Protein AF-A0A935FFS2-F1 (afdb_monomer_lite)

Foldseek 3Di:
DPDDDPPPDPDFDPPPPQADEADDVLRVQAPPDDGQKYWDGDPFWTFMWGWDPDEDPDQWDWDHHPPRIITTTDPPTATEGELVSVPDPALQCSQQVSQVVCQVRAQHEYEYPAEGAHDAAREHAANYEYADHAYAHDQKDKWWFAAKDDQQFFKTFTPFDPPPAAQFKKFWADDPFQEHTQAIARFDNDDDGGMGGHHPSDGRNGIDDTGTMIITWYANYFYADPVRDRDAHARYEYEHYEYHLVLVRVLSHQAQVTSENYEYEYEYEYEQYEYEDGSYENYEYFAYEYYQYEYEQHCAAPYEQAALDPPTHEYEAENYEYYHHNVNPCVRHVQRQANYTYDNQSEAYHAALYEHYDAAHAPYEDDDLSYAHYHHANYEHEQHQANYGDDDDCVRCVVGHDPPPHYHYYNHD

Structure (mmCIF, N/CA/C/O backbone):
data_AF-A0A935FFS2-F1
#
_entry.id   AF-A0A935FFS2-F1
#
loop_
_atom_site.group_PDB
_atom_site.id
_atom_site.type_symbol
_atom_site.label_atom_id
_atom_site.label_alt_id
_atom_site.label_comp_id
_atom_site.label_asym_id
_atom_site.label_entity_id
_atom_site.label_seq_id
_atom_site.pdbx_PDB_ins_code
_atom_site.Cartn_x
_atom_site.Cartn_y
_atom_site.Cartn_z
_atom_site.occupancy
_atom_site.B_iso_or_equiv
_atom_site.auth_seq_id
_atom_site.auth_comp_id
_atom_site.auth_asym_id
_atom_site.auth_atom_id
_atom_site.pdbx_PDB_model_num
ATOM 1 N N . MET A 1 1 ? 7.326 -28.156 -11.226 1.00 37.62 1 MET A N 1
ATOM 2 C CA . MET A 1 1 ? 6.135 -27.957 -12.076 1.00 37.62 1 MET A CA 1
ATOM 3 C C . MET A 1 1 ? 4.989 -28.736 -11.458 1.00 37.62 1 MET A C 1
ATOM 5 O O . MET A 1 1 ? 4.902 -29.937 -11.669 1.00 37.62 1 MET A O 1
ATOM 9 N N . GLN A 1 2 ? 4.192 -28.091 -10.606 1.00 25.59 2 GLN A N 1
ATOM 10 C CA . GLN A 1 2 ? 2.897 -28.649 -10.212 1.00 25.59 2 GLN A CA 1
ATOM 11 C C . GLN A 1 2 ? 1.894 -28.353 -11.334 1.00 25.59 2 GLN A C 1
ATOM 13 O O . GLN A 1 2 ? 1.988 -27.279 -11.936 1.00 25.59 2 GLN A O 1
ATOM 18 N N . PRO A 1 3 ? 0.983 -29.283 -11.657 1.00 29.22 3 PRO A N 1
ATOM 19 C CA . PRO A 1 3 ? -0.042 -29.037 -12.657 1.00 29.22 3 PRO A CA 1
ATOM 20 C C . PRO A 1 3 ? -0.947 -27.904 -12.165 1.00 29.22 3 PRO A C 1
ATOM 22 O O . PRO A 1 3 ? -1.409 -27.928 -11.024 1.00 29.22 3 PRO A O 1
ATOM 25 N N . GLN A 1 4 ? -1.158 -26.899 -13.020 1.00 28.27 4 GLN A N 1
ATOM 26 C CA . GLN A 1 4 ? -2.214 -25.909 -12.836 1.00 28.27 4 GLN A CA 1
ATOM 27 C C . GLN A 1 4 ? -3.528 -26.676 -12.678 1.00 28.27 4 GLN A C 1
ATOM 29 O O . GLN A 1 4 ? -3.973 -27.342 -13.609 1.00 28.27 4 GLN A O 1
ATOM 34 N N . THR A 1 5 ? -4.110 -26.646 -11.481 1.00 31.89 5 THR A N 1
ATOM 35 C CA . THR A 1 5 ? -5.483 -27.100 -11.283 1.00 31.89 5 THR A CA 1
ATOM 36 C C . THR A 1 5 ? -6.388 -26.176 -12.080 1.00 31.89 5 THR A C 1
ATOM 38 O O . THR A 1 5 ? -6.191 -24.959 -12.025 1.00 31.89 5 THR A O 1
ATOM 41 N N . ASP A 1 6 ? -7.330 -26.763 -12.823 1.00 35.34 6 ASP A N 1
ATOM 42 C CA . ASP A 1 6 ? -8.329 -26.064 -13.629 1.00 35.34 6 ASP A CA 1
ATOM 43 C C . ASP A 1 6 ? -8.797 -24.799 -12.911 1.00 35.34 6 ASP A C 1
ATOM 45 O O . ASP A 1 6 ? -9.377 -24.857 -11.821 1.00 35.34 6 ASP A O 1
ATOM 49 N N . ALA A 1 7 ? -8.482 -23.646 -13.505 1.00 39.06 7 ALA A N 1
ATOM 50 C CA . ALA A 1 7 ? -9.036 -22.378 -13.081 1.00 39.06 7 ALA A CA 1
ATOM 51 C C . ALA A 1 7 ? -10.554 -22.522 -13.200 1.00 39.06 7 ALA A C 1
ATOM 53 O O . ALA A 1 7 ? -11.088 -22.618 -14.305 1.00 39.06 7 ALA A O 1
ATOM 54 N N . GLY A 1 8 ? -11.221 -22.646 -12.049 1.00 36.06 8 GLY A N 1
ATOM 55 C CA . GLY A 1 8 ? -12.661 -22.821 -11.975 1.00 36.06 8 GLY A CA 1
ATOM 56 C C . GLY A 1 8 ? -13.341 -21.796 -12.869 1.00 36.06 8 GLY A C 1
ATOM 57 O O . GLY A 1 8 ? -13.022 -20.609 -12.803 1.00 36.06 8 GLY A O 1
ATOM 58 N N . VAL A 1 9 ? -14.240 -22.273 -13.731 1.00 38.69 9 VAL A N 1
ATOM 59 C CA . VAL A 1 9 ? -15.078 -21.424 -14.579 1.00 38.69 9 VAL A CA 1
ATOM 60 C C . VAL A 1 9 ? -15.681 -20.340 -13.680 1.00 38.69 9 VAL A C 1
ATOM 62 O O . VAL A 1 9 ? -16.403 -20.689 -12.739 1.00 38.69 9 VAL A O 1
ATOM 65 N N . PRO A 1 10 ? -15.362 -19.049 -13.888 1.00 39.91 10 PRO A N 1
ATOM 66 C CA . PRO A 1 10 ? -15.852 -18.017 -12.996 1.00 39.91 10 PRO A CA 1
ATOM 67 C C . PRO A 1 10 ? -17.376 -17.987 -13.072 1.00 39.91 10 PRO A C 1
ATOM 69 O O . PRO A 1 10 ? -17.953 -18.181 -14.145 1.00 39.91 10 PRO A O 1
ATOM 72 N N . ALA A 1 11 ? -18.031 -17.738 -11.936 1.00 42.41 11 ALA A N 1
ATOM 73 C CA . ALA A 1 11 ? -19.485 -17.641 -11.883 1.00 42.41 11 ALA A CA 1
ATOM 74 C C . ALA A 1 11 ? -19.990 -16.672 -12.973 1.00 42.41 11 ALA A C 1
ATOM 76 O O . ALA A 1 11 ? -19.348 -15.637 -13.189 1.00 42.41 11 ALA A O 1
ATOM 77 N N . PRO A 1 12 ? -21.108 -16.953 -13.664 1.00 51.50 12 PRO A N 1
ATOM 78 C CA . PRO A 1 12 ? -21.680 -16.010 -14.620 1.00 51.50 12 PRO A CA 1
ATOM 79 C C . PRO A 1 12 ? -21.943 -14.648 -13.954 1.00 51.50 12 PRO A C 1
ATOM 81 O O . PRO A 1 12 ? -21.931 -14.515 -12.722 1.00 51.50 12 PRO A O 1
ATOM 84 N N . CYS A 1 13 ? -22.155 -13.601 -14.761 1.00 55.78 13 CYS A N 1
ATOM 85 C CA . CYS A 1 13 ? -22.768 -12.375 -14.238 1.00 55.78 13 CYS A CA 1
ATOM 86 C C . CYS A 1 13 ? -23.987 -12.800 -13.402 1.00 55.78 13 CYS A C 1
ATOM 88 O O . CYS A 1 13 ? -24.672 -13.728 -13.848 1.00 55.78 13 CYS A O 1
ATOM 90 N N . PRO A 1 14 ? -24.248 -12.209 -12.216 1.00 56.84 14 PRO A N 1
ATOM 91 C CA . PRO A 1 14 ? -25.492 -12.508 -11.512 1.00 56.84 14 PRO A CA 1
ATOM 92 C C . PRO A 1 14 ? -26.622 -12.408 -12.537 1.00 56.84 14 PRO A C 1
ATOM 94 O O . PRO A 1 14 ? -26.609 -11.464 -13.329 1.00 56.84 14 PRO A O 1
ATOM 97 N N . GLU A 1 15 ? -27.482 -13.430 -12.614 1.00 56.16 15 GLU A N 1
ATOM 98 C CA . GLU A 1 15 ? -28.558 -13.493 -13.606 1.00 56.16 15 GLU A CA 1
ATOM 99 C C . GLU A 1 15 ? -29.464 -12.274 -13.414 1.00 56.16 15 GLU A C 1
ATOM 101 O O . GLU A 1 15 ? -30.408 -12.271 -12.625 1.00 56.16 15 GLU A O 1
ATOM 106 N N . GLU A 1 16 ? -29.128 -11.190 -14.103 1.00 57.88 16 GLU A N 1
ATOM 107 C CA . GLU A 1 16 ? -29.899 -9.966 -14.114 1.00 57.88 16 GLU A CA 1
ATOM 108 C C . GLU A 1 16 ? -31.128 -10.259 -14.975 1.00 57.88 16 GLU A C 1
ATOM 110 O O . GLU A 1 16 ? -31.116 -10.182 -16.203 1.00 57.88 16 GLU A O 1
ATOM 115 N N . THR A 1 17 ? -32.195 -10.709 -14.321 1.00 64.25 17 THR A N 1
ATOM 116 C CA . THR A 1 17 ? -33.469 -10.976 -14.984 1.00 64.25 17 THR A CA 1
ATOM 117 C C . THR A 1 17 ? -34.096 -9.660 -15.469 1.00 64.25 17 THR A C 1
ATOM 119 O O . THR A 1 17 ? -34.003 -8.606 -14.830 1.00 64.25 17 THR A O 1
ATOM 122 N N . GLY A 1 18 ? -34.732 -9.692 -16.645 1.00 75.19 18 GLY A N 1
ATOM 123 C CA . GLY A 1 18 ? -35.481 -8.545 -17.177 1.00 75.19 18 GLY A CA 1
ATOM 124 C C . GLY A 1 18 ? -34.667 -7.484 -17.933 1.00 75.19 18 GLY A C 1
ATOM 125 O O . GLY A 1 18 ? -35.104 -6.337 -17.998 1.00 75.19 18 GLY A O 1
ATOM 126 N N . CYS A 1 19 ? -33.520 -7.833 -18.518 1.00 82.50 19 CYS A N 1
ATOM 127 C CA . CYS A 1 19 ? -32.770 -6.974 -19.443 1.00 82.50 19 CYS A CA 1
ATOM 128 C C . CYS A 1 19 ? -32.366 -7.743 -20.713 1.00 82.50 19 CYS A C 1
ATOM 130 O O . CYS A 1 19 ? -32.212 -8.964 -20.693 1.00 82.50 19 CYS A O 1
ATOM 132 N N . VAL A 1 20 ? -32.170 -7.034 -21.829 1.00 87.12 20 VAL A N 1
ATOM 133 C CA . VAL A 1 20 ? -31.582 -7.631 -23.041 1.00 87.12 20 VAL A CA 1
ATOM 134 C C . VAL A 1 20 ? -30.062 -7.640 -22.908 1.00 87.12 20 VAL A C 1
ATOM 136 O O . VAL A 1 20 ? -29.450 -6.598 -22.671 1.00 87.12 20 VAL A O 1
ATOM 139 N N . VAL A 1 21 ? -29.444 -8.810 -23.067 1.00 85.75 21 VAL A N 1
ATOM 140 C CA . VAL A 1 21 ? -27.986 -8.948 -22.986 1.00 85.75 21 VAL A CA 1
ATOM 141 C C . VAL A 1 21 ? -27.341 -8.439 -24.271 1.00 85.75 21 VAL A C 1
ATOM 143 O O . VAL A 1 21 ? -27.679 -8.892 -25.364 1.00 85.75 21 VAL A O 1
ATOM 146 N N . VAL A 1 22 ? -26.394 -7.510 -24.145 1.00 82.81 22 VAL A N 1
ATOM 147 C CA . VAL A 1 22 ? -25.655 -6.939 -25.273 1.00 82.81 22 VAL A CA 1
ATOM 148 C C . VAL A 1 22 ? -24.153 -7.220 -25.190 1.00 82.81 22 VAL A C 1
ATOM 150 O O . VAL A 1 22 ? -23.569 -7.171 -24.105 1.00 82.81 22 VAL A O 1
ATOM 153 N N . PRO A 1 23 ? -23.519 -7.400 -26.370 1.00 74.31 23 PRO A N 1
ATOM 154 C CA . PRO A 1 23 ? -22.102 -7.469 -26.636 1.00 74.31 23 PRO A CA 1
ATOM 155 C C . PRO A 1 23 ? -21.135 -6.902 -25.643 1.00 74.31 23 PRO A C 1
ATOM 157 O O . PRO A 1 23 ? -20.177 -7.557 -25.298 1.00 74.31 23 PRO A O 1
ATOM 160 N N . SER A 1 24 ? -21.288 -5.600 -25.430 1.00 70.69 24 SER A N 1
ATOM 161 C CA . SER A 1 24 ? -20.247 -4.638 -25.082 1.00 70.69 24 SER A CA 1
ATOM 162 C C . SER A 1 24 ? -20.891 -3.257 -24.926 1.00 70.69 24 SER A C 1
ATOM 164 O O . SER A 1 24 ? -22.047 -3.056 -25.310 1.00 70.69 24 SER A O 1
ATOM 166 N N . TYR A 1 25 ? -20.126 -2.258 -24.482 1.00 72.44 25 TYR A N 1
ATOM 167 C CA . TYR A 1 25 ? -20.581 -0.865 -24.519 1.00 72.44 25 TYR A CA 1
ATOM 168 C C . TYR A 1 25 ? -20.823 -0.329 -25.926 1.00 72.44 25 TYR A C 1
ATOM 170 O O . TYR A 1 25 ? -21.717 0.487 -26.117 1.00 72.44 25 TYR A O 1
ATOM 178 N N . ALA A 1 26 ? -20.055 -0.780 -26.919 1.00 74.12 26 ALA A N 1
ATOM 179 C CA . ALA A 1 26 ? -20.299 -0.403 -28.306 1.00 74.12 26 ALA A CA 1
ATOM 180 C C . ALA A 1 26 ? -21.645 -0.962 -28.788 1.00 74.12 26 ALA A C 1
ATOM 182 O O . ALA A 1 26 ? -22.416 -0.233 -29.402 1.00 74.12 26 ALA A O 1
ATOM 183 N N . ALA A 1 27 ? -21.964 -2.212 -28.434 1.00 79.38 27 ALA A N 1
ATOM 184 C CA . ALA A 1 27 ? -23.261 -2.817 -28.730 1.00 79.38 27 ALA A CA 1
ATOM 185 C C . ALA 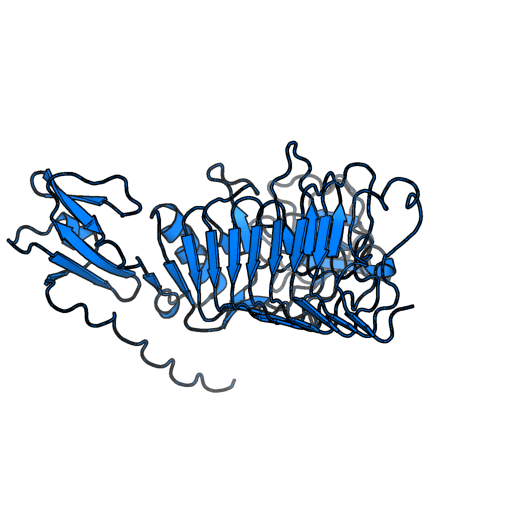A 1 27 ? -24.404 -2.130 -27.968 1.00 79.38 27 ALA A C 1
ATOM 187 O O . ALA A 1 27 ? -25.465 -1.919 -28.539 1.00 79.38 27 ALA A O 1
ATOM 188 N N . LEU A 1 28 ? -24.172 -1.718 -26.718 1.00 82.50 28 LEU A N 1
ATOM 189 C CA . LEU A 1 28 ? -25.115 -0.913 -25.942 1.00 82.50 28 LEU A CA 1
ATOM 190 C C . LEU A 1 28 ? -25.367 0.455 -26.594 1.00 82.50 28 LEU A C 1
ATOM 192 O O . LEU A 1 28 ? -26.514 0.849 -26.784 1.00 82.50 28 LEU A O 1
ATOM 196 N N . ARG A 1 29 ? -24.309 1.171 -26.999 1.00 79.50 29 ARG A N 1
ATOM 197 C CA . ARG A 1 29 ? -24.426 2.460 -27.701 1.00 79.50 29 ARG A CA 1
ATOM 198 C C . ARG A 1 29 ? -25.116 2.304 -29.055 1.00 79.50 29 ARG A C 1
ATOM 200 O O . ARG A 1 29 ? -25.905 3.164 -29.430 1.00 79.50 29 ARG A O 1
ATOM 207 N N . ALA A 1 30 ? -24.849 1.206 -29.758 1.00 85.38 30 ALA A N 1
ATOM 208 C CA . ALA A 1 30 ? -25.443 0.873 -31.049 1.00 85.38 30 ALA A CA 1
ATOM 209 C C . ALA A 1 30 ? -26.829 0.208 -30.946 1.00 85.38 30 ALA A C 1
ATOM 211 O O . ALA A 1 30 ? -27.425 -0.113 -31.975 1.00 85.38 30 ALA A O 1
ATOM 212 N N . TYR A 1 31 ? -27.355 -0.021 -29.739 1.00 88.25 31 TYR A N 1
ATOM 213 C CA . TYR A 1 31 ? -28.609 -0.742 -29.563 1.00 88.25 31 TYR A CA 1
ATOM 214 C C . TYR A 1 31 ? -29.803 0.085 -30.057 1.00 88.25 31 TYR A C 1
ATOM 216 O O . TYR A 1 31 ? -30.142 1.135 -29.502 1.00 88.25 31 TYR A O 1
ATOM 224 N N . SER A 1 32 ? -30.471 -0.414 -31.098 1.00 90.44 32 SER A N 1
ATOM 225 C CA . SER A 1 32 ? -31.617 0.236 -31.743 1.00 90.44 32 SER A CA 1
ATOM 226 C C . SER A 1 32 ? -32.978 -0.331 -31.326 1.00 90.44 32 SER A C 1
ATOM 228 O O . SER A 1 32 ? -33.995 0.298 -31.615 1.00 90.44 32 SER A O 1
ATOM 230 N N . GLY A 1 33 ? -33.013 -1.455 -30.601 1.00 89.06 33 GLY A N 1
ATOM 231 C CA . GLY A 1 33 ? -34.256 -2.087 -30.147 1.00 89.06 33 GLY A CA 1
ATOM 232 C C . GLY A 1 33 ? -35.019 -1.283 -29.085 1.00 89.06 33 GLY A C 1
ATOM 233 O O . GLY A 1 33 ? -34.563 -0.234 -28.624 1.00 89.06 33 GLY A O 1
ATOM 234 N N . ASP A 1 34 ? -36.172 -1.810 -28.668 1.00 90.50 34 ASP A N 1
ATOM 235 C CA . ASP A 1 34 ? -37.129 -1.094 -27.805 1.00 90.50 34 ASP A CA 1
ATOM 236 C C . ASP A 1 34 ? -36.949 -1.338 -26.303 1.00 90.50 34 ASP A C 1
ATOM 238 O O . ASP A 1 34 ? -37.643 -0.721 -25.492 1.00 90.50 34 ASP A O 1
ATOM 242 N N . ALA A 1 35 ? -36.006 -2.207 -25.926 1.00 89.19 35 ALA A N 1
ATOM 243 C CA . ALA A 1 35 ? -35.748 -2.554 -24.531 1.00 89.19 35 ALA A CA 1
ATOM 244 C C . ALA A 1 35 ? -35.506 -1.306 -23.667 1.00 89.19 35 ALA A C 1
ATOM 246 O O . ALA A 1 35 ? -34.815 -0.366 -24.066 1.00 89.19 35 ALA A O 1
ATOM 247 N N . THR A 1 36 ? -36.077 -1.316 -22.465 1.00 88.75 36 THR A N 1
ATOM 248 C CA . THR A 1 36 ? -35.891 -0.275 -21.446 1.00 88.75 36 THR A CA 1
ATOM 249 C C . THR A 1 36 ? -34.726 -0.581 -20.511 1.00 88.75 36 THR A C 1
ATOM 251 O O . THR A 1 36 ? -34.254 0.323 -19.832 1.00 88.75 36 THR A O 1
ATOM 254 N N . ALA A 1 37 ? -34.234 -1.823 -20.513 1.00 87.94 37 ALA A N 1
ATOM 255 C CA . ALA A 1 37 ? -33.055 -2.247 -19.775 1.00 87.94 37 ALA A CA 1
ATOM 256 C C . ALA A 1 37 ? -32.157 -3.150 -20.633 1.00 87.94 37 ALA A C 1
ATOM 258 O O . ALA A 1 37 ? -32.631 -4.076 -21.300 1.00 87.94 37 ALA A O 1
ATOM 259 N N . LEU A 1 38 ? -30.853 -2.891 -20.581 1.00 85.38 38 LEU A N 1
ATOM 260 C CA . LEU A 1 38 ? -29.802 -3.678 -21.213 1.00 85.38 38 LEU A CA 1
ATOM 261 C C . LEU A 1 38 ? -28.822 -4.173 -20.159 1.00 85.38 38 LEU A C 1
ATOM 263 O O . LEU A 1 38 ? -28.473 -3.436 -19.242 1.00 85.38 38 LEU A O 1
ATOM 267 N N . CYS A 1 39 ? -28.327 -5.389 -20.330 1.00 84.12 39 CYS A N 1
ATOM 268 C CA . CYS A 1 39 ? -27.215 -5.896 -19.545 1.00 84.12 39 CYS A CA 1
ATOM 269 C C . CYS A 1 39 ? -26.002 -6.065 -20.441 1.00 84.12 39 CYS A C 1
ATOM 271 O O . CYS A 1 39 ? -26.047 -6.775 -21.443 1.00 84.12 39 CYS A O 1
ATOM 273 N N . VAL A 1 40 ? -24.898 -5.423 -20.078 1.00 75.75 40 VAL A N 1
ATOM 274 C CA . VAL A 1 40 ? -23.604 -5.781 -20.648 1.00 75.75 40 VAL A CA 1
ATOM 275 C C . VAL A 1 40 ? -23.131 -6.989 -19.856 1.00 75.75 40 VAL A C 1
ATOM 277 O O . VAL A 1 40 ? -22.877 -6.867 -18.663 1.00 75.75 40 VAL A O 1
ATOM 280 N N . ALA A 1 41 ? -23.058 -8.150 -20.500 1.00 68.62 41 ALA A N 1
ATOM 281 C CA . ALA A 1 41 ? -22.497 -9.361 -19.914 1.00 68.62 41 ALA A CA 1
ATOM 282 C C . ALA A 1 41 ? -21.320 -9.799 -20.783 1.00 68.62 41 ALA A C 1
ATOM 284 O O . ALA A 1 41 ? -21.459 -10.607 -21.700 1.00 68.62 41 ALA A O 1
ATOM 285 N N . GLN A 1 42 ? -20.161 -9.193 -20.534 1.00 64.25 42 GLN A N 1
ATOM 286 C CA . GLN A 1 42 ? -18.899 -9.627 -21.115 1.00 64.25 42 GLN A CA 1
ATOM 287 C C . GLN A 1 42 ? -18.070 -10.365 -20.073 1.00 64.25 42 GLN A C 1
ATOM 289 O O . GLN A 1 42 ? -18.200 -10.071 -18.886 1.00 64.25 42 GLN A O 1
ATOM 294 N N . PRO A 1 43 ? -17.134 -11.228 -20.507 1.00 51.19 43 PRO A N 1
ATOM 295 C CA . PRO A 1 43 ? -16.176 -11.861 -19.607 1.00 51.19 43 PRO A CA 1
ATOM 296 C C . PRO A 1 43 ? -15.545 -10.848 -18.629 1.00 51.19 43 PRO A C 1
ATOM 298 O O . PRO A 1 43 ? -15.556 -11.049 -17.427 1.00 51.19 43 PRO A O 1
ATOM 301 N N . ARG A 1 44 ? -15.107 -9.675 -19.106 1.00 54.38 44 ARG A N 1
ATOM 302 C CA . ARG A 1 44 ? -14.371 -8.684 -18.290 1.00 54.38 44 ARG A CA 1
ATOM 303 C C . ARG A 1 44 ? -15.228 -7.667 -17.530 1.00 54.38 44 ARG A C 1
ATOM 305 O O . ARG A 1 44 ? -14.684 -6.962 -16.683 1.00 54.38 44 ARG A O 1
ATOM 312 N N . LEU A 1 45 ? -16.510 -7.539 -17.870 1.00 62.81 45 LEU A N 1
ATOM 313 C CA . LEU A 1 45 ? -17.352 -6.395 -17.508 1.00 62.81 45 LEU A CA 1
ATOM 314 C C . LEU A 1 45 ? -18.814 -6.821 -17.403 1.00 62.81 45 LEU A C 1
ATOM 316 O O . LEU A 1 45 ? -19.381 -7.316 -18.381 1.00 62.81 45 LEU A O 1
ATOM 320 N N . CYS A 1 46 ? -19.434 -6.548 -16.255 1.00 69.19 46 CYS A N 1
ATOM 321 C CA . CYS A 1 46 ? -20.871 -6.721 -16.078 1.00 69.19 46 CYS A CA 1
ATOM 322 C C . CYS A 1 46 ? -21.555 -5.463 -15.540 1.00 69.19 46 CYS A C 1
ATOM 324 O O . CYS A 1 46 ? -21.016 -4.789 -14.661 1.00 69.19 46 CYS A O 1
ATOM 326 N N . GLY A 1 47 ? -22.751 -5.166 -16.049 1.00 73.06 47 GLY A N 1
ATOM 327 C CA . GLY A 1 47 ? -23.611 -4.127 -15.485 1.00 73.06 47 GLY A CA 1
ATOM 328 C C . GLY A 1 47 ? -24.937 -3.969 -16.224 1.00 73.06 47 GLY A C 1
ATOM 329 O O . GLY A 1 47 ? -25.014 -4.194 -17.438 1.00 73.06 47 GLY A O 1
ATOM 330 N N . ARG A 1 48 ? -25.967 -3.546 -15.488 1.00 81.56 48 ARG A N 1
ATOM 331 C CA . ARG A 1 48 ? -27.290 -3.207 -16.021 1.00 81.56 48 ARG A CA 1
ATOM 332 C C . ARG A 1 48 ? -27.436 -1.716 -16.271 1.00 81.56 48 ARG A C 1
ATOM 334 O O . ARG A 1 48 ? -27.046 -0.879 -15.459 1.00 81.56 48 ARG A O 1
ATOM 341 N N . PHE A 1 49 ? -28.055 -1.402 -17.397 1.00 83.75 49 PHE A N 1
ATOM 342 C CA . PHE A 1 49 ? -28.295 -0.057 -17.883 1.00 83.75 49 PHE A CA 1
ATOM 343 C C . PHE A 1 49 ? -29.767 0.111 -18.203 1.00 83.75 49 PHE A C 1
ATOM 345 O O . PHE A 1 49 ? -30.343 -0.685 -18.937 1.00 83.75 49 PHE A O 1
ATOM 352 N N . GLU A 1 50 ? -30.357 1.169 -17.681 1.00 87.81 50 GLU A N 1
ATOM 353 C CA . GLU A 1 50 ? -31.730 1.560 -17.931 1.00 87.81 50 GLU A CA 1
ATOM 354 C C . GLU A 1 50 ? -31.753 2.733 -18.899 1.00 87.81 50 GLU A C 1
ATOM 356 O O . GLU A 1 50 ? -30.890 3.616 -18.886 1.00 87.81 50 GLU A O 1
ATOM 361 N N . ARG A 1 51 ? -32.736 2.720 -19.793 1.00 88.19 51 ARG A N 1
ATOM 362 C CA . ARG A 1 51 ? -32.961 3.831 -20.704 1.00 88.19 51 ARG A CA 1
ATOM 363 C C . ARG A 1 51 ? -33.528 4.997 -19.906 1.00 88.19 51 ARG A C 1
ATOM 365 O O . ARG A 1 51 ? -34.546 4.841 -19.238 1.00 88.19 51 ARG A O 1
ATOM 372 N N . VAL A 1 52 ? -32.899 6.158 -20.022 1.00 86.19 52 VAL A N 1
ATOM 373 C CA . VAL A 1 52 ? -33.330 7.387 -19.349 1.00 86.19 52 VAL A CA 1
ATOM 374 C C . VAL A 1 52 ? -33.477 8.524 -20.348 1.00 86.19 52 VAL A C 1
ATOM 376 O O . VAL A 1 52 ? -32.786 8.568 -21.367 1.00 86.19 52 VAL A O 1
ATOM 379 N N . ASP A 1 53 ? -34.359 9.471 -20.042 1.00 83.62 53 ASP A N 1
ATOM 380 C CA . ASP A 1 53 ? -34.552 10.670 -20.866 1.00 83.62 53 ASP A CA 1
ATOM 381 C C . ASP A 1 53 ? -33.431 11.696 -20.625 1.00 83.62 53 ASP A C 1
ATOM 383 O O . ASP A 1 53 ? -32.970 12.396 -21.533 1.00 83.62 53 ASP A O 1
ATOM 387 N N . ALA A 1 54 ? -32.912 11.739 -19.398 1.00 81.06 54 ALA A N 1
ATOM 388 C CA . ALA A 1 54 ? -31.769 12.546 -19.004 1.00 81.06 54 ALA A CA 1
ATOM 389 C C . ALA A 1 54 ? -30.870 11.749 -18.062 1.00 81.06 54 ALA A C 1
ATOM 391 O O . ALA A 1 54 ? -31.353 11.059 -17.170 1.00 81.06 54 ALA A O 1
ATOM 392 N N . CYS A 1 55 ? -29.557 11.861 -18.261 1.00 71.44 55 CYS A N 1
ATOM 393 C CA . CYS A 1 55 ? -28.595 11.328 -17.309 1.00 71.44 55 CYS A CA 1
ATOM 394 C C . CYS A 1 55 ? -28.742 12.092 -15.992 1.00 71.44 55 CYS A C 1
ATOM 396 O O . CYS A 1 55 ? -28.568 13.313 -15.975 1.00 71.44 55 CYS A O 1
ATOM 398 N N . VAL A 1 56 ? -29.021 11.393 -14.897 1.00 64.50 56 VAL A N 1
ATOM 399 C CA . VAL A 1 56 ? -28.918 11.992 -13.563 1.00 64.50 56 VAL A CA 1
ATOM 400 C C . VAL A 1 56 ? -27.463 11.883 -13.105 1.00 64.50 56 VAL A C 1
ATOM 402 O O . VAL A 1 56 ? -26.859 10.815 -13.210 1.00 64.50 56 VAL A O 1
ATOM 405 N N . VAL A 1 57 ? -26.887 12.980 -12.602 1.00 53.66 57 VAL A N 1
ATOM 406 C CA . VAL A 1 57 ? -25.514 13.033 -12.056 1.00 53.66 57 VAL A CA 1
ATOM 407 C C . VAL A 1 57 ? -25.496 12.426 -10.651 1.00 53.66 57 VAL A C 1
ATOM 409 O O . VAL A 1 57 ? -25.119 13.074 -9.683 1.00 53.66 57 VAL A O 1
ATOM 412 N N . ASP A 1 58 ? -25.976 11.194 -10.521 1.00 46.69 58 ASP A N 1
ATOM 413 C CA . ASP A 1 58 ? -26.023 10.493 -9.242 1.00 46.69 58 ASP A CA 1
ATOM 414 C C . ASP A 1 58 ? -25.296 9.154 -9.367 1.00 46.69 58 ASP A C 1
ATOM 416 O O . ASP A 1 58 ? -25.885 8.085 -9.522 1.00 46.69 58 ASP A O 1
ATOM 420 N N . ASN A 1 59 ? -23.961 9.248 -9.397 1.00 43.75 59 ASN A N 1
ATOM 421 C CA . ASN A 1 59 ? -23.016 8.131 -9.285 1.00 43.75 59 ASN A CA 1
ATOM 422 C C . ASN A 1 59 ? -23.074 7.043 -10.379 1.00 43.75 59 ASN A C 1
ATOM 424 O O . ASN A 1 59 ? -22.379 6.030 -10.268 1.00 43.75 59 ASN A O 1
ATOM 428 N N . GLY A 1 60 ? -23.867 7.225 -11.438 1.00 52.09 60 GLY A N 1
ATOM 429 C CA . GLY A 1 60 ? -24.031 6.271 -12.537 1.00 52.09 60 GLY A CA 1
ATOM 430 C C . GLY A 1 60 ? -23.221 6.619 -13.788 1.00 52.09 60 GLY A C 1
ATOM 431 O O . GLY A 1 60 ? -23.164 7.769 -14.214 1.00 52.09 60 GLY A O 1
ATOM 432 N N . VAL A 1 61 ? -22.646 5.599 -14.435 1.00 62.72 61 VAL A N 1
ATOM 433 C CA . VAL A 1 61 ? -22.121 5.715 -15.806 1.00 62.72 61 VAL A CA 1
ATOM 434 C C . VAL A 1 61 ? -23.303 5.974 -16.741 1.00 62.72 61 VAL A C 1
ATOM 436 O O . VAL A 1 61 ? -24.193 5.126 -16.847 1.00 62.72 61 VAL A O 1
ATOM 439 N N . CYS A 1 62 ? -23.315 7.130 -17.406 1.00 72.00 62 CYS A N 1
ATOM 440 C CA . CYS A 1 62 ? -24.285 7.433 -18.452 1.00 72.00 62 CYS A CA 1
ATOM 441 C C . CYS A 1 62 ? -23.637 7.354 -19.832 1.00 72.00 62 CYS A C 1
ATOM 443 O O . CYS A 1 62 ? -22.562 7.907 -20.069 1.00 72.00 62 CYS A O 1
ATOM 445 N N . LEU A 1 63 ? -24.295 6.660 -20.751 1.00 75.19 63 LEU A N 1
ATOM 446 C CA . LEU A 1 63 ? -23.810 6.425 -22.100 1.00 75.19 63 LEU A CA 1
ATOM 447 C C . LEU A 1 63 ? -24.827 6.964 -23.090 1.00 75.19 63 LEU A C 1
ATOM 449 O O . LEU A 1 63 ? -25.977 6.529 -23.121 1.00 75.19 63 LEU A O 1
ATOM 453 N N . GLU A 1 64 ? -24.385 7.885 -23.934 1.00 80.12 64 GLU A N 1
ATOM 454 C CA . GLU A 1 64 ? -25.156 8.294 -25.099 1.00 80.12 64 GLU A CA 1
ATOM 455 C C . GLU A 1 64 ? -25.049 7.213 -26.183 1.00 80.12 64 GLU A C 1
ATOM 457 O O . GLU A 1 64 ? -23.946 6.810 -26.584 1.00 80.12 64 GLU A O 1
ATOM 462 N N . GLY A 1 65 ? -26.206 6.701 -26.591 1.00 78.56 65 GLY A N 1
ATOM 463 C CA . GLY A 1 65 ? -26.392 5.750 -27.675 1.00 78.56 65 GLY A CA 1
ATOM 464 C C . GLY A 1 65 ? -26.982 6.404 -28.925 1.00 78.56 65 GLY A C 1
ATOM 465 O O . GLY A 1 65 ? -27.057 7.626 -29.049 1.00 78.56 65 GLY A O 1
ATOM 466 N N . LEU A 1 66 ? -27.401 5.576 -29.881 1.00 81.25 66 LEU A N 1
ATOM 467 C CA . LEU A 1 66 ? -27.974 6.039 -31.145 1.00 81.25 66 LEU A CA 1
ATOM 468 C C . LEU A 1 66 ? -29.213 6.923 -30.945 1.00 81.25 66 LEU A C 1
ATOM 470 O O . LEU A 1 66 ? -30.024 6.700 -30.044 1.00 81.25 66 LEU A O 1
ATOM 474 N N . ALA A 1 67 ? -29.376 7.893 -31.849 1.00 80.81 67 ALA A N 1
ATOM 475 C CA . ALA A 1 67 ? -30.527 8.797 -31.910 1.00 80.81 67 ALA A CA 1
ATOM 476 C C . ALA A 1 67 ? -30.789 9.583 -30.606 1.00 80.81 67 ALA A C 1
ATOM 478 O O . ALA A 1 67 ? -31.937 9.854 -30.265 1.00 80.81 67 ALA A O 1
ATOM 479 N N . GLY A 1 68 ? -29.729 9.924 -29.863 1.00 80.12 68 GLY A N 1
ATOM 480 C CA . GLY A 1 68 ? -29.826 10.698 -28.621 1.00 80.12 68 GLY A CA 1
ATOM 481 C C . GLY A 1 68 ? -30.383 9.912 -27.430 1.00 80.12 68 GLY A C 1
ATOM 482 O O . GLY A 1 68 ? -30.660 10.502 -26.386 1.00 80.12 68 GLY A O 1
ATOM 483 N N . ARG A 1 69 ? -30.548 8.587 -27.559 1.00 83.31 69 ARG A N 1
ATOM 484 C CA . ARG A 1 69 ? -30.929 7.720 -26.437 1.00 83.31 69 ARG A CA 1
ATOM 485 C C . ARG A 1 69 ? -29.828 7.736 -25.387 1.00 83.31 69 ARG A C 1
ATOM 487 O O . ARG A 1 69 ? -28.647 7.687 -25.722 1.00 83.31 69 ARG A O 1
ATOM 494 N N . ARG A 1 70 ? -30.210 7.740 -24.116 1.00 85.81 70 ARG A N 1
ATOM 495 C CA . ARG A 1 70 ? -29.267 7.683 -23.000 1.00 85.81 70 ARG A CA 1
ATOM 496 C C . ARG A 1 70 ? -29.511 6.423 -22.194 1.00 85.81 70 ARG A C 1
ATOM 498 O O . ARG A 1 70 ? -30.648 6.058 -21.906 1.00 85.81 70 ARG A O 1
ATOM 505 N N . TRP A 1 71 ? -28.418 5.766 -21.852 1.00 83.69 71 TRP A N 1
ATOM 506 C CA . TRP A 1 71 ? -28.388 4.582 -21.015 1.00 83.69 71 TRP A CA 1
ATOM 507 C C . TRP A 1 71 ? -27.693 4.954 -19.719 1.00 83.69 71 TRP A C 1
ATOM 509 O O . TRP A 1 71 ? -26.501 5.255 -19.727 1.00 83.69 71 TRP A O 1
ATOM 519 N N . GLN A 1 72 ? -28.422 4.951 -18.615 1.00 81.69 72 GLN A N 1
ATOM 520 C CA . GLN A 1 72 ? -27.869 5.187 -17.292 1.00 81.69 72 GLN A CA 1
ATOM 521 C C . GLN A 1 72 ? -27.737 3.855 -16.572 1.00 81.69 72 GLN A C 1
ATOM 523 O O . GLN A 1 72 ? -28.646 3.032 -16.601 1.00 81.69 72 GLN A O 1
ATOM 528 N N . ARG A 1 73 ? -26.596 3.621 -15.928 1.00 74.75 73 ARG A N 1
ATOM 529 C CA . ARG A 1 73 ? -26.428 2.447 -15.070 1.00 74.75 73 ARG A CA 1
ATOM 530 C C . ARG A 1 73 ? -27.536 2.418 -14.010 1.00 74.75 73 ARG A C 1
ATOM 532 O O . ARG A 1 73 ? -27.749 3.429 -13.341 1.00 74.75 73 ARG A O 1
ATOM 539 N N . ALA A 1 74 ? -28.205 1.277 -13.853 1.00 69.38 74 ALA A N 1
ATOM 540 C CA . ALA A 1 74 ? -29.202 1.104 -12.801 1.00 69.38 74 ALA A CA 1
ATOM 541 C C . ALA A 1 74 ? -28.552 1.355 -11.429 1.00 69.38 74 ALA A C 1
ATOM 543 O O . ALA A 1 74 ? -27.450 0.863 -11.152 1.00 69.38 74 ALA A O 1
ATOM 544 N N . LEU A 1 75 ? -29.219 2.136 -10.576 1.00 51.78 75 LEU A N 1
ATOM 545 C CA . LEU A 1 75 ? -28.769 2.386 -9.206 1.00 51.78 75 LEU A CA 1
ATOM 546 C C . LEU A 1 75 ? -28.634 1.041 -8.471 1.00 51.78 75 LEU A C 1
ATOM 548 O O . LEU A 1 75 ? -29.567 0.246 -8.443 1.00 51.78 75 LEU A O 1
ATOM 552 N N . GLY A 1 76 ? -27.451 0.770 -7.914 1.00 48.22 76 GLY A N 1
ATOM 553 C CA . GLY A 1 76 ? -27.160 -0.482 -7.205 1.00 48.22 76 GLY A CA 1
ATOM 554 C C . GLY A 1 76 ? -26.614 -1.640 -8.054 1.00 48.22 76 GLY A C 1
ATOM 555 O O . GLY A 1 76 ? -26.223 -2.643 -7.466 1.00 48.22 76 GLY A O 1
ATOM 556 N N . SER A 1 77 ? -26.502 -1.515 -9.386 1.00 43.84 77 SER A N 1
ATOM 557 C CA . SER A 1 77 ? -25.723 -2.465 -10.207 1.00 43.84 77 SER A CA 1
ATOM 558 C C . SER A 1 77 ? -24.263 -1.986 -10.242 1.00 43.84 77 SER A C 1
ATOM 560 O O . SER A 1 77 ? -23.976 -0.968 -10.888 1.00 43.84 77 SER A O 1
ATOM 562 N N . PRO A 1 78 ? -23.326 -2.611 -9.497 1.00 50.19 78 PRO A N 1
ATOM 563 C CA . PRO A 1 78 ? -21.924 -2.232 -9.575 1.00 50.19 78 PRO A CA 1
ATOM 564 C C . PRO A 1 78 ? -21.408 -2.518 -10.982 1.00 50.19 78 PRO A C 1
ATOM 566 O O . PRO A 1 78 ? -21.652 -3.592 -11.530 1.00 50.19 78 PRO A O 1
ATOM 569 N N . LEU A 1 79 ? -20.657 -1.579 -11.560 1.00 56.22 79 LEU A N 1
ATOM 570 C CA . LEU A 1 79 ? -19.855 -1.930 -12.720 1.00 56.22 79 LEU A CA 1
ATOM 571 C C . LEU A 1 79 ? -18.691 -2.784 -12.232 1.00 56.22 79 LEU A C 1
ATOM 573 O O . LEU A 1 79 ? -17.739 -2.237 -11.681 1.00 56.22 79 LEU A O 1
ATOM 577 N N . VAL A 1 80 ? -18.787 -4.100 -12.405 1.00 56.09 80 VAL A N 1
ATOM 578 C CA . VAL A 1 80 ? -17.759 -5.015 -11.908 1.00 56.09 80 VAL A CA 1
ATOM 579 C C . VAL A 1 80 ? -16.747 -5.300 -13.005 1.00 56.09 80 VAL A C 1
ATOM 581 O O . VAL A 1 80 ? -17.071 -5.890 -14.038 1.00 56.09 80 VAL A O 1
ATOM 584 N N . LEU A 1 81 ? -15.506 -4.902 -12.749 1.00 57.50 81 LEU A N 1
ATOM 585 C CA . LEU A 1 81 ? -14.331 -5.318 -13.500 1.00 57.50 81 LEU A CA 1
ATOM 586 C C . LEU A 1 81 ? -13.754 -6.554 -12.812 1.00 57.50 81 LEU A C 1
ATOM 588 O O . LEU A 1 81 ? -13.184 -6.451 -11.725 1.00 57.50 81 LEU A O 1
ATOM 592 N N . ARG A 1 82 ? -13.930 -7.727 -13.430 1.00 55.28 82 ARG A N 1
ATOM 593 C CA . ARG A 1 82 ? -13.437 -9.001 -12.889 1.00 55.28 82 ARG A CA 1
ATOM 594 C C . ARG A 1 82 ? -12.067 -9.334 -13.454 1.00 55.28 82 ARG A C 1
ATOM 596 O O . ARG A 1 82 ? -11.892 -9.418 -14.672 1.00 55.28 82 ARG A O 1
ATOM 603 N N . LEU A 1 83 ? -11.105 -9.556 -12.565 1.00 54.28 83 LEU A N 1
ATOM 604 C CA . LEU A 1 83 ? -9.710 -9.769 -12.944 1.00 54.28 83 LEU A CA 1
ATOM 605 C C . LEU A 1 83 ? -9.429 -11.113 -13.620 1.00 54.28 83 LEU A C 1
ATOM 607 O O . LEU A 1 83 ? -8.547 -11.152 -14.476 1.00 54.28 83 LEU A O 1
ATOM 611 N N . SER A 1 84 ? -10.220 -12.158 -13.344 1.00 47.38 84 SER A N 1
ATOM 612 C CA . SER A 1 84 ? -10.107 -13.498 -13.965 1.00 47.38 84 SER A CA 1
ATOM 613 C C . SER A 1 84 ? -9.981 -13.454 -15.482 1.00 47.38 84 SER A C 1
ATOM 615 O O . SER A 1 84 ? -9.391 -14.330 -16.098 1.00 47.38 84 SER A O 1
ATOM 617 N N . TYR A 1 85 ? -10.588 -12.439 -16.089 1.00 45.16 85 TYR A N 1
ATOM 618 C CA . TYR A 1 85 ? -10.800 -12.351 -17.522 1.00 45.16 85 TYR A CA 1
ATOM 619 C C . TYR A 1 85 ? -9.769 -11.481 -18.238 1.00 45.16 85 TYR A C 1
ATOM 621 O O . TYR A 1 85 ? -9.746 -11.417 -19.473 1.00 45.16 85 TYR A O 1
ATOM 629 N N . TRP A 1 86 ? -8.900 -10.815 -17.482 1.00 47.59 86 TRP A N 1
ATOM 630 C CA . TRP A 1 86 ? -7.685 -10.192 -17.986 1.00 47.59 86 TRP A CA 1
ATOM 631 C C . TRP A 1 86 ? -6.593 -11.261 -17.980 1.00 47.59 86 TRP A C 1
ATOM 633 O O . TRP A 1 86 ? -5.679 -11.224 -17.166 1.00 47.59 86 TRP A O 1
ATOM 643 N N . GLU A 1 87 ? -6.729 -12.254 -18.864 1.00 47.31 87 GLU A N 1
ATOM 644 C CA . GLU A 1 87 ? -5.719 -13.295 -19.072 1.00 47.31 87 GLU A CA 1
ATOM 645 C C . GLU A 1 87 ? -4.460 -12.684 -19.693 1.00 47.31 87 GLU A C 1
ATOM 647 O O . GLU A 1 87 ? -4.210 -12.735 -20.896 1.00 47.31 87 GLU A O 1
ATOM 652 N N . THR A 1 88 ? -3.667 -12.042 -18.853 1.00 55.06 88 THR A N 1
ATOM 653 C CA . THR A 1 88 ? -2.252 -11.823 -19.089 1.00 55.06 88 THR A CA 1
ATOM 654 C C . THR A 1 88 ? -1.506 -12.913 -18.329 1.00 55.06 88 THR A C 1
ATOM 656 O O . THR A 1 88 ? -1.915 -13.327 -17.245 1.00 55.06 88 THR A O 1
ATOM 659 N N . SER A 1 89 ? -0.358 -13.353 -18.847 1.00 59.97 89 SER A N 1
ATOM 660 C CA . SER A 1 89 ? 0.585 -14.168 -18.060 1.00 59.97 89 SER A CA 1
ATOM 661 C C . SER A 1 89 ? 1.089 -13.435 -16.807 1.00 59.97 89 SER A C 1
ATOM 663 O O . SER A 1 89 ? 1.775 -14.014 -15.973 1.00 59.97 89 SER A O 1
ATOM 665 N N . ASP A 1 90 ? 0.766 -12.148 -16.702 1.00 75.19 90 ASP A N 1
ATOM 666 C CA . ASP A 1 90 ? 1.229 -11.217 -15.699 1.00 75.19 90 ASP A CA 1
ATOM 667 C C . ASP A 1 90 ? 0.054 -10.638 -14.901 1.00 75.19 90 ASP A C 1
ATOM 669 O O . ASP A 1 90 ? -0.655 -9.740 -15.362 1.00 75.19 90 ASP A O 1
ATOM 673 N N . ALA A 1 91 ? -0.127 -11.146 -13.685 1.00 78.50 91 ALA A N 1
ATOM 674 C CA . ALA A 1 91 ? -1.131 -10.689 -12.730 1.00 78.50 91 ALA A CA 1
ATOM 675 C C . ALA A 1 91 ? -1.064 -9.175 -12.445 1.00 78.50 91 ALA A C 1
ATOM 677 O O . ALA A 1 91 ? -2.103 -8.533 -12.290 1.00 78.50 91 ALA A O 1
ATOM 678 N N . THR A 1 92 ? 0.132 -8.581 -12.426 1.00 84.12 92 THR A N 1
ATOM 679 C CA . THR A 1 92 ? 0.315 -7.149 -12.135 1.00 84.12 92 THR A CA 1
ATOM 680 C C . THR A 1 92 ? -0.302 -6.288 -13.231 1.00 84.12 92 THR A C 1
ATOM 682 O O . THR A 1 92 ? -0.968 -5.293 -12.939 1.00 84.12 92 THR A O 1
ATOM 685 N N . ILE A 1 93 ? -0.116 -6.673 -14.498 1.00 79.56 93 ILE A N 1
ATOM 686 C CA . ILE A 1 93 ? -0.683 -5.944 -15.640 1.00 79.56 93 ILE A CA 1
ATOM 687 C C . ILE A 1 93 ? -2.212 -5.991 -15.596 1.00 79.56 93 ILE A C 1
ATOM 689 O O . ILE A 1 93 ? -2.849 -4.951 -15.758 1.00 79.56 93 ILE A O 1
ATOM 693 N N . ALA A 1 94 ? -2.796 -7.161 -15.321 1.00 76.19 94 ALA A N 1
ATOM 694 C CA . ALA A 1 94 ? -4.243 -7.334 -15.199 1.00 76.19 94 ALA A CA 1
ATOM 695 C C . ALA A 1 94 ? -4.844 -6.435 -14.107 1.00 76.19 94 ALA A C 1
ATOM 697 O O . ALA A 1 94 ? -5.765 -5.660 -14.375 1.00 76.19 94 ALA A O 1
ATOM 698 N N . VAL A 1 95 ? -4.277 -6.489 -12.896 1.00 85.56 95 VAL A N 1
ATOM 699 C CA . VAL A 1 95 ? -4.716 -5.697 -11.736 1.00 85.56 95 VAL A CA 1
ATOM 700 C C . VAL A 1 95 ? -4.672 -4.199 -12.037 1.00 85.56 95 VAL A C 1
ATOM 702 O O . VAL A 1 95 ? -5.653 -3.480 -11.828 1.00 85.56 95 VAL A O 1
ATOM 705 N N . ARG A 1 96 ? -3.552 -3.720 -12.589 1.00 86.31 96 ARG A N 1
ATOM 706 C CA . ARG A 1 96 ? -3.389 -2.304 -12.935 1.00 86.31 96 ARG A CA 1
ATOM 707 C C . ARG A 1 96 ? -4.335 -1.872 -14.052 1.00 86.31 96 ARG A C 1
ATOM 709 O O . ARG A 1 96 ? -4.915 -0.796 -13.951 1.00 86.31 96 ARG A O 1
ATOM 716 N N . ALA A 1 97 ? -4.519 -2.694 -15.085 1.00 78.06 97 ALA A N 1
ATOM 717 C CA . ALA A 1 97 ? -5.414 -2.387 -16.196 1.00 78.06 97 ALA A CA 1
ATOM 718 C C . ALA A 1 97 ? -6.877 -2.281 -15.744 1.00 78.06 97 ALA A C 1
ATOM 720 O O . ALA A 1 97 ? -7.566 -1.345 -16.148 1.00 78.06 97 ALA A O 1
ATOM 721 N N . ALA A 1 98 ? -7.338 -3.181 -14.869 1.00 81.25 98 ALA A N 1
ATOM 722 C CA . ALA A 1 98 ? -8.683 -3.099 -14.308 1.00 81.25 98 ALA A CA 1
ATOM 723 C C . ALA A 1 98 ? -8.864 -1.837 -13.457 1.00 81.25 98 ALA A C 1
ATOM 725 O O . ALA A 1 98 ? -9.836 -1.113 -13.647 1.00 81.25 98 ALA A O 1
ATOM 726 N N . SER A 1 99 ? -7.909 -1.515 -12.581 1.00 86.12 99 SER A N 1
ATOM 727 C CA . SER A 1 99 ? -7.980 -0.275 -11.802 1.00 86.12 99 SER A CA 1
ATOM 728 C C . SER A 1 99 ? -8.007 0.974 -12.699 1.00 86.12 99 SER A C 1
ATOM 730 O O . SER A 1 99 ? -8.856 1.850 -12.538 1.00 86.12 99 SER A O 1
ATOM 732 N N . MET A 1 100 ? -7.145 1.032 -13.720 1.00 81.56 100 MET A N 1
ATOM 733 C CA . MET A 1 100 ? -7.137 2.136 -14.688 1.00 81.56 100 MET A CA 1
ATOM 734 C C . MET A 1 100 ? -8.445 2.243 -15.473 1.00 81.56 100 MET A C 1
ATOM 736 O O . MET A 1 100 ? -8.905 3.351 -15.725 1.00 81.56 100 MET A O 1
ATOM 740 N N . ALA A 1 101 ? -9.059 1.117 -15.842 1.00 74.62 101 ALA A N 1
ATOM 741 C CA . ALA A 1 101 ? -10.365 1.118 -16.491 1.00 74.62 101 ALA A CA 1
ATOM 742 C C . ALA A 1 101 ? -11.466 1.641 -15.551 1.00 74.62 101 ALA A C 1
ATOM 744 O O . ALA A 1 101 ? -12.364 2.346 -16.003 1.00 74.62 101 ALA A O 1
ATOM 745 N N . ALA A 1 102 ? -11.383 1.342 -14.251 1.00 80.75 102 ALA A N 1
ATOM 746 C CA . ALA A 1 102 ? -12.332 1.816 -13.245 1.00 80.75 102 ALA A CA 1
ATOM 747 C C . ALA A 1 102 ? -12.263 3.336 -13.023 1.00 80.75 102 ALA A C 1
ATOM 749 O O . ALA A 1 102 ? -13.283 3.947 -12.718 1.00 80.75 102 ALA A O 1
ATOM 750 N N . ARG A 1 103 ? -11.086 3.953 -13.212 1.00 79.88 103 ARG A N 1
ATOM 751 C CA . ARG A 1 103 ? -10.863 5.400 -13.030 1.00 79.88 103 ARG A CA 1
ATOM 752 C C . ARG A 1 103 ? -11.883 6.263 -13.770 1.00 79.88 103 ARG A C 1
ATOM 754 O O . ARG A 1 103 ? -12.368 7.248 -13.225 1.00 79.88 103 ARG A O 1
ATOM 761 N N . ASP A 1 104 ? -12.189 5.902 -15.012 1.00 69.06 104 ASP A N 1
ATOM 762 C CA . ASP A 1 104 ? -13.043 6.706 -15.893 1.00 69.06 104 ASP A CA 1
ATOM 763 C C . ASP A 1 104 ? -14.544 6.415 -15.665 1.00 69.06 104 ASP A C 1
ATOM 765 O O . ASP A 1 104 ? -15.407 6.899 -16.399 1.00 69.06 104 ASP A O 1
ATOM 769 N N . LEU A 1 105 ? -14.865 5.601 -14.650 1.00 66.44 105 LEU A N 1
ATOM 770 C CA . LEU A 1 105 ? -16.180 5.025 -14.397 1.00 66.44 105 LEU A CA 1
ATOM 771 C C . LEU A 1 105 ? -16.562 5.263 -12.929 1.00 66.44 105 LEU A C 1
ATOM 773 O O . LEU A 1 105 ? -16.338 4.421 -12.064 1.00 66.44 105 LEU A O 1
ATOM 777 N N . THR A 1 106 ? -17.164 6.417 -12.630 1.00 62.38 106 THR A N 1
ATOM 778 C CA . THR A 1 106 ? -17.601 6.751 -11.264 1.00 62.38 106 THR A CA 1
ATOM 779 C C . THR A 1 106 ? -18.478 5.640 -10.662 1.00 62.38 106 THR A C 1
ATOM 781 O O . THR A 1 106 ? -19.415 5.138 -11.299 1.00 62.38 106 THR A O 1
ATOM 784 N N . GLY A 1 107 ? -18.163 5.227 -9.430 1.00 66.12 107 GLY A N 1
ATOM 785 C CA . GLY A 1 107 ? -18.850 4.138 -8.732 1.00 66.12 107 GLY A CA 1
ATOM 786 C C . GLY A 1 107 ? -18.506 2.738 -9.255 1.00 66.12 107 GLY A C 1
ATOM 787 O O . GLY A 1 107 ? -19.291 1.809 -9.060 1.00 66.12 107 GLY A O 1
ATOM 788 N N . ALA A 1 108 ? -17.394 2.575 -9.978 1.00 75.12 108 ALA A N 1
ATOM 789 C CA . ALA A 1 108 ? -16.930 1.266 -10.423 1.00 75.12 108 ALA A CA 1
ATOM 790 C C . ALA A 1 108 ? -16.474 0.386 -9.253 1.00 75.12 108 ALA A C 1
ATOM 792 O O . ALA A 1 108 ? -16.011 0.868 -8.218 1.00 75.12 108 ALA A O 1
ATOM 793 N N . VAL A 1 109 ? -16.584 -0.925 -9.457 1.00 83.69 109 VAL A N 1
ATOM 794 C CA . VAL A 1 109 ? -16.097 -1.951 -8.541 1.00 83.69 109 VAL A CA 1
ATOM 795 C C . VAL A 1 109 ? -15.047 -2.796 -9.254 1.00 83.69 109 VAL A C 1
ATOM 797 O O . VAL A 1 109 ? -15.321 -3.403 -10.288 1.00 83.69 109 VAL A O 1
ATOM 800 N N . VAL A 1 110 ? -13.846 -2.872 -8.695 1.00 84.56 110 VAL A N 1
ATOM 801 C CA . VAL A 1 110 ? -12.819 -3.829 -9.113 1.00 84.56 110 VAL A CA 1
ATOM 802 C C . VAL A 1 110 ? -12.906 -5.033 -8.186 1.00 84.56 110 VAL A C 1
ATOM 804 O O . VAL A 1 110 ? -12.698 -4.911 -6.978 1.00 84.56 110 VAL A O 1
ATOM 807 N N . GLU A 1 111 ? -13.248 -6.193 -8.742 1.00 84.62 111 GLU A N 1
ATOM 808 C CA . GLU A 1 111 ? -13.446 -7.420 -7.973 1.00 84.62 111 GLU A CA 1
ATOM 809 C C . GLU A 1 111 ? -12.331 -8.428 -8.242 1.00 84.62 111 GLU A C 1
ATOM 811 O O . GLU A 1 111 ? -12.085 -8.851 -9.378 1.00 84.62 111 GLU A O 1
ATOM 816 N N . PHE A 1 112 ? -11.671 -8.812 -7.155 1.00 84.50 112 PHE A N 1
ATOM 817 C CA . PHE A 1 112 ? -10.626 -9.814 -7.110 1.00 84.50 112 PHE A CA 1
ATOM 818 C C . PHE A 1 112 ? -11.267 -11.153 -6.760 1.00 84.50 112 PHE A C 1
ATOM 820 O O . PHE A 1 112 ? -11.871 -11.325 -5.706 1.00 84.50 112 PHE A O 1
ATOM 827 N N . ASP A 1 113 ? -11.115 -12.121 -7.647 1.00 80.12 113 ASP A N 1
ATOM 828 C CA . ASP A 1 113 ? -11.603 -13.493 -7.489 1.00 80.12 113 ASP A CA 1
ATOM 829 C C . ASP A 1 113 ? -10.598 -14.412 -6.777 1.00 80.12 113 ASP A C 1
ATOM 831 O O . ASP A 1 113 ? -10.936 -15.516 -6.356 1.00 80.12 113 ASP A O 1
ATOM 835 N N . ARG A 1 114 ? -9.352 -13.960 -6.636 1.00 82.81 114 ARG A N 1
ATOM 836 C CA . ARG A 1 114 ? -8.259 -14.665 -5.963 1.00 82.81 114 ARG A CA 1
ATOM 837 C C . ARG A 1 114 ? -7.220 -13.677 -5.447 1.00 82.81 114 ARG A C 1
ATOM 839 O O . ARG A 1 114 ? -7.342 -12.469 -5.639 1.00 82.81 114 ARG A O 1
ATOM 846 N N . ILE A 1 115 ? -6.183 -14.204 -4.811 1.00 88.94 115 ILE A N 1
ATOM 847 C CA . ILE A 1 115 ? -5.000 -13.433 -4.433 1.00 88.94 115 ILE A CA 1
ATOM 848 C C . ILE A 1 115 ? -4.078 -13.340 -5.653 1.00 88.94 115 ILE A C 1
ATOM 850 O O . ILE A 1 115 ? -3.718 -14.362 -6.239 1.00 88.94 115 ILE A O 1
ATOM 854 N N . TYR A 1 116 ? -3.704 -12.122 -6.035 1.00 89.69 116 TYR A N 1
ATOM 855 C CA . TYR A 1 116 ? -2.811 -11.846 -7.158 1.00 89.69 116 TYR A CA 1
ATOM 856 C C . TYR A 1 116 ? -1.415 -11.514 -6.642 1.00 89.69 116 TYR A C 1
ATOM 858 O O . TYR A 1 116 ? -1.248 -10.585 -5.853 1.00 89.69 116 TYR A O 1
ATOM 866 N N . GLU A 1 117 ? -0.406 -12.257 -7.096 1.00 93.50 117 GLU A N 1
ATOM 867 C CA . GLU A 1 117 ? 0.984 -11.891 -6.841 1.00 93.50 117 GLU A CA 1
ATOM 868 C C . GLU A 1 117 ? 1.388 -10.726 -7.755 1.00 93.50 117 GLU A C 1
ATOM 870 O O . GLU A 1 117 ? 1.276 -10.825 -8.979 1.00 93.50 117 GLU A O 1
ATOM 875 N N . VAL A 1 118 ? 1.833 -9.618 -7.164 1.00 93.69 118 VAL A N 1
ATOM 876 C CA . VAL A 1 118 ? 2.167 -8.383 -7.878 1.00 93.69 118 VAL A CA 1
ATOM 877 C C . VAL A 1 118 ? 3.602 -7.946 -7.620 1.00 93.69 118 VAL A C 1
ATOM 879 O O . VAL A 1 118 ? 4.151 -8.174 -6.543 1.00 93.69 118 VAL A O 1
ATOM 882 N N . TYR A 1 119 ? 4.207 -7.293 -8.611 1.00 92.12 119 TYR A N 1
ATOM 883 C CA . TYR A 1 119 ? 5.563 -6.731 -8.530 1.00 92.12 119 TYR A CA 1
ATOM 884 C C . TYR A 1 119 ? 5.597 -5.203 -8.699 1.00 92.12 119 TYR A C 1
ATOM 886 O O . TYR A 1 119 ? 6.660 -4.604 -8.807 1.00 92.12 119 TYR A O 1
ATOM 894 N N . ARG A 1 120 ? 4.427 -4.559 -8.756 1.00 90.94 120 ARG A N 1
ATOM 895 C CA . ARG A 1 120 ? 4.265 -3.100 -8.691 1.00 90.94 120 ARG A CA 1
ATOM 896 C C . ARG A 1 120 ? 2.982 -2.759 -7.968 1.00 90.94 120 ARG A C 1
ATOM 898 O O . ARG A 1 120 ? 2.065 -3.577 -7.910 1.00 90.94 120 ARG A O 1
ATOM 905 N N . SER A 1 121 ? 2.893 -1.510 -7.531 1.00 91.75 121 SER A N 1
ATOM 906 C CA . SER A 1 121 ? 1.685 -0.962 -6.932 1.00 91.75 121 SER A CA 1
ATOM 907 C C . SER A 1 121 ? 0.476 -1.105 -7.843 1.00 91.75 121 SER A C 1
ATOM 909 O O . SER A 1 121 ? 0.561 -0.892 -9.057 1.00 91.75 121 SER A O 1
ATOM 911 N N . MET A 1 122 ? -0.674 -1.401 -7.255 1.00 92.00 122 MET A N 1
ATOM 912 C CA . MET A 1 122 ? -1.952 -1.136 -7.887 1.00 92.00 122 MET A CA 1
ATOM 913 C C . MET A 1 122 ? -2.307 0.340 -7.656 1.00 92.00 122 MET A C 1
ATOM 915 O O . MET A 1 122 ? -2.385 0.764 -6.501 1.00 92.00 122 MET A O 1
ATOM 919 N N . PRO A 1 123 ? -2.547 1.135 -8.714 1.00 90.69 123 PRO A N 1
ATOM 920 C CA . PRO A 1 123 ? -3.077 2.474 -8.525 1.00 90.69 123 PRO A CA 1
ATOM 921 C C . PRO A 1 123 ? -4.490 2.387 -7.943 1.00 90.69 123 PRO A C 1
ATOM 923 O O . PRO A 1 123 ? -5.262 1.506 -8.312 1.00 90.69 123 PRO A O 1
ATOM 926 N N . VAL A 1 124 ? -4.831 3.305 -7.055 1.00 91.44 124 VAL A N 1
ATOM 927 C CA . VAL A 1 124 ? -6.162 3.456 -6.472 1.00 91.44 124 VAL A CA 1
ATOM 928 C C . VAL A 1 124 ? -6.702 4.811 -6.913 1.00 91.44 124 VAL A C 1
ATOM 930 O O . VAL A 1 124 ? -5.995 5.816 -6.829 1.00 91.44 124 VAL A O 1
ATOM 933 N N . TYR A 1 125 ? -7.939 4.827 -7.404 1.00 88.69 125 TYR A N 1
ATOM 934 C CA . TYR A 1 125 ? -8.607 6.007 -7.961 1.00 88.69 125 TYR A CA 1
ATOM 935 C C . TYR A 1 125 ? -9.882 6.360 -7.195 1.00 88.69 125 TYR A C 1
ATOM 937 O O . TYR A 1 125 ? -10.594 5.467 -6.735 1.00 88.69 125 TYR A O 1
ATOM 945 N N . SER A 1 126 ? -10.180 7.659 -7.107 1.00 87.81 126 SER A N 1
ATOM 946 C CA . SER A 1 126 ? -11.373 8.203 -6.449 1.00 87.81 126 SER A CA 1
ATOM 947 C C . SER A 1 126 ? -12.680 7.613 -6.985 1.00 87.81 126 SER A C 1
ATOM 949 O O . SER A 1 126 ? -12.831 7.423 -8.191 1.00 87.81 126 SER A O 1
ATOM 951 N N . GLY A 1 127 ? -13.653 7.388 -6.101 1.00 86.12 127 GLY A N 1
ATOM 952 C CA . GLY A 1 127 ? -14.981 6.886 -6.464 1.00 86.12 127 GLY A CA 1
ATOM 953 C C . GLY A 1 127 ? -15.016 5.410 -6.873 1.00 86.12 127 GLY A C 1
ATOM 954 O O . GLY A 1 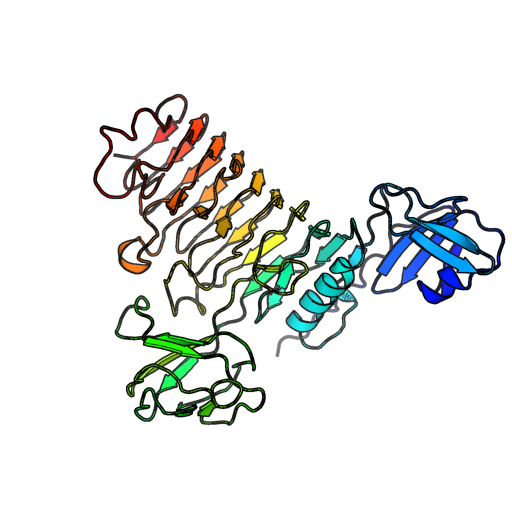127 ? -16.019 4.977 -7.442 1.00 86.12 127 GLY A O 1
ATOM 955 N N . VAL A 1 128 ? -13.938 4.654 -6.634 1.00 87.56 128 VAL A N 1
ATOM 956 C CA . VAL A 1 128 ? -13.833 3.228 -6.969 1.00 87.56 128 VAL A CA 1
ATOM 957 C C . VAL A 1 128 ? -13.857 2.382 -5.699 1.00 87.56 128 VAL A C 1
ATOM 959 O O . VAL A 1 128 ? -13.206 2.696 -4.701 1.00 87.56 128 VAL A O 1
ATOM 962 N N . THR A 1 129 ? -14.587 1.269 -5.755 1.00 91.31 129 THR A N 1
ATOM 963 C CA . THR A 1 129 ? -14.545 0.218 -4.735 1.00 91.31 129 THR A CA 1
ATOM 964 C C . THR A 1 129 ? -13.663 -0.941 -5.196 1.00 91.31 129 THR A C 1
ATOM 966 O O . THR A 1 129 ? -13.835 -1.445 -6.299 1.00 91.31 129 THR A O 1
ATOM 969 N N . TYR A 1 130 ? -12.765 -1.421 -4.346 1.00 93.00 130 TYR A N 1
ATOM 970 C CA . TYR A 1 130 ? -11.941 -2.609 -4.568 1.00 93.00 130 TYR A CA 1
ATOM 971 C C . TYR A 1 130 ? -12.380 -3.680 -3.575 1.00 93.00 130 TYR A C 1
ATOM 973 O O . TYR A 1 130 ? -12.513 -3.384 -2.385 1.00 93.00 130 TYR A O 1
ATOM 981 N N . ARG A 1 131 ? -12.663 -4.904 -4.037 1.00 92.44 131 ARG A N 1
ATOM 982 C CA . ARG A 1 131 ? -13.163 -5.955 -3.141 1.00 92.44 131 ARG A CA 1
ATOM 983 C C . ARG A 1 131 ? -12.782 -7.381 -3.510 1.00 92.44 131 ARG A C 1
ATOM 985 O O . ARG A 1 131 ? -12.532 -7.676 -4.677 1.00 92.44 131 ARG A O 1
ATOM 992 N N . GLY A 1 132 ? -12.876 -8.264 -2.516 1.00 86.31 132 GLY A N 1
ATOM 993 C CA . GLY A 1 132 ? -12.642 -9.702 -2.655 1.00 86.31 132 GLY A CA 1
ATOM 994 C C . GLY A 1 132 ? -11.159 -10.056 -2.759 1.00 86.31 132 GLY A C 1
ATOM 995 O O . GLY A 1 132 ? -10.302 -9.179 -2.687 1.00 86.31 132 GLY A O 1
ATOM 996 N N . GLY A 1 133 ? -10.861 -11.344 -2.953 1.00 91.12 133 GLY A N 1
ATOM 997 C CA . GLY A 1 133 ? -9.523 -11.846 -3.280 1.00 91.12 133 GLY A CA 1
ATOM 998 C C . GLY A 1 133 ? -8.391 -11.172 -2.498 1.00 91.12 133 GLY A C 1
ATOM 999 O O . GLY A 1 133 ? -8.435 -11.094 -1.270 1.00 91.12 133 GLY A O 1
ATOM 1000 N N . GLY A 1 134 ? -7.360 -10.696 -3.200 1.00 94.50 134 GLY A N 1
ATOM 1001 C CA . GLY A 1 134 ? -6.293 -9.935 -2.559 1.00 94.50 134 GLY A CA 1
ATOM 1002 C C . GLY A 1 134 ? -5.071 -9.650 -3.424 1.00 94.50 134 GLY A C 1
ATOM 1003 O O . GLY A 1 134 ? -5.014 -10.011 -4.600 1.00 94.50 134 GLY A O 1
ATOM 1004 N N . LEU A 1 135 ? -4.067 -9.042 -2.799 1.00 96.69 135 LEU A N 1
ATOM 1005 C CA . LEU A 1 135 ? -2.742 -8.792 -3.353 1.00 96.69 135 LEU A CA 1
ATOM 1006 C C . LEU A 1 135 ? -1.678 -9.453 -2.476 1.00 96.69 135 LEU A C 1
ATOM 1008 O O . LEU A 1 135 ? -1.698 -9.318 -1.254 1.00 96.69 135 LEU A O 1
ATOM 1012 N N . ARG A 1 136 ? -0.713 -10.117 -3.108 1.00 96.56 136 ARG A N 1
ATOM 1013 C CA . ARG A 1 136 ? 0.509 -10.606 -2.469 1.00 96.56 136 ARG A CA 1
ATOM 1014 C C . ARG A 1 136 ? 1.717 -9.965 -3.131 1.00 96.56 136 ARG A C 1
ATOM 1016 O O . ARG A 1 136 ? 1.812 -9.937 -4.354 1.00 96.56 136 ARG A O 1
ATOM 1023 N N . ARG A 1 137 ? 2.672 -9.489 -2.343 1.00 95.25 137 ARG A N 1
ATOM 1024 C CA . ARG A 1 137 ? 3.947 -8.990 -2.863 1.00 95.25 137 ARG A CA 1
ATOM 1025 C C . ARG A 1 137 ? 4.788 -10.152 -3.406 1.00 95.25 137 ARG A C 1
ATOM 1027 O O . ARG A 1 137 ? 5.112 -11.084 -2.665 1.00 95.25 137 ARG A O 1
ATOM 1034 N N . ARG A 1 138 ? 5.183 -10.094 -4.680 1.00 95.06 138 ARG A N 1
ATOM 1035 C CA . ARG A 1 138 ? 6.218 -10.981 -5.241 1.00 95.06 138 ARG A CA 1
ATOM 1036 C C . ARG A 1 138 ? 7.523 -10.785 -4.473 1.00 95.06 138 ARG A C 1
ATOM 1038 O O . ARG A 1 138 ? 7.792 -9.680 -4.025 1.00 95.06 138 ARG A O 1
ATOM 1045 N N . CYS A 1 139 ? 8.358 -11.814 -4.351 1.00 94.62 139 CYS A N 1
ATOM 1046 C CA . CYS A 1 139 ? 9.707 -11.618 -3.819 1.00 94.62 139 CYS A CA 1
ATOM 1047 C C . CYS A 1 139 ? 10.464 -10.536 -4.601 1.00 94.62 139 CYS A C 1
ATOM 1049 O O . CYS A 1 139 ? 10.542 -10.594 -5.834 1.00 94.62 139 CYS A O 1
ATOM 1051 N N . THR A 1 140 ? 10.995 -9.560 -3.867 1.00 93.12 140 THR A N 1
ATOM 1052 C CA . THR A 1 140 ? 11.771 -8.454 -4.418 1.00 93.12 140 THR A CA 1
ATOM 1053 C C . THR A 1 140 ? 13.042 -8.980 -5.100 1.00 93.12 140 THR A C 1
ATOM 1055 O O . THR A 1 140 ? 13.825 -9.692 -4.466 1.00 93.12 140 THR A O 1
ATOM 1058 N N . PRO A 1 141 ? 13.274 -8.629 -6.380 1.00 94.25 141 PRO A N 1
ATOM 1059 C CA . PRO A 1 141 ? 14.569 -8.795 -7.027 1.00 94.25 141 PRO A CA 1
ATOM 1060 C C . PRO A 1 141 ? 15.682 -8.113 -6.234 1.00 94.25 141 PRO A C 1
ATOM 1062 O O . PRO A 1 141 ? 15.512 -7.009 -5.712 1.00 94.25 141 PRO A O 1
ATOM 1065 N N . HIS A 1 142 ? 16.830 -8.777 -6.173 1.00 93.94 142 HIS A N 1
ATOM 1066 C CA . HIS A 1 142 ? 17.966 -8.365 -5.364 1.00 93.94 142 HIS A CA 1
ATOM 1067 C C . HIS A 1 142 ? 19.274 -8.588 -6.127 1.00 93.94 142 HIS A C 1
ATOM 1069 O O . HIS A 1 142 ? 19.463 -9.626 -6.765 1.00 93.94 142 HIS A O 1
ATOM 1075 N N . ALA A 1 143 ? 20.163 -7.601 -6.059 1.00 95.88 143 ALA A N 1
ATOM 1076 C CA . ALA A 1 143 ? 21.483 -7.642 -6.674 1.00 95.88 143 ALA A CA 1
ATOM 1077 C C . ALA A 1 143 ? 22.531 -6.957 -5.790 1.00 95.88 143 ALA A C 1
ATOM 1079 O O . ALA A 1 143 ? 22.201 -6.183 -4.886 1.00 95.88 143 ALA A O 1
ATOM 1080 N N . LYS A 1 144 ? 23.806 -7.219 -6.069 1.00 95.75 144 LYS A N 1
ATOM 1081 C CA . LYS A 1 144 ? 24.951 -6.572 -5.426 1.00 95.75 144 LYS A CA 1
ATOM 1082 C C . LYS A 1 144 ? 25.665 -5.649 -6.400 1.00 95.75 144 LYS A C 1
ATOM 1084 O O . LYS A 1 144 ? 25.924 -6.027 -7.537 1.00 95.75 144 LYS A O 1
ATOM 1089 N N . VAL A 1 145 ? 26.055 -4.465 -5.931 1.00 96.75 145 VAL A N 1
ATOM 1090 C CA . VAL A 1 145 ? 26.937 -3.558 -6.680 1.00 96.75 145 VAL A CA 1
ATOM 1091 C C . VAL A 1 145 ? 28.310 -4.214 -6.863 1.00 96.75 145 VAL A C 1
ATOM 1093 O O . VAL A 1 145 ? 28.952 -4.588 -5.879 1.00 96.75 145 VAL A O 1
ATOM 1096 N N . THR A 1 146 ? 28.779 -4.343 -8.106 1.00 97.81 146 THR A N 1
ATOM 1097 C CA . THR A 1 146 ? 30.032 -5.047 -8.457 1.00 97.81 146 THR A CA 1
ATOM 1098 C C . THR A 1 146 ? 31.198 -4.113 -8.768 1.00 97.81 146 THR A C 1
ATOM 1100 O O . THR A 1 146 ? 32.353 -4.524 -8.669 1.00 97.81 146 THR A O 1
ATOM 1103 N N . ALA A 1 147 ? 30.921 -2.845 -9.077 1.00 97.69 147 ALA A N 1
ATOM 1104 C CA . ALA A 1 147 ? 31.923 -1.798 -9.257 1.00 97.69 147 ALA A CA 1
ATOM 1105 C C . ALA A 1 147 ? 31.471 -0.505 -8.558 1.00 97.69 147 ALA A C 1
ATOM 1107 O O . ALA A 1 147 ? 30.269 -0.243 -8.499 1.00 97.69 147 ALA A O 1
ATOM 1108 N N . PRO A 1 148 ? 32.399 0.306 -8.015 1.00 97.31 148 PRO A N 1
ATOM 1109 C CA . PRO A 1 148 ? 32.032 1.593 -7.436 1.00 97.31 148 PRO A CA 1
ATOM 1110 C C . PRO A 1 148 ? 31.406 2.497 -8.506 1.00 97.31 148 PRO A C 1
ATOM 1112 O O . PRO A 1 148 ? 31.853 2.489 -9.652 1.00 97.31 148 PRO A O 1
ATOM 1115 N N . ALA A 1 149 ? 30.413 3.293 -8.112 1.00 97.25 149 ALA A N 1
ATOM 1116 C CA . ALA A 1 149 ? 29.785 4.293 -8.971 1.00 97.25 149 ALA A CA 1
ATOM 1117 C C . ALA A 1 149 ? 29.839 5.672 -8.305 1.00 97.25 149 ALA A C 1
ATOM 1119 O O . ALA A 1 149 ? 29.591 5.809 -7.102 1.00 97.25 149 ALA A O 1
ATOM 1120 N N . ALA A 1 150 ? 30.178 6.693 -9.081 1.00 97.62 150 ALA A N 1
ATOM 1121 C CA . ALA A 1 150 ? 30.171 8.086 -8.669 1.00 97.62 150 ALA A CA 1
ATOM 1122 C C . ALA A 1 150 ? 28.773 8.705 -8.817 1.00 97.62 150 ALA A C 1
ATOM 1124 O O . ALA A 1 150 ? 27.954 8.262 -9.616 1.00 97.62 150 ALA A O 1
ATOM 1125 N N . ALA A 1 151 ? 28.527 9.812 -8.110 1.00 97.00 151 ALA A N 1
ATOM 1126 C CA . ALA A 1 151 ? 27.260 10.545 -8.203 1.00 97.00 151 ALA A CA 1
ATOM 1127 C C . ALA A 1 151 ? 26.955 11.087 -9.612 1.00 97.00 151 ALA A C 1
ATOM 1129 O O . ALA A 1 151 ? 25.794 11.331 -9.931 1.00 97.00 151 ALA A O 1
ATOM 1130 N N . SER A 1 152 ? 27.984 11.288 -10.439 1.00 97.31 152 SER A N 1
ATOM 1131 C CA . SER A 1 152 ? 27.860 11.719 -11.835 1.00 97.31 152 SER A CA 1
ATOM 1132 C C . SER A 1 152 ? 27.602 10.579 -12.818 1.00 97.31 152 SER A C 1
ATOM 1134 O O . SER A 1 152 ? 27.265 10.857 -13.967 1.00 97.31 152 SER A O 1
ATOM 1136 N N . ASP A 1 153 ? 27.809 9.326 -12.406 1.00 97.25 153 ASP A N 1
ATOM 1137 C CA . ASP A 1 153 ? 27.527 8.178 -13.263 1.00 97.25 153 ASP A CA 1
ATOM 1138 C C . ASP A 1 153 ? 26.017 8.058 -13.474 1.00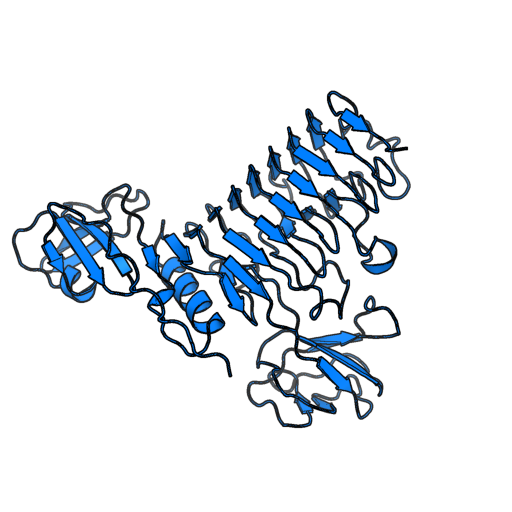 97.25 153 ASP A C 1
ATOM 1140 O O . ASP A 1 153 ? 25.226 8.646 -12.742 1.00 97.25 153 ASP A O 1
ATOM 1144 N N . THR A 1 154 ? 25.609 7.296 -14.483 1.00 96.69 154 THR A N 1
ATOM 1145 C CA . THR A 1 154 ? 24.192 7.100 -14.832 1.00 96.69 154 THR A CA 1
ATOM 1146 C C . THR A 1 154 ? 23.740 5.654 -14.653 1.00 96.69 154 THR A C 1
ATOM 1148 O O . THR A 1 154 ? 22.556 5.355 -14.785 1.00 96.69 154 THR A O 1
ATOM 1151 N N . CYS A 1 155 ? 24.668 4.740 -14.355 1.00 96.81 155 CYS A N 1
ATOM 1152 C CA . CYS A 1 155 ? 24.391 3.317 -14.206 1.00 96.81 155 CYS A CA 1
ATOM 1153 C C . CYS A 1 155 ? 25.156 2.715 -13.029 1.00 96.81 155 CYS A C 1
ATOM 1155 O O . CYS A 1 155 ? 26.305 3.067 -12.774 1.00 96.81 155 CYS A O 1
ATOM 1157 N N . LEU A 1 156 ? 24.536 1.731 -12.384 1.00 97.00 156 LEU A N 1
ATOM 1158 C CA . LEU A 1 156 ? 25.197 0.808 -11.470 1.00 97.00 156 LEU A CA 1
ATOM 1159 C C . LEU A 1 156 ? 25.605 -0.455 -12.216 1.00 97.00 156 LEU A C 1
ATOM 1161 O O . LEU A 1 156 ? 24.798 -1.016 -12.958 1.00 97.00 156 LEU A O 1
ATOM 1165 N N . GLN A 1 157 ? 26.823 -0.926 -11.961 1.00 98.00 157 GLN A N 1
ATOM 1166 C CA . GLN A 1 157 ? 27.237 -2.284 -12.306 1.00 98.00 157 GLN A CA 1
ATOM 1167 C C . GLN A 1 157 ? 26.787 -3.231 -11.197 1.00 98.00 157 GLN A C 1
ATOM 1169 O O . GLN A 1 157 ? 27.051 -2.971 -10.017 1.00 98.00 157 GLN A O 1
ATOM 1174 N N . VAL A 1 158 ? 26.102 -4.308 -11.572 1.00 97.81 158 VAL A N 1
ATOM 1175 C CA . VAL A 1 158 ? 25.525 -5.284 -10.645 1.00 97.81 158 VAL A CA 1
ATOM 1176 C C . VAL A 1 158 ? 25.806 -6.717 -11.088 1.00 97.81 158 VAL A C 1
ATOM 1178 O O . VAL A 1 158 ? 26.167 -6.971 -12.233 1.00 97.81 158 VAL A O 1
ATOM 1181 N N . ASP A 1 159 ? 25.680 -7.665 -10.166 1.00 97.50 159 ASP A N 1
ATOM 1182 C CA . ASP A 1 159 ? 25.921 -9.089 -10.426 1.00 97.50 159 ASP A CA 1
ATOM 1183 C C . ASP A 1 159 ? 24.797 -9.768 -11.226 1.00 97.50 159 ASP A C 1
ATOM 1185 O O . ASP A 1 159 ? 25.051 -10.739 -11.939 1.00 97.50 159 ASP A O 1
ATOM 1189 N N . GLN A 1 160 ? 23.570 -9.252 -11.142 1.00 96.25 160 GLN A N 1
ATOM 1190 C CA . GLN A 1 160 ? 22.434 -9.675 -11.955 1.00 96.25 160 GLN A CA 1
ATOM 1191 C C . GLN A 1 160 ? 21.366 -8.585 -12.062 1.00 96.25 160 GLN A C 1
ATOM 1193 O O . GLN A 1 160 ? 21.220 -7.736 -11.185 1.00 96.25 160 GLN A O 1
ATOM 1198 N N . THR A 1 161 ? 20.534 -8.675 -13.096 1.00 95.94 161 THR A N 1
ATOM 1199 C CA . THR A 1 161 ? 19.324 -7.849 -13.240 1.00 95.94 161 THR A CA 1
ATOM 1200 C C . THR A 1 161 ? 18.041 -8.665 -13.401 1.00 95.94 161 THR A C 1
ATOM 1202 O O . THR A 1 161 ? 16.977 -8.124 -13.704 1.00 95.94 161 THR A O 1
ATOM 1205 N N . SER A 1 162 ? 18.116 -9.977 -13.162 1.00 93.75 162 SER A N 1
ATOM 1206 C CA . SER A 1 162 ? 16.972 -10.881 -13.276 1.00 93.75 162 SER A CA 1
ATOM 1207 C C . SER A 1 162 ? 15.820 -10.444 -12.367 1.00 93.75 162 SER A C 1
ATOM 1209 O O . SER A 1 162 ? 15.994 -10.232 -11.169 1.00 93.75 162 SER A O 1
ATOM 1211 N N . GLY A 1 163 ? 14.627 -10.314 -12.945 1.00 90.69 163 GLY A N 1
ATOM 1212 C CA . GLY A 1 163 ? 13.398 -9.992 -12.222 1.00 90.69 163 GLY A CA 1
ATOM 1213 C C . GLY A 1 163 ? 13.144 -8.504 -11.969 1.00 90.69 163 GLY A C 1
ATOM 1214 O O . GLY A 1 163 ? 11.981 -8.165 -11.739 1.00 90.69 163 GLY A O 1
ATOM 1215 N N . PHE A 1 164 ? 14.159 -7.633 -12.047 1.00 92.94 164 PHE A N 1
ATOM 1216 C CA . PHE A 1 164 ? 13.977 -6.178 -11.956 1.00 92.94 164 PHE A CA 1
ATOM 1217 C C . PHE A 1 164 ? 13.109 -5.670 -13.102 1.00 92.94 164 PHE A C 1
ATOM 1219 O O . PHE A 1 164 ? 13.214 -6.152 -14.234 1.00 92.94 164 PHE A O 1
ATOM 1226 N N . VAL A 1 165 ? 12.247 -4.692 -12.820 1.00 89.25 165 VAL A N 1
ATOM 1227 C CA . VAL A 1 165 ? 11.263 -4.229 -13.800 1.00 89.25 165 VAL A CA 1
ATOM 1228 C C . VAL A 1 165 ? 11.475 -2.745 -14.132 1.00 89.25 165 VAL A C 1
ATOM 1230 O O . VAL A 1 165 ? 11.613 -1.929 -13.235 1.00 89.25 165 VAL A O 1
ATOM 1233 N N . PRO A 1 166 ? 11.468 -2.322 -15.408 1.00 87.19 166 PRO A N 1
ATOM 1234 C CA . PRO A 1 166 ? 11.771 -0.927 -15.745 1.00 87.19 166 PRO A CA 1
ATOM 1235 C C . PRO A 1 166 ? 10.811 0.123 -15.177 1.00 87.19 166 PRO A C 1
ATOM 1237 O O . PRO A 1 166 ? 9.598 -0.061 -15.234 1.00 87.19 166 PRO A O 1
ATOM 1240 N N . ASN A 1 167 ? 11.278 1.296 -14.766 1.00 83.88 167 ASN A N 1
ATOM 1241 C CA . ASN A 1 167 ? 10.451 2.337 -14.133 1.00 83.88 167 ASN A CA 1
ATOM 1242 C C . ASN A 1 167 ? 9.778 1.878 -12.817 1.00 83.88 167 ASN A C 1
ATOM 1244 O O . ASN A 1 167 ? 8.651 2.286 -12.522 1.00 83.88 167 ASN A O 1
ATOM 1248 N N . THR A 1 168 ? 10.403 0.975 -12.061 1.00 87.12 168 THR A N 1
ATOM 1249 C CA . THR A 1 168 ? 10.106 0.758 -10.632 1.00 87.12 168 THR A CA 1
ATOM 1250 C C . THR A 1 168 ? 11.094 1.541 -9.778 1.00 87.12 168 THR A C 1
ATOM 1252 O O . THR A 1 168 ? 12.098 2.029 -10.285 1.00 87.12 168 THR A O 1
ATOM 1255 N N . GLN A 1 169 ? 10.805 1.726 -8.495 1.00 91.31 169 GLN A N 1
ATOM 1256 C CA . GLN A 1 169 ? 11.763 2.361 -7.599 1.00 91.31 169 GLN A CA 1
ATOM 1257 C C . GLN A 1 169 ? 12.737 1.304 -7.081 1.00 91.31 169 GLN A C 1
ATOM 1259 O O . GLN A 1 169 ? 12.323 0.250 -6.594 1.00 91.31 169 GLN A O 1
ATOM 1264 N N . LEU A 1 170 ? 14.031 1.589 -7.186 1.00 94.00 170 LEU A N 1
ATOM 1265 C CA . LEU A 1 170 ? 15.101 0.775 -6.630 1.00 94.00 170 LEU A CA 1
ATOM 1266 C C . LEU A 1 170 ? 15.784 1.542 -5.509 1.00 94.00 170 LEU A C 1
ATOM 1268 O O . LEU A 1 170 ? 16.082 2.728 -5.660 1.00 94.00 170 LEU A O 1
ATOM 1272 N N . LEU A 1 171 ? 16.088 0.849 -4.420 1.00 94.00 171 LEU A N 1
ATOM 1273 C CA . LEU A 1 171 ? 16.919 1.373 -3.346 1.00 94.00 171 LEU A CA 1
ATOM 1274 C C . LEU A 1 171 ? 18.307 0.759 -3.437 1.00 94.00 171 LEU A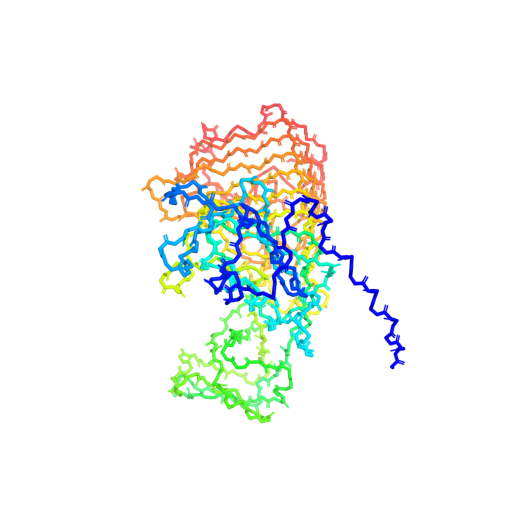 C 1
ATOM 1276 O O . LEU A 1 171 ? 18.443 -0.455 -3.596 1.00 94.00 171 LEU A O 1
ATOM 1280 N N . VAL A 1 172 ? 19.329 1.592 -3.266 1.00 94.19 172 VAL A N 1
ATOM 1281 C CA . VAL A 1 172 ? 20.675 1.126 -2.930 1.00 94.19 172 VAL A CA 1
ATOM 1282 C C . VAL A 1 172 ? 20.858 1.273 -1.433 1.00 94.19 172 VAL A C 1
ATOM 1284 O O . VAL A 1 172 ? 20.676 2.360 -0.893 1.00 94.19 172 VAL A O 1
ATOM 1287 N N . LEU A 1 173 ? 21.218 0.195 -0.749 1.00 91.94 173 LEU A N 1
ATOM 1288 C CA . LEU A 1 173 ? 21.271 0.154 0.711 1.00 91.94 173 LEU A CA 1
ATOM 1289 C C . LEU A 1 173 ? 22.713 0.275 1.224 1.00 91.94 173 LEU A C 1
ATOM 1291 O O . LEU A 1 173 ? 23.650 -0.273 0.639 1.00 91.94 173 LEU A O 1
ATOM 1295 N N . ARG A 1 174 ? 22.907 0.992 2.340 1.00 84.38 174 ARG A N 1
ATOM 1296 C CA . ARG A 1 174 ? 24.190 1.108 3.054 1.00 84.38 174 ARG A CA 1
ATOM 1297 C C . ARG A 1 174 ? 24.192 0.274 4.331 1.00 84.38 174 ARG A C 1
ATOM 1299 O O . ARG A 1 174 ? 23.266 0.346 5.133 1.00 84.38 174 ARG A O 1
ATOM 1306 N N . GLY A 1 175 ? 25.328 -0.380 4.571 1.00 69.12 175 GLY A N 1
ATOM 1307 C CA . GLY A 1 175 ? 25.642 -1.038 5.837 1.00 69.12 175 GLY A CA 1
ATOM 1308 C C . GLY A 1 175 ? 24.929 -2.374 6.048 1.00 69.12 175 GLY A C 1
ATOM 1309 O O . GLY A 1 175 ? 24.064 -2.785 5.280 1.00 69.12 175 GLY A O 1
ATOM 1310 N N . SER A 1 176 ? 25.322 -3.067 7.114 1.00 53.88 176 SER A N 1
ATOM 1311 C CA . SER A 1 176 ? 24.633 -4.254 7.615 1.00 53.88 176 SER A CA 1
ATOM 1312 C C . SER A 1 176 ? 23.480 -3.801 8.509 1.00 53.88 176 SER A C 1
ATOM 1314 O O . SER A 1 176 ? 23.734 -3.271 9.589 1.00 53.88 176 SER A O 1
ATOM 1316 N N . GLY A 1 177 ? 22.231 -3.970 8.074 1.00 53.56 177 GLY A N 1
ATOM 1317 C CA . GLY A 1 177 ? 21.079 -3.659 8.929 1.00 53.56 177 GLY A CA 1
ATOM 1318 C C . GLY A 1 177 ? 19.842 -3.083 8.249 1.00 53.56 177 GLY A C 1
ATOM 1319 O O . GLY A 1 177 ? 18.905 -2.770 8.960 1.00 53.56 177 GLY A O 1
ATOM 1320 N N . TYR A 1 178 ? 19.785 -2.959 6.920 1.00 61.72 178 TYR A N 1
ATOM 1321 C CA . TYR A 1 178 ? 18.529 -2.668 6.201 1.00 61.72 178 TYR A CA 1
ATOM 1322 C C . TYR A 1 178 ? 17.867 -1.292 6.484 1.00 61.72 178 TYR A C 1
ATOM 1324 O O . TYR A 1 178 ? 16.724 -1.084 6.076 1.00 61.72 178 TYR A O 1
ATOM 1332 N N . GLN A 1 179 ? 18.580 -0.347 7.122 1.00 58.25 179 GLN A N 1
ATOM 1333 C CA . GLN A 1 179 ? 18.025 0.953 7.562 1.00 58.25 179 GLN A CA 1
ATOM 1334 C C . GLN A 1 179 ? 18.418 2.158 6.701 1.00 58.25 179 GLN A C 1
ATOM 1336 O O . GLN A 1 179 ? 17.695 3.146 6.651 1.00 58.25 179 GLN A O 1
ATOM 1341 N N . MET A 1 180 ? 19.600 2.140 6.076 1.00 68.81 180 MET A N 1
ATOM 1342 C CA . MET A 1 180 ? 20.157 3.348 5.463 1.00 68.81 180 MET A CA 1
ATOM 1343 C C . MET A 1 180 ? 20.104 3.274 3.946 1.00 68.81 180 MET A C 1
ATOM 1345 O O . MET A 1 180 ? 20.755 2.434 3.327 1.00 68.81 180 MET A O 1
ATOM 1349 N N . ILE A 1 181 ? 19.376 4.205 3.344 1.00 79.69 181 ILE A N 1
ATOM 1350 C CA . ILE A 1 181 ? 19.297 4.350 1.894 1.00 79.69 181 ILE A CA 1
ATOM 1351 C C . ILE A 1 181 ? 20.500 5.169 1.424 1.00 79.69 181 ILE A C 1
ATOM 1353 O O . ILE A 1 181 ? 20.717 6.305 1.843 1.00 79.69 181 ILE A O 1
ATOM 1357 N N . ALA A 1 182 ? 21.325 4.559 0.575 1.00 82.81 182 ALA A N 1
ATOM 1358 C CA . ALA A 1 182 ? 22.445 5.208 -0.096 1.00 82.81 182 ALA A CA 1
ATOM 1359 C C . ALA A 1 182 ? 21.972 6.190 -1.161 1.00 82.81 182 ALA A C 1
ATOM 1361 O O . ALA A 1 182 ? 22.626 7.211 -1.380 1.00 82.81 182 ALA A O 1
ATOM 1362 N N . GLY A 1 183 ? 20.880 5.817 -1.821 1.00 86.69 183 GLY A N 1
ATOM 1363 C CA . GLY A 1 183 ? 20.254 6.533 -2.908 1.00 86.69 183 GLY A CA 1
ATOM 1364 C C . GLY A 1 183 ? 19.178 5.687 -3.575 1.00 86.69 183 GLY A C 1
ATOM 1365 O O . GLY A 1 183 ? 18.953 4.529 -3.209 1.00 86.69 183 GLY A O 1
ATOM 1366 N N . GLU A 1 184 ? 18.517 6.299 -4.547 1.00 90.94 184 GLU A N 1
ATOM 1367 C CA . GLU A 1 184 ? 17.355 5.749 -5.232 1.00 90.94 184 GLU A CA 1
ATOM 1368 C C . GLU A 1 184 ? 17.560 5.841 -6.742 1.00 90.94 184 GLU A C 1
ATOM 1370 O O . GLU A 1 184 ? 18.161 6.795 -7.236 1.00 90.94 184 GLU A O 1
ATOM 1375 N N . ILE A 1 185 ? 17.059 4.849 -7.475 1.00 90.88 185 ILE A N 1
ATOM 1376 C CA . ILE A 1 185 ? 17.093 4.823 -8.940 1.00 90.88 185 ILE A CA 1
ATOM 1377 C C . ILE A 1 185 ? 15.725 4.406 -9.463 1.00 90.88 185 ILE A C 1
ATOM 1379 O O . ILE A 1 185 ? 15.117 3.471 -8.950 1.00 90.88 185 ILE A O 1
ATOM 1383 N N . TRP A 1 186 ? 15.297 5.028 -10.559 1.00 90.12 186 TRP A N 1
ATOM 1384 C CA . TRP A 1 186 ? 14.262 4.486 -11.437 1.00 90.12 186 TRP A CA 1
ATOM 1385 C C . TRP A 1 186 ? 14.942 3.941 -12.690 1.00 90.12 186 TRP A C 1
ATOM 1387 O O . TRP A 1 186 ? 15.538 4.735 -13.418 1.00 90.12 186 TRP A O 1
ATOM 1397 N N . PRO A 1 187 ? 14.941 2.619 -12.939 1.00 84.19 187 PRO A N 1
ATOM 1398 C CA . PRO A 1 187 ? 15.718 2.035 -14.009 1.00 84.19 187 PRO A CA 1
ATOM 1399 C C . PRO A 1 187 ? 15.051 2.309 -15.358 1.00 84.19 187 PRO A C 1
ATOM 1401 O O . PRO A 1 187 ? 13.824 2.253 -15.480 1.00 84.19 187 PRO A O 1
ATOM 1404 N N . ASP A 1 188 ? 15.858 2.570 -16.379 1.00 85.38 188 ASP A N 1
ATOM 1405 C CA . ASP A 1 188 ? 15.405 2.750 -17.757 1.00 85.38 188 ASP A CA 1
ATOM 1406 C C . ASP A 1 188 ? 14.709 1.480 -18.300 1.00 85.38 188 ASP A C 1
ATOM 1408 O O . ASP A 1 188 ? 14.889 0.365 -17.805 1.00 85.38 188 ASP A O 1
ATOM 1412 N N . ARG A 1 189 ? 13.919 1.643 -19.367 1.00 81.62 189 ARG A N 1
ATOM 1413 C CA . ARG A 1 189 ? 13.234 0.590 -20.137 1.00 81.62 189 ARG A CA 1
ATOM 1414 C C . ARG A 1 189 ? 14.170 -0.524 -20.585 1.00 81.62 189 ARG A C 1
ATOM 1416 O O . ARG A 1 189 ? 13.738 -1.670 -20.672 1.00 81.62 189 ARG A O 1
ATOM 1423 N N . ASN A 1 190 ? 15.429 -0.192 -20.852 1.00 80.00 190 ASN A N 1
ATOM 1424 C CA . ASN A 1 190 ? 16.437 -1.128 -21.325 1.00 80.00 190 ASN A CA 1
ATOM 1425 C C . ASN A 1 190 ? 17.362 -1.550 -20.177 1.00 80.00 190 ASN A C 1
ATOM 1427 O O . ASN A 1 190 ? 18.475 -1.042 -20.039 1.00 80.00 190 ASN A O 1
ATOM 1431 N N . ILE A 1 191 ? 16.902 -2.505 -19.368 1.00 86.94 191 ILE A N 1
ATOM 1432 C CA . ILE A 1 191 ? 17.737 -3.159 -18.357 1.00 86.94 191 ILE A CA 1
ATOM 1433 C C . ILE A 1 191 ? 18.672 -4.147 -19.063 1.00 86.94 191 ILE A C 1
ATOM 1435 O O . ILE A 1 191 ? 18.223 -5.055 -19.762 1.00 86.94 191 ILE A O 1
ATOM 1439 N N . ALA A 1 192 ? 19.980 -3.961 -18.898 1.00 89.81 192 ALA A N 1
ATOM 1440 C CA . ALA A 1 192 ? 20.985 -4.895 -19.401 1.00 89.81 192 ALA A CA 1
ATOM 1441 C C . ALA A 1 192 ? 21.334 -5.937 -18.328 1.00 89.81 192 ALA A C 1
ATOM 1443 O O . ALA A 1 192 ? 20.990 -5.770 -17.164 1.00 89.81 192 ALA A O 1
ATOM 1444 N N . ALA A 1 193 ? 21.987 -7.034 -18.717 1.00 91.31 193 ALA A N 1
ATOM 1445 C CA . ALA A 1 193 ? 22.184 -8.199 -17.846 1.00 91.31 193 ALA A CA 1
ATOM 1446 C C . ALA A 1 193 ? 22.998 -7.908 -16.567 1.00 91.31 193 ALA A C 1
ATOM 1448 O O . ALA A 1 193 ? 22.783 -8.556 -15.546 1.00 91.31 193 ALA A O 1
ATOM 1449 N N . ASP A 1 194 ? 23.906 -6.936 -16.636 1.00 95.31 194 ASP A N 1
ATOM 1450 C CA . ASP A 1 194 ? 24.913 -6.601 -15.625 1.00 95.31 194 ASP A CA 1
ATOM 1451 C C . ASP A 1 194 ? 24.844 -5.138 -15.157 1.00 95.31 194 ASP A C 1
ATOM 1453 O O . ASP A 1 194 ? 25.681 -4.686 -14.378 1.00 95.31 194 ASP A O 1
ATOM 1457 N N . ARG A 1 195 ? 23.853 -4.366 -15.623 1.00 95.44 195 ARG A N 1
ATOM 1458 C CA . ARG A 1 195 ? 23.751 -2.940 -15.294 1.00 95.44 195 ARG A CA 1
ATOM 1459 C C . ARG A 1 195 ? 22.320 -2.444 -15.151 1.00 95.44 195 ARG A C 1
ATOM 1461 O O . ARG A 1 195 ? 21.441 -2.765 -15.953 1.00 95.44 195 ARG A O 1
ATOM 1468 N N . LEU A 1 196 ? 22.134 -1.572 -14.165 1.00 95.88 196 LEU A N 1
ATOM 1469 C CA . LEU A 1 196 ? 20.897 -0.842 -13.897 1.00 95.88 196 LEU A CA 1
ATOM 1470 C C . LEU A 1 196 ? 21.163 0.647 -14.120 1.00 95.88 196 LEU A C 1
ATOM 1472 O O . LEU A 1 196 ? 21.892 1.270 -13.351 1.00 95.88 196 LEU A O 1
ATOM 1476 N N . CYS A 1 197 ? 20.610 1.202 -15.195 1.00 95.25 197 CYS A N 1
ATOM 1477 C CA . CYS A 1 197 ? 20.799 2.602 -15.571 1.00 95.25 197 CYS A CA 1
ATOM 1478 C C . CYS A 1 197 ? 19.595 3.440 -15.166 1.00 95.25 197 CYS A C 1
ATOM 1480 O O . CYS A 1 197 ? 18.465 3.002 -15.364 1.00 95.25 197 CYS A O 1
ATOM 1482 N N . ALA A 1 198 ? 19.833 4.636 -14.637 1.00 92.38 198 ALA A N 1
ATOM 1483 C CA . ALA A 1 198 ? 18.784 5.588 -14.315 1.00 92.38 198 ALA A CA 1
ATOM 1484 C C . ALA A 1 198 ? 18.020 6.027 -15.574 1.00 92.38 198 ALA A C 1
ATOM 1486 O O . ALA A 1 198 ? 18.584 6.156 -16.665 1.00 92.38 198 ALA A O 1
ATOM 1487 N N . TYR A 1 199 ? 16.722 6.255 -15.400 1.00 89.44 199 TYR A N 1
ATOM 1488 C CA . TYR A 1 199 ? 15.809 6.733 -16.427 1.00 89.44 199 TYR A CA 1
ATOM 1489 C C . TYR A 1 199 ? 16.345 8.013 -17.089 1.00 89.44 199 TYR A C 1
ATOM 1491 O O . TYR A 1 199 ? 16.878 8.894 -16.414 1.00 89.44 199 TYR A O 1
ATOM 1499 N N . GLU A 1 200 ? 16.242 8.084 -18.420 1.00 89.19 200 GLU A N 1
ATOM 1500 C CA . GLU A 1 200 ? 16.748 9.200 -19.242 1.00 89.19 200 GLU A CA 1
ATOM 1501 C C . GLU A 1 200 ? 18.243 9.523 -19.036 1.00 89.19 200 GLU A C 1
ATOM 1503 O O . GLU A 1 200 ? 18.687 10.639 -19.297 1.00 89.19 200 GLU A O 1
ATOM 1508 N N . ALA A 1 201 ? 19.038 8.535 -18.599 1.00 88.94 201 ALA A N 1
ATOM 1509 C CA . ALA A 1 201 ? 20.457 8.699 -18.280 1.00 88.94 201 ALA A CA 1
ATOM 1510 C C . ALA A 1 201 ? 20.719 9.842 -17.278 1.00 88.94 201 ALA A C 1
ATOM 1512 O O . ALA A 1 201 ? 21.738 10.532 -17.358 1.00 88.94 201 ALA A O 1
ATOM 1513 N N . ALA A 1 202 ? 19.800 10.041 -16.330 1.00 92.19 202 ALA A N 1
ATOM 1514 C CA . ALA A 1 202 ? 20.001 10.975 -15.234 1.00 92.19 202 ALA A CA 1
ATOM 1515 C C . ALA A 1 202 ? 21.212 10.555 -14.369 1.00 92.19 202 ALA A C 1
ATOM 1517 O O . ALA A 1 202 ? 21.448 9.356 -14.186 1.00 92.19 202 ALA A O 1
ATOM 1518 N N . PRO A 1 203 ? 21.984 11.508 -13.815 1.00 95.69 203 PRO A N 1
ATOM 1519 C CA . PRO A 1 203 ? 23.019 11.189 -12.837 1.00 95.69 203 PRO A CA 1
ATOM 1520 C C . PRO A 1 203 ? 22.431 10.475 -11.615 1.00 95.69 203 PRO A C 1
ATOM 1522 O O . PRO A 1 203 ? 21.348 10.836 -11.155 1.00 95.69 203 PRO A O 1
ATOM 1525 N N . LEU A 1 204 ? 23.169 9.517 -11.048 1.00 93.44 204 LEU A N 1
ATOM 1526 C CA . LEU A 1 204 ? 22.766 8.785 -9.845 1.00 93.44 204 LEU A CA 1
ATOM 1527 C C . LEU A 1 204 ? 22.524 9.728 -8.659 1.00 93.44 204 LEU A C 1
ATOM 1529 O O . LEU A 1 204 ? 21.623 9.502 -7.861 1.00 93.44 204 LEU A O 1
ATOM 1533 N N . GLY A 1 205 ? 23.328 10.787 -8.520 1.00 94.19 205 GLY A N 1
ATOM 1534 C CA . GLY A 1 205 ? 23.219 11.752 -7.420 1.00 94.19 205 GLY A CA 1
ATOM 1535 C C . GLY A 1 205 ? 23.790 11.261 -6.083 1.00 94.19 205 GLY A C 1
ATOM 1536 O O . GLY A 1 205 ? 23.783 12.000 -5.101 1.00 94.19 205 GLY A O 1
ATOM 1537 N N . TYR A 1 206 ? 24.340 10.046 -6.035 1.00 93.62 206 TYR A N 1
ATOM 1538 C CA . TYR A 1 206 ? 24.989 9.469 -4.858 1.00 93.62 206 TYR A CA 1
ATOM 1539 C C . TYR A 1 206 ? 26.150 8.550 -5.250 1.00 93.62 206 TYR A C 1
ATOM 1541 O O . TYR A 1 206 ? 26.255 8.092 -6.382 1.00 93.62 206 TYR A O 1
ATOM 1549 N N . VAL A 1 207 ? 27.032 8.266 -4.290 1.00 94.88 207 VAL A N 1
ATOM 1550 C CA . VAL A 1 207 ? 28.124 7.299 -4.465 1.00 94.88 207 VAL A CA 1
ATOM 1551 C C . VAL A 1 207 ? 27.653 5.911 -4.039 1.00 94.88 207 VAL A C 1
ATOM 1553 O O . VAL A 1 207 ? 27.140 5.751 -2.924 1.00 94.88 207 VAL A O 1
ATOM 1556 N N . ALA A 1 208 ? 27.869 4.920 -4.904 1.00 95.25 208 ALA A N 1
ATOM 1557 C CA . ALA A 1 208 ? 27.640 3.510 -4.612 1.00 95.25 208 ALA A CA 1
ATOM 1558 C C . ALA A 1 208 ? 28.972 2.768 -4.444 1.00 95.25 208 ALA A C 1
ATOM 1560 O O . ALA A 1 208 ? 29.915 2.962 -5.214 1.00 95.25 208 ALA A O 1
ATOM 1561 N N . ALA A 1 209 ? 29.048 1.908 -3.433 1.00 95.12 209 ALA A N 1
ATOM 1562 C CA . ALA A 1 209 ? 30.217 1.094 -3.126 1.00 95.12 209 ALA A CA 1
ATOM 1563 C C . ALA A 1 209 ? 29.961 -0.380 -3.461 1.00 95.12 209 ALA A C 1
ATOM 1565 O O . ALA A 1 209 ? 28.834 -0.865 -3.356 1.00 95.12 209 ALA A O 1
ATOM 1566 N N . VAL A 1 210 ? 31.028 -1.103 -3.808 1.00 95.81 210 VAL A N 1
ATOM 1567 C CA . VAL A 1 210 ? 30.976 -2.552 -4.055 1.00 95.81 210 VAL A CA 1
ATOM 1568 C C . VAL A 1 210 ? 30.386 -3.281 -2.844 1.00 95.81 210 VAL A C 1
ATOM 1570 O O . VAL A 1 210 ? 30.739 -2.992 -1.701 1.00 95.81 210 VAL A O 1
ATOM 1573 N N . GLY A 1 211 ? 29.493 -4.237 -3.102 1.00 93.56 211 GLY A N 1
ATOM 1574 C CA . GLY A 1 211 ? 28.843 -5.069 -2.087 1.00 93.56 211 GLY A CA 1
ATOM 1575 C C . GLY A 1 211 ? 27.558 -4.489 -1.488 1.00 93.56 211 GLY A C 1
ATOM 1576 O O . GLY A 1 211 ? 26.887 -5.199 -0.731 1.00 93.56 211 GLY A O 1
ATOM 1577 N N . GLN A 1 212 ? 27.185 -3.251 -1.834 1.00 93.75 212 GLN A N 1
ATOM 1578 C CA . GLN A 1 212 ? 25.878 -2.692 -1.480 1.00 93.75 212 GLN A CA 1
ATOM 1579 C C . GLN A 1 212 ? 24.747 -3.455 -2.168 1.00 93.75 212 GLN A C 1
ATOM 1581 O O . GLN A 1 212 ? 24.893 -3.914 -3.301 1.00 93.75 212 GLN A O 1
ATOM 1586 N N . ASP A 1 213 ? 23.630 -3.593 -1.460 1.00 93.69 213 ASP A N 1
ATOM 1587 C CA . ASP A 1 213 ? 22.421 -4.232 -1.966 1.00 93.69 213 ASP A CA 1
ATOM 1588 C C . ASP A 1 213 ? 21.622 -3.256 -2.825 1.00 93.69 213 ASP A C 1
ATOM 1590 O O . ASP A 1 213 ? 21.431 -2.101 -2.442 1.00 93.69 213 ASP A O 1
ATOM 1594 N N . VAL A 1 214 ? 21.133 -3.740 -3.964 1.00 94.81 214 VAL A N 1
ATOM 1595 C CA . VAL A 1 214 ? 20.155 -3.060 -4.811 1.00 94.81 214 VAL A CA 1
ATOM 1596 C C . VAL A 1 214 ? 18.869 -3.868 -4.771 1.00 94.81 214 VAL A C 1
ATOM 1598 O O . VAL A 1 214 ? 18.890 -5.068 -5.057 1.00 94.81 214 VAL A O 1
ATOM 1601 N N . VAL A 1 215 ? 17.763 -3.233 -4.392 1.00 94.25 215 VAL A N 1
ATOM 1602 C CA . VAL A 1 215 ? 16.469 -3.905 -4.213 1.00 94.25 215 VAL A CA 1
ATOM 1603 C C . VAL A 1 215 ? 15.329 -3.101 -4.808 1.00 94.25 215 VAL A C 1
ATOM 1605 O O . VAL A 1 215 ? 15.308 -1.878 -4.714 1.00 94.25 215 VAL A O 1
ATOM 1608 N N . GLU A 1 216 ? 14.370 -3.792 -5.414 1.00 93.44 216 GLU A N 1
ATOM 1609 C CA . GLU A 1 216 ? 13.132 -3.180 -5.904 1.00 93.44 216 GLU A CA 1
ATOM 1610 C C . GLU A 1 216 ? 12.120 -2.991 -4.766 1.00 93.44 216 GLU A C 1
ATOM 1612 O O . GLU A 1 216 ? 11.833 -3.923 -4.009 1.00 93.44 216 GLU A O 1
ATOM 1617 N N . VAL A 1 217 ? 11.551 -1.790 -4.666 1.00 92.69 217 VAL A N 1
ATOM 1618 C CA . VAL A 1 217 ? 10.532 -1.442 -3.670 1.00 92.69 217 VAL A CA 1
ATOM 1619 C C . VAL A 1 217 ? 9.304 -0.824 -4.329 1.00 92.69 217 VAL A C 1
ATOM 1621 O O . VAL A 1 217 ? 9.377 -0.208 -5.392 1.00 92.69 217 VAL A O 1
ATOM 1624 N N . PHE A 1 218 ? 8.149 -1.017 -3.701 1.00 92.00 218 PHE A N 1
ATOM 1625 C CA . PHE A 1 218 ? 6.869 -0.426 -4.111 1.00 92.00 218 PHE A CA 1
ATOM 1626 C C . PHE A 1 218 ? 5.847 -0.606 -2.989 1.00 92.00 218 PHE A C 1
ATOM 1628 O O . PHE A 1 218 ? 6.022 -1.503 -2.182 1.00 92.00 218 PHE A O 1
ATOM 1635 N N . ASP A 1 219 ? 4.749 0.136 -2.944 1.00 92.44 219 ASP A N 1
ATOM 1636 C CA . ASP A 1 219 ? 3.624 -0.173 -2.039 1.00 92.44 219 ASP A CA 1
ATOM 1637 C C . ASP A 1 219 ? 2.591 -1.054 -2.741 1.00 92.44 219 ASP A C 1
ATOM 1639 O O . ASP A 1 219 ? 2.447 -0.935 -3.954 1.00 92.44 219 ASP A O 1
ATOM 1643 N N . LEU A 1 220 ? 1.847 -1.926 -2.050 1.00 94.38 220 LEU A N 1
ATOM 1644 C CA . LEU A 1 220 ? 0.819 -2.737 -2.736 1.00 94.38 220 LEU A CA 1
ATOM 1645 C C . LEU A 1 220 ? -0.260 -1.854 -3.386 1.00 94.38 220 LEU A C 1
ATOM 1647 O O . LEU A 1 220 ? -0.694 -2.129 -4.506 1.00 94.38 220 LEU A O 1
ATOM 1651 N N . LEU A 1 221 ? -0.641 -0.772 -2.711 1.00 93.50 221 LEU A N 1
ATOM 1652 C CA . LEU A 1 221 ? -1.609 0.226 -3.142 1.00 93.50 221 LEU A CA 1
ATOM 1653 C C . LEU A 1 221 ? -0.949 1.598 -3.241 1.00 93.50 221 LEU A C 1
ATOM 1655 O O . LEU A 1 221 ? -0.217 2.010 -2.346 1.00 93.50 221 LEU A O 1
ATOM 1659 N N . GLN A 1 222 ? -1.272 2.342 -4.294 1.00 89.38 222 GLN A N 1
ATOM 1660 C CA . GLN A 1 222 ? -0.803 3.713 -4.469 1.00 89.38 222 GLN A CA 1
ATOM 1661 C C . GLN A 1 222 ? -1.975 4.625 -4.827 1.00 89.38 222 GLN A C 1
ATOM 1663 O O . GLN A 1 222 ? -2.575 4.469 -5.889 1.00 89.38 222 GLN A O 1
ATOM 1668 N N . GLY A 1 223 ? -2.301 5.588 -3.961 1.00 80.38 223 GLY A N 1
ATOM 1669 C CA . GLY A 1 223 ? -3.296 6.615 -4.276 1.00 80.38 223 GLY A CA 1
ATOM 1670 C C . GLY A 1 223 ? -2.787 7.529 -5.391 1.00 80.38 223 GLY A C 1
ATOM 1671 O O . GLY A 1 223 ? -1.770 8.202 -5.221 1.00 80.38 223 GLY A O 1
ATOM 1672 N N . ILE A 1 224 ? -3.475 7.551 -6.534 1.00 66.44 224 ILE A N 1
ATOM 1673 C CA . ILE A 1 224 ? -3.118 8.403 -7.674 1.00 66.44 224 ILE A CA 1
ATOM 1674 C C . ILE A 1 224 ? -4.187 9.485 -7.829 1.00 66.44 224 ILE A C 1
ATOM 1676 O O . ILE A 1 224 ? -5.342 9.192 -8.142 1.00 66.44 224 ILE A O 1
ATOM 1680 N N . ASN A 1 225 ? -3.799 10.748 -7.653 1.00 54.69 225 ASN A N 1
ATOM 1681 C CA . ASN A 1 225 ? -4.673 11.881 -7.956 1.00 54.69 225 ASN A CA 1
ATOM 1682 C C . ASN A 1 225 ? -4.892 11.970 -9.488 1.00 54.69 225 ASN A C 1
ATOM 1684 O O . ASN A 1 225 ? -3.990 11.594 -10.241 1.00 54.69 225 ASN A O 1
ATOM 1688 N N . PRO A 1 226 ? -6.043 12.462 -9.992 1.00 36.25 226 PRO A N 1
ATOM 1689 C CA . PRO A 1 226 ? -6.291 12.727 -11.415 1.00 36.25 226 PRO A CA 1
ATOM 1690 C C . PRO A 1 226 ? -5.157 13.402 -12.217 1.00 36.25 226 PRO A C 1
ATOM 1692 O O . PRO A 1 226 ? -5.088 13.191 -13.425 1.00 36.25 226 PRO A O 1
ATOM 1695 N N . SER A 1 227 ? -4.244 14.157 -11.590 1.00 37.97 227 SER A N 1
ATOM 1696 C CA . SER A 1 227 ? -3.040 14.705 -12.249 1.00 37.97 227 SER A CA 1
ATOM 1697 C C . SER A 1 227 ? -1.926 13.679 -12.530 1.00 37.97 227 SER A C 1
ATOM 1699 O O . SER A 1 227 ? -0.902 14.035 -13.108 1.00 37.97 227 SER A O 1
ATOM 1701 N N . GLY A 1 228 ? -2.086 12.420 -12.113 1.00 41.41 228 GLY A N 1
ATOM 1702 C CA . GLY A 1 228 ? -1.096 11.349 -12.275 1.00 41.41 228 GLY A CA 1
ATOM 1703 C C . GLY A 1 228 ? -0.009 11.307 -11.196 1.00 41.41 228 GLY A C 1
ATOM 1704 O O . GLY A 1 228 ? 0.895 10.480 -11.281 1.00 41.41 228 GLY A O 1
ATOM 1705 N N . SER A 1 229 ? -0.087 12.169 -10.180 1.00 52.00 229 SER A N 1
ATOM 1706 C CA . SER A 1 229 ? 0.846 12.208 -9.046 1.00 52.00 229 SER A CA 1
ATOM 1707 C C . SER A 1 229 ? 0.304 11.402 -7.863 1.00 52.00 229 SER A C 1
ATOM 1709 O O . SER A 1 229 ? -0.915 11.284 -7.706 1.00 52.00 229 SER A O 1
ATOM 1711 N N . ALA A 1 230 ? 1.193 10.894 -7.000 1.00 59.38 230 ALA A N 1
ATOM 1712 C CA . ALA A 1 230 ? 0.786 10.407 -5.682 1.00 59.38 230 ALA A CA 1
ATOM 1713 C C . ALA A 1 230 ? -0.011 11.514 -4.978 1.00 59.38 230 ALA A C 1
ATOM 1715 O O . ALA A 1 230 ? 0.447 12.658 -4.905 1.00 59.38 230 ALA A O 1
ATOM 1716 N N . GLY A 1 231 ? -1.228 11.220 -4.532 1.00 65.31 231 GLY A N 1
ATOM 1717 C CA . GLY A 1 231 ? -2.082 12.274 -4.005 1.00 65.31 231 GLY A CA 1
ATOM 1718 C C . GLY A 1 231 ? -3.384 11.796 -3.390 1.00 65.31 231 GLY A C 1
ATOM 1719 O O . GLY A 1 231 ? -3.640 10.601 -3.272 1.00 65.31 231 GLY A O 1
ATOM 1720 N N . HIS A 1 232 ? -4.183 12.780 -2.976 1.00 78.69 232 HIS A N 1
ATOM 1721 C CA . HIS A 1 232 ? -5.462 12.568 -2.313 1.00 78.69 232 HIS A CA 1
ATOM 1722 C C . HIS A 1 232 ? -6.472 11.925 -3.269 1.00 78.69 232 HIS A C 1
ATOM 1724 O O . HIS A 1 232 ? -6.742 12.458 -4.349 1.00 78.69 232 HIS A O 1
ATOM 1730 N N . VAL A 1 233 ? -7.032 10.796 -2.848 1.00 85.94 233 VAL A N 1
ATOM 1731 C CA . VAL A 1 233 ? -8.159 10.114 -3.485 1.00 85.94 233 VAL A CA 1
ATOM 1732 C C . VAL A 1 233 ? -9.365 10.205 -2.559 1.00 85.94 233 VAL A C 1
ATOM 1734 O O . VAL A 1 233 ? -9.211 10.207 -1.345 1.00 85.94 233 VAL A O 1
ATOM 1737 N N . ASN A 1 234 ? -10.564 10.314 -3.121 1.00 87.31 234 ASN A N 1
ATOM 1738 C CA . ASN A 1 234 ? -11.789 10.510 -2.342 1.00 87.31 234 ASN A CA 1
ATOM 1739 C C . ASN A 1 234 ? -12.839 9.466 -2.703 1.00 87.31 234 ASN A C 1
ATOM 1741 O O . ASN A 1 234 ? -12.889 9.020 -3.853 1.00 87.31 234 ASN A O 1
ATOM 1745 N N . ASN A 1 235 ? -13.717 9.141 -1.755 1.00 88.44 235 ASN A N 1
ATOM 1746 C CA . ASN A 1 235 ? -14.773 8.150 -1.916 1.00 88.44 235 ASN A CA 1
ATOM 1747 C C . ASN A 1 235 ? -14.235 6.804 -2.442 1.00 88.44 235 ASN A C 1
ATOM 1749 O O . ASN A 1 235 ? -14.741 6.239 -3.415 1.00 88.44 235 ASN A O 1
ATOM 1753 N N . VAL A 1 236 ? -13.139 6.325 -1.854 1.00 91.38 236 VAL A N 1
ATOM 1754 C CA . VAL A 1 236 ? -12.575 5.005 -2.157 1.00 91.38 236 VAL A CA 1
ATOM 1755 C C . VAL A 1 236 ? -13.018 4.023 -1.086 1.00 91.38 236 VAL A C 1
ATOM 1757 O O . VAL A 1 236 ? -12.920 4.314 0.100 1.00 91.38 236 VAL A O 1
ATOM 1760 N N . THR A 1 237 ? -13.453 2.830 -1.486 1.00 94.25 237 THR A N 1
ATOM 1761 C CA . THR A 1 237 ? -13.718 1.733 -0.542 1.00 94.25 237 THR A CA 1
ATOM 1762 C C . THR A 1 237 ? -12.854 0.530 -0.886 1.00 94.25 237 THR A C 1
ATOM 1764 O O . THR A 1 237 ? -12.844 0.080 -2.024 1.00 94.25 237 THR A O 1
ATOM 1767 N N . ILE A 1 238 ? -12.145 -0.020 0.090 1.00 96.00 238 ILE A N 1
ATOM 1768 C CA . ILE A 1 238 ? -11.343 -1.237 -0.032 1.00 96.00 238 ILE A CA 1
ATOM 1769 C C . ILE A 1 238 ? -11.908 -2.241 0.966 1.00 96.00 238 ILE A C 1
ATOM 1771 O O . ILE A 1 238 ? -11.883 -1.998 2.176 1.00 96.00 238 ILE A O 1
ATOM 1775 N N . ARG A 1 239 ? -12.477 -3.341 0.467 1.00 96.81 239 ARG A N 1
ATOM 1776 C CA . ARG A 1 239 ? -13.293 -4.236 1.288 1.00 96.81 239 ARG A CA 1
ATOM 1777 C C . ARG A 1 239 ? -13.019 -5.716 1.087 1.00 96.81 239 ARG A C 1
ATOM 1779 O O . ARG A 1 239 ? -13.106 -6.215 -0.032 1.00 96.81 239 ARG A O 1
ATOM 1786 N N . GLY A 1 240 ? -12.866 -6.457 2.183 1.00 96.25 240 GLY A N 1
ATOM 1787 C CA . GLY A 1 240 ? -12.823 -7.921 2.125 1.00 96.25 240 GLY A CA 1
ATOM 1788 C C . GLY A 1 240 ? -11.652 -8.458 1.302 1.00 96.25 240 GLY A C 1
ATOM 1789 O O . GLY A 1 240 ? -11.787 -9.505 0.672 1.00 96.25 240 GLY A O 1
ATOM 1790 N N . MET A 1 241 ? -10.547 -7.712 1.240 1.00 97.56 241 MET A N 1
ATOM 1791 C CA . MET A 1 241 ? -9.334 -8.101 0.527 1.00 97.56 241 MET A CA 1
ATOM 1792 C C . MET A 1 241 ? -8.290 -8.667 1.493 1.00 97.56 241 MET A C 1
ATOM 1794 O O . MET A 1 241 ? -8.196 -8.237 2.644 1.00 97.56 241 MET A O 1
ATOM 1798 N N . LEU A 1 242 ? -7.456 -9.586 1.005 1.00 98.06 242 LEU A N 1
ATOM 1799 C CA . LEU A 1 242 ? -6.200 -9.964 1.652 1.00 98.06 242 LEU A CA 1
ATOM 1800 C C . LEU A 1 242 ? -5.036 -9.131 1.099 1.00 98.06 242 LEU A C 1
ATOM 1802 O O . LEU A 1 242 ? -4.831 -9.085 -0.111 1.00 98.06 242 LEU A O 1
ATOM 1806 N N . PHE A 1 243 ? -4.214 -8.565 1.975 1.00 98.38 243 PHE A N 1
ATOM 1807 C CA . PHE A 1 243 ? -2.919 -7.986 1.632 1.00 98.38 243 PHE A CA 1
ATOM 1808 C C . PHE A 1 243 ? -1.808 -8.781 2.314 1.00 98.38 243 PHE A C 1
ATOM 1810 O O . PHE A 1 243 ? -1.689 -8.778 3.536 1.00 98.38 243 PHE A O 1
ATOM 1817 N N . ASP A 1 244 ? -0.997 -9.471 1.520 1.00 98.25 244 ASP A N 1
ATOM 1818 C CA . ASP A 1 244 ? 0.144 -10.260 1.982 1.00 98.25 244 ASP A CA 1
ATOM 1819 C C . ASP A 1 244 ? 1.445 -9.555 1.584 1.00 98.25 244 ASP A C 1
ATOM 1821 O O . ASP A 1 244 ? 1.821 -9.496 0.408 1.00 98.25 244 ASP A O 1
ATOM 1825 N N . GLY A 1 245 ? 2.133 -8.988 2.577 1.00 96.94 245 GLY A N 1
ATOM 1826 C CA . GLY A 1 245 ? 3.403 -8.297 2.377 1.00 96.94 245 GLY A CA 1
ATOM 1827 C C . GLY A 1 245 ? 4.574 -9.236 2.081 1.00 96.94 245 GLY A C 1
ATOM 1828 O O . GLY A 1 245 ? 5.621 -8.764 1.636 1.00 96.94 245 GLY A O 1
ATOM 1829 N N . ASN A 1 246 ? 4.404 -10.548 2.290 1.00 96.88 246 ASN A N 1
ATOM 1830 C CA . ASN A 1 246 ? 5.386 -11.588 2.008 1.00 96.88 246 ASN A CA 1
ATOM 1831 C C . ASN A 1 246 ? 6.781 -11.243 2.573 1.00 96.88 246 ASN A C 1
ATOM 1833 O O . ASN A 1 246 ? 7.795 -11.335 1.870 1.00 96.88 246 ASN A O 1
ATOM 1837 N N . ARG A 1 247 ? 6.845 -10.799 3.844 1.00 94.81 247 ARG A N 1
ATOM 1838 C CA . ARG A 1 247 ? 8.078 -10.291 4.483 1.00 94.81 247 ARG A CA 1
ATOM 1839 C C . ARG A 1 247 ? 9.279 -11.228 4.344 1.00 94.81 247 ARG A C 1
ATOM 1841 O O . ARG A 1 247 ? 10.397 -10.737 4.218 1.00 94.81 247 ARG A O 1
ATOM 1848 N N . ALA A 1 248 ? 9.065 -12.545 4.324 1.00 93.69 248 ALA A N 1
ATOM 1849 C CA . ALA A 1 248 ? 10.127 -13.553 4.258 1.00 93.69 248 ALA A CA 1
ATOM 1850 C C . ALA A 1 248 ? 11.161 -13.310 3.139 1.00 93.69 248 ALA A C 1
ATOM 1852 O O . ALA A 1 248 ? 12.336 -13.604 3.333 1.00 93.69 248 ALA A O 1
ATOM 1853 N N . CYS A 1 249 ? 10.747 -12.746 2.000 1.00 93.56 249 CYS A N 1
ATOM 1854 C CA . CYS A 1 249 ? 11.638 -12.388 0.890 1.00 93.56 249 CYS A CA 1
ATOM 1855 C C . CYS A 1 249 ? 11.554 -10.905 0.487 1.00 93.56 249 CYS A C 1
ATOM 1857 O O . CYS A 1 249 ? 12.011 -10.532 -0.589 1.00 93.56 249 CYS A O 1
ATOM 1859 N N . ASN A 1 250 ? 10.961 -10.059 1.334 1.00 93.69 250 ASN A N 1
ATOM 1860 C CA . ASN A 1 250 ? 10.825 -8.615 1.106 1.00 93.69 250 ASN A CA 1
ATOM 1861 C C . ASN A 1 250 ? 11.394 -7.767 2.260 1.00 93.69 250 ASN A C 1
ATOM 1863 O O . ASN A 1 250 ? 11.311 -6.544 2.227 1.00 93.69 250 ASN A O 1
ATOM 1867 N N . GLY A 1 251 ? 12.001 -8.400 3.269 1.00 89.81 251 GLY A N 1
ATOM 1868 C CA . GLY A 1 251 ? 12.626 -7.750 4.427 1.00 89.81 251 GLY A CA 1
ATOM 1869 C C . GLY A 1 251 ? 14.027 -7.178 4.177 1.00 89.81 251 GLY A C 1
ATOM 1870 O O . GLY A 1 251 ? 14.803 -7.070 5.120 1.00 89.81 251 GLY A O 1
ATOM 1871 N N . TYR A 1 252 ? 14.376 -6.850 2.928 1.00 89.94 252 TYR A N 1
ATOM 1872 C CA . TYR A 1 252 ? 15.662 -6.222 2.595 1.00 89.94 252 TYR A CA 1
ATOM 1873 C C . TYR A 1 252 ? 15.732 -4.749 3.002 1.00 89.94 252 TYR A C 1
ATOM 1875 O O . TYR A 1 252 ? 16.802 -4.163 3.032 1.00 89.94 252 TYR A O 1
ATOM 1883 N N . THR A 1 253 ? 14.604 -4.113 3.280 1.00 88.25 253 THR A N 1
ATOM 1884 C CA . THR A 1 253 ? 14.577 -2.793 3.897 1.00 88.25 253 THR A CA 1
ATOM 1885 C C . THR A 1 253 ? 13.524 -2.805 4.984 1.00 88.25 253 THR A C 1
ATOM 1887 O O . THR A 1 253 ? 12.472 -3.426 4.824 1.00 88.25 253 THR A O 1
ATOM 1890 N N . ALA A 1 254 ? 13.849 -2.157 6.095 1.00 87.62 254 ALA A N 1
ATOM 1891 C CA . ALA A 1 254 ? 12.930 -1.910 7.193 1.00 87.62 254 ALA A CA 1
ATOM 1892 C C . ALA A 1 254 ? 12.464 -0.445 7.205 1.00 87.62 254 ALA A C 1
ATOM 1894 O O . ALA A 1 254 ? 11.821 -0.017 8.153 1.00 87.62 254 ALA A O 1
ATOM 1895 N N . ASP A 1 255 ? 12.811 0.344 6.184 1.00 87.56 255 ASP A N 1
ATOM 1896 C CA . ASP A 1 255 ? 12.435 1.751 6.121 1.00 87.56 255 ASP A CA 1
ATOM 1897 C C . ASP A 1 255 ? 10.910 1.884 6.028 1.00 87.56 255 ASP A C 1
ATOM 1899 O O . ASP A 1 255 ? 10.263 1.285 5.159 1.00 87.56 255 ASP A O 1
ATOM 1903 N N . TRP A 1 256 ? 10.343 2.670 6.942 1.00 87.44 256 TRP A N 1
ATOM 1904 C CA . TRP A 1 256 ? 8.902 2.866 7.094 1.00 87.44 256 TRP A CA 1
ATOM 1905 C C . TRP A 1 256 ? 8.218 3.376 5.816 1.00 87.44 256 TRP A C 1
ATOM 1907 O O . TRP A 1 256 ? 7.050 3.085 5.582 1.00 87.44 256 TRP A O 1
ATOM 1917 N N . ARG A 1 257 ? 8.955 4.085 4.948 1.00 86.38 257 ARG A N 1
ATOM 1918 C CA . ARG A 1 257 ? 8.420 4.704 3.723 1.00 86.38 257 ARG A CA 1
ATOM 1919 C C . ARG A 1 257 ? 8.138 3.713 2.604 1.00 86.38 257 ARG A C 1
ATOM 1921 O O . ARG A 1 257 ? 7.458 4.070 1.646 1.00 86.38 257 ARG A O 1
ATOM 1928 N N . TYR A 1 258 ? 8.718 2.518 2.671 1.00 89.38 258 TYR A N 1
ATOM 1929 C CA . TYR A 1 258 ? 8.758 1.588 1.551 1.00 89.38 258 TYR A CA 1
ATOM 1930 C C . TYR A 1 258 ? 8.142 0.244 1.901 1.00 89.38 258 TYR A C 1
ATOM 1932 O O . TYR A 1 258 ? 8.176 -0.217 3.037 1.00 89.38 258 TYR A O 1
ATOM 1940 N N . ASN A 1 259 ? 7.642 -0.439 0.873 1.00 91.69 259 ASN A N 1
ATOM 1941 C CA . ASN A 1 259 ? 7.056 -1.770 0.979 1.00 91.69 259 ASN A CA 1
ATOM 1942 C C . ASN A 1 259 ? 5.826 -1.859 1.896 1.00 91.69 259 ASN A C 1
ATOM 1944 O O . ASN A 1 259 ? 5.541 -2.927 2.453 1.00 91.69 259 ASN A O 1
ATOM 1948 N N . THR A 1 260 ? 5.058 -0.775 1.988 1.00 92.50 260 THR A N 1
ATOM 1949 C CA . THR A 1 260 ? 3.811 -0.741 2.754 1.00 92.50 260 THR A CA 1
ATOM 1950 C C . THR A 1 260 ? 2.681 -1.466 2.007 1.00 92.50 260 THR A C 1
ATOM 1952 O O . THR A 1 260 ? 2.812 -1.859 0.834 1.00 92.50 260 THR A O 1
ATOM 1955 N N . VAL A 1 261 ? 1.545 -1.686 2.676 1.00 93.00 261 VAL A N 1
ATOM 1956 C CA . VAL A 1 261 ? 0.287 -2.024 1.989 1.00 93.00 261 VAL A CA 1
ATOM 1957 C C . VAL A 1 261 ? -0.191 -0.822 1.188 1.00 93.00 261 VAL A C 1
ATOM 1959 O O . VAL A 1 261 ? -0.630 -1.000 0.056 1.00 93.00 261 VAL A O 1
ATOM 1962 N N . GLY A 1 262 ? -0.067 0.393 1.718 1.00 85.75 262 GLY A N 1
ATOM 1963 C CA . GLY A 1 262 ? -0.327 1.590 0.935 1.00 85.75 262 GLY A CA 1
ATOM 1964 C C . GLY A 1 262 ? -0.107 2.904 1.669 1.00 85.75 262 GLY A C 1
ATOM 1965 O O . GLY A 1 262 ? -0.387 3.032 2.860 1.00 85.75 262 GLY A O 1
ATOM 1966 N N . ALA A 1 263 ? 0.289 3.910 0.896 1.00 78.56 263 ALA A N 1
ATOM 1967 C CA . ALA A 1 263 ? 0.207 5.316 1.262 1.00 78.56 263 ALA A CA 1
ATOM 1968 C C . ALA A 1 263 ? -1.004 5.936 0.547 1.00 78.56 263 ALA A C 1
ATOM 1970 O O . ALA A 1 263 ? -0.909 6.393 -0.598 1.00 78.56 263 ALA A O 1
ATOM 1971 N N . VAL A 1 264 ? -2.175 5.895 1.187 1.00 75.75 264 VAL A N 1
ATOM 1972 C CA . VAL A 1 264 ? -3.429 6.387 0.598 1.00 75.75 264 VAL A CA 1
ATOM 1973 C C . VAL A 1 264 ? -3.970 7.526 1.459 1.00 75.75 264 VAL A C 1
ATOM 1975 O O . VAL A 1 264 ? -4.246 7.349 2.642 1.00 75.75 264 VAL A O 1
ATOM 1978 N N . LYS A 1 265 ? -4.087 8.715 0.859 1.00 84.25 265 LYS A N 1
ATOM 1979 C CA . LYS A 1 265 ? -4.570 9.943 1.509 1.00 84.25 265 LYS A CA 1
ATOM 1980 C C . LYS A 1 265 ? -5.917 10.359 0.924 1.00 84.25 265 LYS A C 1
ATOM 1982 O O . LYS A 1 265 ? -6.173 10.088 -0.247 1.00 84.25 265 LYS A O 1
ATOM 1987 N N . GLY A 1 266 ? -6.712 11.086 1.700 1.00 86.00 266 GLY A N 1
ATOM 1988 C CA . GLY A 1 266 ? -8.076 11.496 1.364 1.00 86.00 266 GLY A CA 1
ATOM 1989 C C . GLY A 1 266 ? -9.124 10.497 1.851 1.00 86.00 266 GLY A C 1
ATOM 1990 O O . GLY A 1 266 ? -8.788 9.562 2.571 1.00 86.00 266 GLY A O 1
ATOM 1991 N N . ASP A 1 267 ? -10.382 10.718 1.462 1.00 89.00 267 ASP A N 1
ATOM 1992 C CA . ASP A 1 267 ? -11.546 9.956 1.932 1.00 89.00 267 ASP A CA 1
ATOM 1993 C C . ASP A 1 267 ? -11.529 8.501 1.427 1.00 89.00 267 ASP A C 1
ATOM 1995 O O . ASP A 1 267 ? -11.972 8.184 0.315 1.00 89.00 267 ASP A O 1
ATOM 1999 N N . VAL A 1 268 ? -10.960 7.619 2.250 1.00 91.88 268 VAL A N 1
ATOM 2000 C CA . VAL A 1 268 ? -10.756 6.198 1.951 1.00 91.88 268 VAL A CA 1
ATOM 2001 C C . VAL A 1 268 ? -11.277 5.350 3.100 1.00 91.88 268 VAL A C 1
ATOM 2003 O O . VAL A 1 268 ? -10.885 5.531 4.250 1.00 91.88 268 VAL A O 1
ATOM 2006 N N . THR A 1 269 ? -12.111 4.364 2.787 1.00 95.12 269 THR A N 1
ATOM 2007 C CA . THR A 1 269 ? -12.603 3.382 3.754 1.00 95.12 269 THR A CA 1
ATOM 2008 C C . THR A 1 269 ? -11.959 2.023 3.520 1.00 95.12 269 THR A C 1
ATOM 2010 O O . THR A 1 269 ? -12.110 1.444 2.446 1.00 95.12 269 THR A O 1
ATOM 2013 N N . PHE A 1 270 ? -11.302 1.476 4.538 1.00 96.19 270 PHE A N 1
ATOM 2014 C CA . PHE A 1 270 ? -10.852 0.089 4.581 1.00 96.19 270 PHE A CA 1
ATOM 2015 C C . PHE A 1 270 ? -11.726 -0.698 5.550 1.00 96.19 270 PHE A C 1
ATOM 2017 O O . PHE A 1 270 ? -11.754 -0.404 6.745 1.00 96.19 270 PHE A O 1
ATOM 2024 N N . VAL A 1 271 ? -12.436 -1.708 5.051 1.00 97.44 271 VAL A N 1
ATOM 2025 C CA . VAL A 1 271 ? -13.383 -2.479 5.860 1.00 97.44 271 VAL A CA 1
ATOM 2026 C C . VAL A 1 271 ? -13.291 -3.984 5.627 1.00 97.44 271 VAL A C 1
ATOM 2028 O O . VAL A 1 271 ? -13.200 -4.439 4.490 1.00 97.44 271 VAL A O 1
ATOM 2031 N N . ASP A 1 272 ? -13.344 -4.775 6.697 1.00 98.12 272 ASP A N 1
ATOM 2032 C CA . ASP A 1 272 ? -13.330 -6.245 6.644 1.00 98.12 272 ASP A CA 1
ATOM 2033 C C . ASP A 1 272 ? -12.090 -6.839 5.925 1.00 98.12 272 ASP A C 1
ATOM 2035 O O . ASP A 1 272 ? -12.157 -7.938 5.374 1.00 98.12 272 ASP A O 1
ATOM 2039 N N . ASN A 1 273 ? -10.958 -6.125 5.852 1.00 98.44 273 ASN A N 1
ATOM 2040 C CA . ASN A 1 273 ? -9.756 -6.620 5.168 1.00 98.44 273 ASN A CA 1
ATOM 2041 C C . ASN A 1 273 ? -8.872 -7.454 6.095 1.00 98.44 273 ASN A C 1
ATOM 2043 O O . ASN A 1 273 ? -8.889 -7.295 7.314 1.00 98.44 273 ASN A O 1
ATOM 2047 N N . THR A 1 274 ? -8.037 -8.305 5.501 1.00 98.62 274 THR A N 1
ATOM 2048 C CA . THR A 1 274 ? -6.960 -9.007 6.204 1.00 98.62 274 THR A CA 1
ATOM 2049 C C . THR A 1 274 ? -5.601 -8.506 5.721 1.00 98.62 274 THR A C 1
ATOM 2051 O O . THR A 1 274 ? -5.360 -8.473 4.519 1.00 98.62 274 THR A O 1
ATOM 2054 N N . ILE A 1 275 ? -4.693 -8.145 6.629 1.00 98.50 275 ILE A N 1
ATOM 2055 C CA . ILE A 1 275 ? -3.325 -7.706 6.297 1.00 98.50 275 ILE A CA 1
ATOM 2056 C C . ILE A 1 275 ? -2.320 -8.577 7.048 1.00 98.50 275 ILE A C 1
ATOM 2058 O O . ILE A 1 275 ? -2.419 -8.733 8.265 1.00 98.50 275 ILE A O 1
ATOM 2062 N N . ILE A 1 276 ? -1.356 -9.162 6.337 1.00 98.44 276 ILE A N 1
ATOM 2063 C CA . ILE A 1 276 ? -0.403 -10.111 6.918 1.00 98.44 276 ILE A CA 1
ATOM 2064 C C . ILE A 1 276 ? 1.025 -9.842 6.453 1.00 98.44 276 ILE A C 1
ATOM 2066 O O . ILE A 1 276 ? 1.252 -9.419 5.319 1.00 98.44 276 ILE A O 1
ATOM 2070 N N . ASP A 1 277 ? 1.983 -10.150 7.327 1.00 97.75 277 ASP A N 1
ATOM 2071 C CA . ASP A 1 277 ? 3.399 -10.308 6.982 1.00 97.75 277 ASP A CA 1
ATOM 2072 C C . ASP A 1 277 ? 3.994 -9.096 6.245 1.00 97.75 277 ASP A C 1
ATOM 2074 O O . ASP A 1 277 ? 4.740 -9.248 5.273 1.00 97.75 277 ASP A O 1
ATOM 2078 N N . THR A 1 278 ? 3.669 -7.877 6.692 1.00 96.56 278 THR A N 1
ATOM 2079 C CA . THR A 1 278 ? 4.231 -6.657 6.098 1.00 96.56 278 THR A CA 1
ATOM 2080 C C . THR A 1 278 ? 5.728 -6.559 6.419 1.00 96.56 278 THR A C 1
ATOM 2082 O O . THR A 1 278 ? 6.127 -6.818 7.562 1.00 96.56 278 THR A O 1
ATOM 2085 N N . PRO A 1 279 ? 6.590 -6.230 5.436 1.00 93.75 279 PRO A N 1
ATOM 2086 C CA . PRO A 1 279 ? 8.018 -6.009 5.674 1.00 93.75 279 PRO A CA 1
ATOM 2087 C C . PRO A 1 279 ? 8.302 -4.668 6.353 1.00 93.75 279 PRO A C 1
ATOM 2089 O O . PRO A 1 279 ? 9.340 -4.531 6.984 1.00 93.75 279 PRO A O 1
ATOM 2092 N N . SER A 1 280 ? 7.370 -3.721 6.254 1.00 91.75 280 SER A N 1
ATOM 2093 C CA . SER A 1 280 ? 7.452 -2.385 6.834 1.00 91.75 280 SER A CA 1
ATOM 2094 C C . SER A 1 280 ? 6.126 -2.029 7.526 1.00 91.75 280 SER A C 1
ATOM 2096 O O . SER A 1 280 ? 5.399 -2.930 7.973 1.00 91.75 280 SER A O 1
ATOM 2098 N N . GLU A 1 281 ? 5.807 -0.741 7.643 1.00 91.19 281 GLU A N 1
ATOM 2099 C CA . GLU A 1 281 ? 4.504 -0.263 8.097 1.00 91.19 281 GLU A CA 1
ATOM 2100 C C . GLU A 1 281 ? 3.394 -0.865 7.243 1.00 91.19 281 GLU A C 1
ATOM 2102 O O . GLU A 1 281 ? 3.565 -1.128 6.047 1.00 91.19 281 GLU A O 1
ATOM 2107 N N . ALA A 1 282 ? 2.237 -1.111 7.852 1.00 92.44 282 ALA A N 1
ATOM 2108 C CA . ALA A 1 282 ? 1.091 -1.494 7.055 1.00 92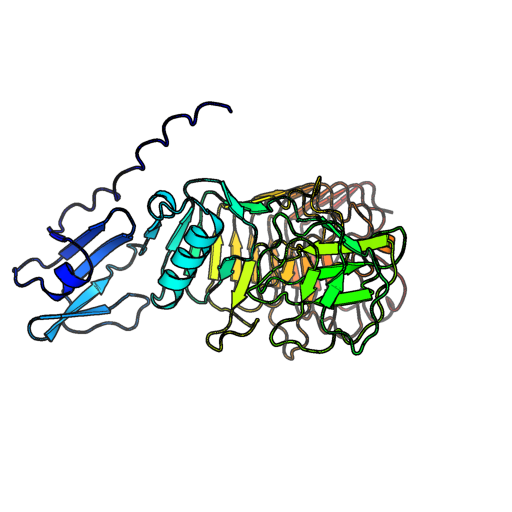.44 282 ALA A CA 1
ATOM 2109 C C . ALA A 1 282 ? 0.665 -0.303 6.192 1.00 92.44 282 ALA A C 1
ATOM 2111 O O . ALA A 1 282 ? 0.622 -0.448 4.971 1.00 92.44 282 ALA A O 1
ATOM 2112 N N . LEU A 1 283 ? 0.372 0.859 6.784 1.00 89.12 283 LEU A N 1
ATOM 2113 C CA . LEU A 1 283 ? -0.246 1.971 6.059 1.00 89.12 283 LEU A CA 1
ATOM 2114 C C . LEU A 1 283 ? 0.213 3.341 6.541 1.00 89.12 283 LEU A C 1
ATOM 2116 O O . LEU A 1 283 ? 0.291 3.581 7.744 1.00 89.12 283 LEU A O 1
ATOM 2120 N N . THR A 1 284 ? 0.346 4.268 5.593 1.00 87.62 284 THR A N 1
ATOM 2121 C CA . THR A 1 284 ? 0.449 5.704 5.870 1.00 87.62 284 THR A CA 1
ATOM 2122 C C . THR A 1 284 ? -0.846 6.399 5.453 1.00 87.62 284 THR A C 1
ATOM 2124 O O . THR A 1 284 ? -1.236 6.327 4.283 1.00 87.62 284 THR A O 1
ATOM 2127 N N . ILE A 1 285 ? -1.519 7.076 6.388 1.00 86.44 285 ILE A N 1
ATOM 2128 C CA . ILE A 1 285 ? -2.863 7.638 6.177 1.00 86.44 285 ILE A CA 1
ATOM 2129 C C . ILE A 1 285 ? -2.934 9.141 6.444 1.00 86.44 285 ILE A C 1
ATOM 2131 O O . ILE A 1 285 ? -2.166 9.706 7.227 1.00 86.44 285 ILE A O 1
ATOM 2135 N N . CYS A 1 286 ? -3.898 9.772 5.774 1.00 87.00 286 CYS A N 1
ATOM 2136 C CA . CYS A 1 286 ? -4.392 11.104 6.090 1.00 87.00 286 CYS A CA 1
ATOM 2137 C C . CYS A 1 286 ? -5.835 11.241 5.579 1.00 87.00 286 CYS A C 1
ATOM 2139 O O . CYS A 1 286 ? -6.037 11.546 4.401 1.00 87.00 286 CYS A O 1
ATOM 2141 N N . GLY A 1 287 ? -6.821 10.992 6.446 1.00 84.88 287 GLY A N 1
ATOM 2142 C CA . GLY A 1 287 ? -8.248 11.189 6.160 1.00 84.88 287 GLY A CA 1
ATOM 2143 C C . GLY A 1 287 ? -9.059 9.944 5.788 1.00 84.88 287 GLY A C 1
ATOM 2144 O O . GLY A 1 287 ? -9.973 10.050 4.979 1.00 84.88 287 GLY A O 1
ATOM 2145 N N . GLY A 1 288 ? -8.760 8.785 6.370 1.00 88.31 288 GLY A N 1
ATOM 2146 C CA . GLY A 1 288 ? -9.444 7.517 6.132 1.00 88.31 288 GLY A CA 1
ATOM 2147 C C . GLY A 1 288 ? -10.193 6.931 7.337 1.00 88.31 288 GLY A C 1
ATOM 2148 O O . GLY A 1 288 ? -10.035 7.330 8.491 1.00 88.31 288 GLY A O 1
ATOM 2149 N N . THR A 1 289 ? -11.020 5.927 7.048 1.00 94.50 289 THR A N 1
ATOM 2150 C CA . THR A 1 289 ? -11.816 5.166 8.020 1.00 94.50 289 THR A CA 1
ATOM 2151 C C . THR A 1 289 ? -11.499 3.672 7.921 1.00 94.50 289 THR A C 1
ATOM 2153 O O . THR A 1 289 ? -11.507 3.096 6.836 1.00 94.50 289 THR A O 1
ATOM 2156 N N . TRP A 1 290 ? -11.234 3.032 9.057 1.00 95.00 290 TRP A N 1
ATOM 2157 C CA . TRP A 1 290 ? -10.724 1.667 9.164 1.00 95.00 290 TRP A CA 1
ATOM 2158 C C . TRP A 1 290 ? -11.606 0.847 10.082 1.00 95.00 290 TRP A C 1
ATOM 2160 O O . TRP A 1 290 ? -11.567 1.035 11.295 1.00 95.00 290 TRP A O 1
ATOM 2170 N N . LEU A 1 291 ? -12.392 -0.054 9.505 1.00 97.62 291 LEU A N 1
ATOM 2171 C CA . LEU A 1 291 ? -13.451 -0.763 10.210 1.00 97.62 291 LEU A CA 1
ATOM 2172 C C . LEU A 1 291 ? -13.243 -2.273 10.143 1.00 97.62 291 LEU A C 1
ATOM 2174 O O . LEU A 1 291 ? -13.168 -2.839 9.055 1.00 97.62 291 LEU A O 1
ATOM 2178 N N . ASN A 1 292 ? -13.227 -2.945 11.291 1.00 98.25 292 ASN A N 1
ATOM 2179 C CA . ASN A 1 292 ? -13.293 -4.412 11.362 1.00 98.25 292 ASN A CA 1
ATOM 2180 C C . ASN A 1 292 ? -12.210 -5.145 10.543 1.00 98.25 292 ASN A C 1
ATOM 2182 O O . ASN A 1 292 ? -12.451 -6.227 10.006 1.00 98.25 292 ASN A O 1
ATOM 2186 N N . ASN A 1 293 ? -11.021 -4.559 10.398 1.00 98.50 293 ASN A N 1
ATOM 2187 C CA . ASN A 1 293 ? -9.915 -5.213 9.705 1.00 98.50 293 ASN A CA 1
ATOM 2188 C C . ASN A 1 293 ? -9.160 -6.146 10.663 1.00 98.50 293 ASN A C 1
ATOM 2190 O O . ASN A 1 293 ? -9.087 -5.900 11.867 1.00 98.50 293 ASN A O 1
ATOM 2194 N N . HIS A 1 294 ? -8.558 -7.198 10.113 1.00 98.62 294 HIS A N 1
ATOM 2195 C CA . HIS A 1 294 ? -7.733 -8.149 10.847 1.00 98.62 294 HIS A CA 1
ATOM 2196 C C . HIS A 1 294 ? -6.286 -8.095 10.358 1.00 98.62 294 HIS A C 1
ATOM 2198 O O . HIS A 1 294 ? -5.986 -8.407 9.205 1.00 98.62 294 HIS A O 1
ATOM 2204 N N . LEU A 1 295 ? -5.366 -7.719 11.233 1.00 98.44 295 LEU A N 1
ATOM 2205 C CA . LEU A 1 295 ? -3.963 -7.540 10.904 1.00 98.44 295 LEU A CA 1
ATOM 2206 C C . LEU A 1 295 ? -3.093 -8.461 11.746 1.00 98.44 295 LEU A C 1
ATOM 2208 O O . LEU A 1 295 ? -3.278 -8.550 12.957 1.00 98.44 295 LEU A O 1
ATOM 2212 N N . ARG A 1 296 ? -2.108 -9.115 11.124 1.00 98.31 296 ARG A N 1
ATOM 2213 C CA . ARG A 1 296 ? -1.155 -9.950 11.859 1.00 98.31 296 ARG A CA 1
ATOM 2214 C C . ARG A 1 296 ? 0.271 -9.860 11.344 1.00 98.31 296 ARG A C 1
ATOM 2216 O O . ARG A 1 296 ? 0.518 -9.816 10.141 1.00 98.31 296 ARG A O 1
ATOM 2223 N N . ASN A 1 297 ? 1.211 -9.954 12.277 1.00 97.56 297 ASN A N 1
ATOM 2224 C CA . ASN A 1 297 ? 2.638 -10.060 12.002 1.00 97.56 297 ASN A CA 1
ATOM 2225 C C . ASN A 1 297 ? 3.179 -8.891 11.157 1.00 97.56 297 ASN A C 1
ATOM 2227 O O . ASN A 1 297 ? 3.826 -9.100 10.131 1.00 97.56 297 ASN A O 1
ATOM 2231 N N . LEU A 1 298 ? 2.925 -7.660 11.594 1.00 97.62 298 LEU A N 1
ATOM 2232 C CA . LEU A 1 298 ? 3.332 -6.436 10.910 1.00 97.62 298 LEU A CA 1
ATOM 2233 C C . LEU A 1 298 ? 4.778 -6.069 11.252 1.00 97.62 298 LEU A C 1
ATOM 2235 O O . LEU A 1 298 ? 5.171 -6.092 12.420 1.00 97.62 298 LEU A O 1
ATOM 2239 N N . GLY A 1 299 ? 5.576 -5.747 10.231 1.00 95.50 299 GLY A N 1
ATOM 2240 C CA . GLY A 1 299 ? 6.967 -5.321 10.404 1.00 95.50 299 GLY A CA 1
ATOM 2241 C C . GLY A 1 299 ? 7.061 -4.039 11.230 1.00 95.50 299 GLY A C 1
ATOM 2242 O O . GLY A 1 299 ? 7.758 -4.022 12.243 1.00 95.50 299 GLY A O 1
ATOM 2243 N N . GLY A 1 300 ? 6.295 -3.022 10.831 1.00 94.38 300 GLY A N 1
ATOM 2244 C CA . GLY A 1 300 ? 6.164 -1.746 11.531 1.00 94.38 300 GLY A CA 1
ATOM 2245 C C . GLY A 1 300 ? 4.787 -1.525 12.137 1.00 94.38 300 GLY A C 1
ATOM 2246 O O . GLY A 1 300 ? 4.113 -2.471 12.555 1.00 94.38 300 GLY A O 1
ATOM 2247 N N . SER A 1 301 ? 4.387 -0.259 12.174 1.00 95.31 301 SER A N 1
ATOM 2248 C CA . SER A 1 301 ? 3.117 0.208 12.724 1.00 95.31 301 SER A CA 1
ATOM 2249 C C . SER A 1 301 ? 1.918 -0.311 11.924 1.00 95.31 301 SER A C 1
ATOM 2251 O O . SER A 1 301 ? 2.005 -0.565 10.718 1.00 95.31 301 SER A O 1
ATOM 2253 N N . PHE A 1 302 ? 0.775 -0.462 12.598 1.00 95.38 302 PHE A N 1
ATOM 2254 C CA . PHE A 1 302 ? -0.513 -0.669 11.934 1.00 95.38 302 PHE A CA 1
ATOM 2255 C C . PHE A 1 302 ? -0.868 0.567 11.108 1.00 95.38 302 PHE A C 1
ATOM 2257 O O . PHE A 1 302 ? -1.183 0.459 9.924 1.00 95.38 302 PHE A O 1
ATOM 2264 N N . VAL A 1 303 ? -0.778 1.740 11.724 1.00 93.19 303 VAL A N 1
ATOM 2265 C CA . VAL A 1 303 ? -1.059 3.010 11.064 1.00 93.19 303 VAL A CA 1
ATOM 2266 C C . VAL A 1 303 ? 0.046 3.994 11.379 1.00 93.19 303 VAL A C 1
ATOM 2268 O O . VAL A 1 303 ? 0.426 4.158 12.535 1.00 93.19 303 VAL A O 1
ATOM 2271 N N . HIS A 1 304 ? 0.484 4.689 10.342 1.00 91.44 304 HIS A N 1
ATOM 2272 C CA . HIS A 1 304 ? 1.248 5.915 10.424 1.00 91.44 304 HIS A CA 1
ATOM 2273 C C . HIS A 1 304 ? 0.374 7.068 9.932 1.00 91.44 304 HIS A C 1
ATOM 2275 O O . HIS A 1 304 ? 0.097 7.198 8.738 1.00 91.44 304 HIS A O 1
ATOM 2281 N N . LYS A 1 305 ? -0.087 7.928 10.840 1.00 88.62 305 LYS A N 1
ATOM 2282 C CA . LYS A 1 305 ? -0.886 9.107 10.477 1.00 88.62 305 LYS A CA 1
ATOM 2283 C C . LYS A 1 305 ? 0.038 10.286 10.203 1.00 88.62 305 LYS A C 1
ATOM 2285 O O . LYS A 1 305 ? 0.728 10.741 11.109 1.00 88.62 305 LYS A O 1
ATOM 2290 N N . SER A 1 306 ? 0.047 10.755 8.954 1.00 85.38 306 SER A N 1
ATOM 2291 C CA . SER A 1 306 ? 0.915 11.847 8.500 1.00 85.38 306 SER A CA 1
ATOM 2292 C C . SER A 1 306 ? 0.245 12.701 7.428 1.00 85.38 306 SER A C 1
ATOM 2294 O O . SER A 1 306 ? 0.166 12.337 6.242 1.00 85.38 306 SER A O 1
ATOM 2296 N N . CYS A 1 307 ? -0.248 13.868 7.841 1.00 81.62 307 CYS A N 1
ATOM 2297 C CA . CYS A 1 307 ? -1.073 14.713 6.988 1.00 81.62 307 CYS A CA 1
ATOM 2298 C C . CYS A 1 307 ? -0.301 15.851 6.324 1.00 81.62 307 CYS A C 1
ATOM 2300 O O . CYS A 1 307 ? -0.446 16.057 5.118 1.00 81.62 307 CYS A O 1
ATOM 2302 N N . GLY A 1 308 ? 0.527 16.581 7.072 1.00 75.56 308 GLY A N 1
ATOM 2303 C CA . GLY A 1 308 ? 1.281 17.729 6.559 1.00 75.56 308 GLY A CA 1
ATOM 2304 C C . GLY A 1 308 ? 0.401 18.842 5.969 1.00 75.56 308 GLY A C 1
ATOM 2305 O O . GLY A 1 308 ? 0.893 19.669 5.204 1.00 75.56 308 GLY A O 1
ATOM 2306 N N . MET A 1 309 ? -0.899 18.856 6.289 1.00 73.25 309 MET A N 1
ATOM 2307 C CA . MET A 1 309 ? -1.894 19.809 5.785 1.00 73.25 309 MET A CA 1
ATOM 2308 C C . MET A 1 309 ? -2.715 20.406 6.930 1.00 73.25 309 MET A C 1
ATOM 2310 O O . MET A 1 309 ? -2.777 19.821 8.008 1.00 73.25 309 MET A O 1
ATOM 2314 N N . SER A 1 310 ? -3.336 21.567 6.704 1.00 73.06 310 SER A N 1
ATOM 2315 C CA . SER A 1 310 ? -4.157 22.267 7.700 1.00 73.06 310 SER A CA 1
ATOM 2316 C C . SER A 1 310 ? -5.461 22.805 7.076 1.00 73.06 310 SER A C 1
ATOM 2318 O O . SER A 1 310 ? -5.376 23.526 6.077 1.00 73.06 310 SER A O 1
ATOM 2320 N N . PRO A 1 311 ? -6.650 22.484 7.631 1.00 75.81 311 PRO A N 1
ATOM 2321 C CA . PRO A 1 311 ? -6.850 21.544 8.731 1.00 75.81 311 PRO A CA 1
ATOM 2322 C C . PRO A 1 311 ? -6.596 20.092 8.277 1.00 75.81 311 PRO A C 1
ATOM 2324 O O . PRO A 1 311 ? -6.910 19.743 7.135 1.00 75.81 311 PRO A O 1
ATOM 2327 N N . PRO A 1 312 ? -6.015 19.246 9.141 1.00 78.44 312 PRO A N 1
ATOM 2328 C CA . PRO A 1 312 ? -5.903 17.819 8.872 1.00 78.44 312 PRO A CA 1
ATOM 2329 C C . PRO A 1 312 ? -7.294 17.158 8.931 1.00 78.44 312 PRO A C 1
ATOM 2331 O O . PRO A 1 312 ? -8.106 17.525 9.784 1.00 78.44 312 PRO A O 1
ATOM 2334 N N . PRO A 1 313 ? -7.601 16.198 8.042 1.00 84.88 313 PRO A N 1
ATOM 2335 C CA . PRO A 1 313 ? -8.828 15.415 8.130 1.00 84.88 313 PRO A CA 1
ATOM 2336 C C . PRO A 1 313 ? -8.821 14.476 9.347 1.00 84.88 313 PRO A C 1
ATOM 2338 O O . PRO A 1 313 ? -7.770 14.010 9.800 1.00 84.88 313 PRO A O 1
ATOM 2341 N N . THR A 1 314 ? -10.019 14.164 9.839 1.00 88.62 314 THR A N 1
ATOM 2342 C CA . THR A 1 314 ? -10.231 13.176 10.900 1.00 88.62 314 THR A CA 1
ATOM 2343 C C . THR A 1 314 ? -10.005 11.766 10.362 1.00 88.62 314 THR A C 1
ATOM 2345 O O . THR A 1 314 ? -10.624 11.370 9.374 1.00 88.62 314 THR A O 1
ATOM 2348 N N . ASP A 1 315 ? -9.167 10.989 11.045 1.00 91.50 315 ASP A N 1
ATOM 2349 C CA . ASP A 1 315 ? -9.019 9.553 10.795 1.00 91.50 315 ASP A CA 1
ATOM 2350 C C . ASP A 1 315 ? -9.811 8.744 11.834 1.00 91.50 315 ASP A C 1
ATOM 2352 O O . ASP A 1 315 ? -9.920 9.141 12.999 1.00 91.50 315 ASP A O 1
ATOM 2356 N N . ARG A 1 316 ? -10.357 7.593 11.428 1.00 94.94 316 ARG A N 1
ATOM 2357 C CA . ARG A 1 316 ? -11.123 6.691 12.306 1.00 94.94 316 ARG A CA 1
ATOM 2358 C C . ARG A 1 316 ? -10.596 5.270 12.223 1.00 94.94 316 ARG A C 1
ATOM 2360 O O . ARG A 1 316 ? -10.571 4.698 11.140 1.00 94.94 316 ARG A O 1
ATOM 2367 N N . LEU A 1 317 ? -10.230 4.691 13.359 1.00 96.44 317 LEU A N 1
ATOM 2368 C CA . LEU A 1 317 ? -9.779 3.310 13.510 1.00 96.44 317 LEU A CA 1
ATOM 2369 C C . LEU A 1 317 ? -10.728 2.604 14.478 1.00 96.44 317 LEU A C 1
ATOM 2371 O O . LEU A 1 317 ? -10.639 2.823 15.685 1.00 96.44 317 LEU A O 1
ATOM 2375 N N . GLU A 1 318 ? -11.660 1.795 13.979 1.00 98.00 318 GLU A N 1
ATOM 2376 C CA . GLU A 1 318 ? -12.725 1.206 14.796 1.00 98.00 318 GLU A CA 1
ATOM 2377 C C . GLU A 1 318 ? -12.885 -0.314 14.584 1.00 98.00 318 GLU A C 1
ATOM 2379 O O . GLU A 1 318 ? -12.894 -0.803 13.454 1.00 98.00 318 GLU A O 1
ATOM 2384 N N . GLY A 1 319 ? -13.019 -1.083 15.669 1.00 98.38 319 GLY A N 1
ATOM 2385 C CA . GLY A 1 319 ? -13.352 -2.516 15.605 1.00 98.38 319 GLY A CA 1
ATOM 2386 C C . GLY A 1 319 ? -12.273 -3.433 15.010 1.00 98.38 319 GLY A C 1
ATOM 2387 O O . GLY A 1 319 ? -12.560 -4.580 14.672 1.00 98.38 319 GLY A O 1
ATOM 2388 N N . ASN A 1 320 ? -11.041 -2.953 14.826 1.00 98.69 320 ASN A N 1
ATOM 2389 C CA . ASN A 1 320 ? -9.963 -3.726 14.207 1.00 98.69 320 ASN A CA 1
ATOM 2390 C C . ASN A 1 320 ? -9.307 -4.683 15.215 1.00 98.69 320 ASN A C 1
ATOM 2392 O O . ASN A 1 320 ? -9.247 -4.409 16.413 1.00 98.69 320 ASN A O 1
ATOM 2396 N N . VAL A 1 321 ? -8.744 -5.783 14.716 1.00 98.69 321 VAL A N 1
ATOM 2397 C CA . VAL A 1 321 ? -7.940 -6.733 15.500 1.00 98.69 321 VAL A CA 1
ATOM 2398 C C . VAL A 1 321 ? -6.520 -6.755 14.943 1.00 98.69 321 VAL A C 1
ATOM 2400 O O . VAL A 1 321 ? -6.323 -7.034 13.763 1.00 98.69 321 VAL A O 1
ATOM 2403 N N . ILE A 1 322 ? -5.534 -6.446 15.783 1.00 98.56 322 ILE A N 1
ATOM 2404 C CA . ILE A 1 322 ? -4.123 -6.310 15.423 1.00 98.56 322 ILE A CA 1
ATOM 2405 C C . ILE A 1 322 ? -3.291 -7.239 16.311 1.00 98.56 322 ILE A C 1
ATOM 2407 O O . ILE A 1 322 ? -3.234 -7.053 17.525 1.00 98.56 322 ILE A O 1
ATOM 2411 N N . GLU A 1 323 ? -2.605 -8.213 15.711 1.00 98.31 323 GLU A N 1
ATOM 2412 C CA . GLU A 1 323 ? -1.823 -9.224 16.433 1.00 98.31 323 GLU A CA 1
ATOM 2413 C C . GLU A 1 323 ? -0.369 -9.280 15.950 1.00 98.31 323 GLU A C 1
ATOM 2415 O O . GLU A 1 323 ? -0.055 -9.737 14.849 1.00 98.31 323 GLU A O 1
ATOM 2420 N N . GLY A 1 324 ? 0.562 -8.849 16.795 1.00 97.69 324 GLY A N 1
ATOM 2421 C CA . GLY A 1 324 ? 1.978 -8.819 16.459 1.00 97.69 324 GLY A CA 1
ATOM 2422 C C . GLY A 1 324 ? 2.342 -7.655 15.551 1.00 97.69 324 GLY A C 1
ATOM 2423 O O . GLY A 1 324 ? 2.456 -7.834 14.340 1.00 97.69 324 GLY A O 1
ATOM 2424 N N . VAL A 1 325 ? 2.567 -6.490 16.147 1.00 97.25 325 VAL A N 1
ATOM 2425 C CA . VAL A 1 325 ? 2.863 -5.218 15.469 1.00 97.25 325 VAL A CA 1
ATOM 2426 C C . VAL A 1 325 ? 4.225 -4.671 15.900 1.00 97.25 325 VAL A C 1
ATOM 2428 O O . VAL A 1 325 ? 4.737 -5.046 16.960 1.00 97.25 325 VAL A O 1
ATOM 2431 N N . ASN A 1 326 ? 4.835 -3.834 15.054 1.00 95.31 326 ASN A N 1
ATOM 2432 C CA . ASN A 1 326 ? 6.188 -3.297 15.230 1.00 95.31 326 ASN A CA 1
ATOM 2433 C C . ASN A 1 326 ? 7.250 -4.398 15.403 1.00 95.31 326 ASN A C 1
ATOM 2435 O O . ASN A 1 326 ? 8.200 -4.236 16.163 1.00 95.31 326 ASN A O 1
ATOM 2439 N N . ARG A 1 327 ? 7.103 -5.544 14.721 1.00 95.44 327 ARG A N 1
ATOM 2440 C CA . ARG A 1 327 ? 7.983 -6.717 14.893 1.00 95.44 327 ARG A CA 1
ATOM 2441 C C . ARG A 1 327 ? 9.462 -6.441 14.611 1.00 95.44 327 ARG A C 1
ATOM 2443 O O . ARG A 1 327 ? 10.308 -7.196 15.081 1.00 95.44 327 ARG A O 1
ATOM 2450 N N . LEU A 1 328 ? 9.763 -5.411 13.826 1.00 92.38 328 LEU A N 1
ATOM 2451 C CA . LEU A 1 328 ? 11.125 -4.973 13.528 1.00 92.38 328 LEU A CA 1
ATOM 2452 C C . LEU A 1 328 ? 11.662 -3.940 14.531 1.00 92.38 328 LEU A C 1
ATOM 2454 O O . LEU A 1 328 ? 12.877 -3.827 14.680 1.00 92.38 328 LEU A O 1
ATOM 2458 N N . GLY A 1 329 ? 10.772 -3.246 15.243 1.00 90.25 329 GLY A N 1
ATOM 2459 C CA . GLY A 1 329 ? 11.103 -2.211 16.219 1.00 90.25 329 GLY A CA 1
ATOM 2460 C C . GLY A 1 329 ? 11.542 -0.884 15.598 1.00 90.25 329 GLY A C 1
ATOM 2461 O O . GLY A 1 329 ? 12.003 -0.807 14.455 1.00 90.25 329 GLY A O 1
ATOM 2462 N N . ASP A 1 330 ? 11.436 0.178 16.389 1.00 89.56 330 ASP A N 1
ATOM 2463 C CA . ASP A 1 330 ? 11.780 1.535 15.959 1.00 89.56 330 ASP A CA 1
ATOM 2464 C C . ASP A 1 330 ? 13.275 1.686 15.662 1.00 89.56 330 ASP A C 1
ATOM 2466 O O . ASP A 1 330 ? 13.668 2.295 14.672 1.00 89.56 330 ASP A O 1
ATOM 2470 N N . ALA A 1 331 ? 14.124 1.024 16.452 1.00 88.00 331 ALA A N 1
ATOM 2471 C CA . ALA A 1 331 ? 15.570 1.042 16.249 1.00 88.00 331 ALA A CA 1
ATOM 2472 C C . ALA A 1 331 ? 15.994 0.538 14.859 1.00 88.00 331 ALA A C 1
ATOM 2474 O O . ALA A 1 331 ? 17.085 0.883 14.408 1.00 88.00 331 ALA A O 1
ATOM 2475 N N . LEU A 1 332 ? 15.166 -0.295 14.207 1.00 86.81 332 LEU A N 1
ATOM 2476 C CA . LEU A 1 332 ? 15.390 -0.755 12.839 1.00 86.81 332 LEU A CA 1
ATOM 2477 C C . LEU A 1 332 ? 14.730 0.145 11.796 1.00 86.81 332 LEU A C 1
ATOM 2479 O O . LEU A 1 332 ? 15.336 0.436 10.770 1.00 86.81 332 LEU A O 1
ATOM 2483 N N . MET A 1 333 ? 13.495 0.565 12.046 1.00 86.62 333 MET A N 1
ATOM 2484 C CA . MET A 1 333 ? 12.683 1.245 11.038 1.00 86.62 333 MET A CA 1
ATOM 2485 C C . MET A 1 333 ? 12.847 2.767 11.019 1.00 86.62 333 MET A C 1
ATOM 2487 O O . MET A 1 333 ? 12.529 3.403 10.017 1.00 86.62 333 MET A O 1
ATOM 2491 N N . GLY A 1 334 ? 13.329 3.350 12.117 1.00 83.31 334 GLY A N 1
ATOM 2492 C CA . GLY A 1 334 ? 13.544 4.785 12.291 1.00 83.31 334 GLY A CA 1
ATOM 2493 C C . GLY A 1 334 ? 12.273 5.635 12.380 1.00 83.31 334 GLY A C 1
ATOM 2494 O O . GLY A 1 334 ? 12.402 6.858 12.339 1.00 83.31 334 GLY A O 1
ATOM 2495 N N . HIS A 1 335 ? 11.087 5.010 12.426 1.00 85.81 335 HIS A N 1
ATOM 2496 C CA . HIS A 1 335 ? 9.794 5.676 12.639 1.00 85.81 335 HIS A CA 1
ATOM 2497 C C . HIS A 1 335 ? 8.652 4.680 12.959 1.00 85.81 335 HIS A C 1
ATOM 2499 O O . HIS A 1 335 ? 7.579 4.715 12.367 1.00 85.81 335 HIS A O 1
ATOM 2505 N N . SER A 1 336 ? 8.903 3.712 13.844 1.00 89.50 336 SER A N 1
ATOM 2506 C CA . SER A 1 336 ? 7.947 2.648 14.209 1.00 89.50 336 SER A CA 1
ATOM 2507 C C . SER A 1 336 ? 7.768 2.578 15.731 1.00 89.50 336 SER A C 1
ATOM 2509 O O . SER A 1 336 ? 7.877 1.516 16.347 1.00 89.50 336 SER A O 1
ATOM 2511 N N . GLU A 1 337 ? 7.522 3.726 16.355 1.00 91.62 337 GLU A N 1
ATOM 2512 C CA . GLU A 1 337 ? 7.530 3.930 17.806 1.00 91.62 337 GLU A CA 1
ATOM 2513 C C . GLU A 1 337 ? 6.314 3.318 18.521 1.00 91.62 337 GLU A C 1
ATOM 2515 O O . GLU A 1 337 ? 6.344 3.125 19.741 1.00 91.62 337 GLU A O 1
ATOM 2520 N N . GLY A 1 338 ? 5.245 2.993 17.791 1.00 93.69 338 GLY A N 1
ATOM 2521 C CA . GLY A 1 338 ? 4.118 2.254 18.343 1.00 93.69 338 GLY A CA 1
ATOM 2522 C C . GLY A 1 338 ? 3.184 1.658 17.299 1.00 93.69 338 GLY A C 1
ATOM 2523 O O . GLY A 1 338 ? 3.376 1.847 16.103 1.00 93.69 338 GLY A O 1
ATOM 2524 N N . ALA A 1 339 ? 2.157 0.926 17.738 1.00 95.62 339 ALA A N 1
ATOM 2525 C CA . ALA A 1 339 ? 1.178 0.333 16.823 1.00 95.62 339 ALA A CA 1
ATOM 2526 C C . ALA A 1 339 ? 0.487 1.408 15.976 1.00 95.62 339 ALA A C 1
ATOM 2528 O O . ALA A 1 339 ? 0.181 1.178 14.806 1.00 95.62 339 ALA A O 1
ATOM 2529 N N . ILE A 1 340 ? 0.280 2.581 16.568 1.00 94.38 340 ILE A N 1
ATOM 2530 C CA . ILE A 1 340 ? -0.166 3.794 15.895 1.00 94.38 340 ILE A CA 1
ATOM 2531 C C . ILE A 1 340 ? 0.964 4.817 15.997 1.00 94.38 340 ILE A C 1
ATOM 2533 O O . ILE A 1 340 ? 1.184 5.364 17.073 1.00 94.38 340 ILE A O 1
ATOM 2537 N N . THR A 1 341 ? 1.666 5.083 14.900 1.00 91.88 341 THR A N 1
ATOM 2538 C CA . THR A 1 341 ? 2.678 6.146 14.806 1.00 91.88 341 THR A CA 1
ATOM 2539 C C . THR A 1 341 ? 2.032 7.429 14.286 1.00 91.88 341 THR A C 1
ATOM 2541 O O . THR A 1 341 ? 1.198 7.395 13.377 1.00 91.88 341 THR A O 1
ATOM 2544 N N . LEU A 1 342 ? 2.412 8.572 14.853 1.00 87.50 342 LEU A N 1
ATOM 2545 C CA . LEU A 1 342 ? 1.923 9.888 14.450 1.00 87.50 342 LEU A CA 1
ATOM 2546 C C . LEU A 1 342 ? 3.096 10.744 13.967 1.00 87.50 342 LEU A C 1
ATOM 2548 O O . LEU A 1 342 ? 4.191 10.691 14.526 1.00 87.50 342 LEU A O 1
ATOM 2552 N N . SER A 1 343 ? 2.880 11.534 12.916 1.00 83.31 343 SER A N 1
ATOM 2553 C CA . SER A 1 343 ? 3.871 12.492 12.428 1.00 83.31 343 SER A CA 1
ATOM 2554 C C . SER A 1 343 ? 3.227 13.653 11.661 1.00 83.31 343 SER A C 1
ATOM 2556 O O . SER A 1 343 ? 2.089 13.565 11.204 1.00 83.31 343 SER A O 1
ATOM 2558 N N . ALA A 1 344 ? 3.979 14.751 11.510 1.00 75.38 344 ALA A N 1
ATOM 2559 C CA . ALA A 1 344 ? 3.669 15.897 10.645 1.00 75.38 344 ALA A CA 1
ATOM 2560 C C . ALA A 1 344 ? 2.192 16.352 10.673 1.00 75.38 344 ALA A C 1
ATOM 2562 O O . ALA A 1 344 ? 1.472 16.198 9.681 1.00 75.38 344 ALA A O 1
ATOM 2563 N N . ASN A 1 345 ? 1.761 16.962 11.783 1.00 77.25 345 ASN A N 1
ATOM 2564 C CA . ASN A 1 345 ? 0.394 17.419 12.028 1.00 77.25 345 ASN A CA 1
ATOM 2565 C C . ASN A 1 345 ? -0.638 16.303 11.830 1.00 77.25 345 ASN A C 1
ATOM 2567 O O . ASN A 1 345 ? -1.411 16.340 10.867 1.00 77.25 345 ASN A O 1
ATOM 2571 N N . ALA A 1 346 ? -0.640 15.300 12.715 1.00 77.81 346 ALA A N 1
ATOM 2572 C CA . ALA A 1 346 ? -1.571 14.189 12.588 1.00 77.81 346 ALA A CA 1
ATOM 2573 C C . ALA A 1 346 ? -3.017 14.694 12.670 1.00 77.81 346 ALA A C 1
ATOM 2575 O O . ALA A 1 346 ? -3.844 14.263 11.875 1.00 77.81 346 ALA A O 1
ATOM 2576 N N . GLY A 1 347 ? -3.322 15.662 13.536 1.00 80.56 347 GLY A N 1
ATOM 2577 C CA . GLY A 1 347 ? -4.689 16.153 13.720 1.00 80.56 347 GLY A CA 1
ATOM 2578 C C . GLY A 1 347 ? -5.608 15.140 14.398 1.00 80.56 347 GLY A C 1
ATOM 2579 O O . GLY A 1 347 ? -5.134 14.244 15.093 1.00 80.56 347 GLY A O 1
ATOM 2580 N N . GLU A 1 348 ? -6.918 15.264 14.161 1.00 87.81 348 GLU A N 1
ATOM 2581 C CA . GLU A 1 348 ? -7.930 14.451 14.847 1.00 87.81 348 GLU A CA 1
ATOM 2582 C C . GLU A 1 348 ? -7.826 12.966 14.466 1.00 87.81 348 GLU A C 1
ATOM 2584 O O . GLU A 1 348 ? -7.771 12.594 13.284 1.00 87.81 348 GLU A O 1
ATOM 2589 N N . LEU A 1 349 ? -7.834 12.107 15.486 1.00 90.69 349 LEU A N 1
ATOM 2590 C CA . LEU A 1 349 ? -7.813 10.654 15.349 1.00 90.69 349 LEU A CA 1
ATOM 2591 C C . LEU A 1 349 ? -8.776 10.026 16.354 1.00 90.69 349 LEU A C 1
ATOM 2593 O O . LEU A 1 349 ? -8.634 10.202 17.562 1.00 90.69 349 LEU A O 1
ATOM 2597 N N . VAL A 1 350 ? -9.706 9.214 15.866 1.00 93.50 350 VAL A N 1
ATOM 2598 C CA . VAL A 1 350 ? -10.598 8.414 16.709 1.00 93.50 350 VAL A CA 1
ATOM 2599 C C . VAL A 1 350 ? -10.170 6.953 16.645 1.00 93.50 350 VAL A C 1
ATOM 2601 O O . VAL A 1 350 ? -10.136 6.368 15.569 1.00 93.50 350 VAL A O 1
ATOM 2604 N N . VAL A 1 351 ? -9.873 6.351 17.795 1.00 95.44 351 VAL A N 1
ATOM 2605 C CA . VAL A 1 351 ? -9.462 4.945 17.929 1.00 95.44 351 VAL A CA 1
ATOM 2606 C C . VAL A 1 351 ? -10.426 4.241 18.877 1.00 95.44 351 VAL A C 1
ATOM 2608 O O . VAL A 1 351 ? -10.408 4.507 20.081 1.00 95.44 351 VAL A O 1
ATOM 2611 N N . ARG A 1 352 ? -11.308 3.371 18.378 1.00 96.38 352 ARG A N 1
ATOM 2612 C CA . ARG A 1 352 ? -12.342 2.750 19.219 1.00 96.38 352 ARG A CA 1
ATOM 2613 C C . ARG A 1 352 ? -12.516 1.260 19.048 1.00 96.38 352 ARG A C 1
ATOM 2615 O O . ARG A 1 352 ? -12.468 0.747 17.940 1.00 96.38 352 ARG A O 1
ATOM 2622 N N . ASP A 1 353 ? -12.784 0.586 20.158 1.00 97.81 353 ASP A N 1
ATOM 2623 C CA . ASP A 1 353 ? -13.226 -0.811 20.163 1.00 97.81 353 ASP A CA 1
ATOM 2624 C C . ASP A 1 353 ? -12.284 -1.759 19.392 1.00 97.81 353 ASP A C 1
ATOM 2626 O O . ASP A 1 353 ? -12.703 -2.789 18.868 1.00 97.81 353 ASP A O 1
ATOM 2630 N N . ASN A 1 354 ? -10.997 -1.406 19.296 1.00 98.56 354 ASN A N 1
ATOM 2631 C CA . ASN A 1 354 ? -9.982 -2.234 18.659 1.00 98.56 354 ASN A CA 1
ATOM 2632 C C . ASN A 1 354 ? -9.337 -3.171 19.684 1.00 98.56 354 ASN A C 1
ATOM 2634 O O . ASN A 1 354 ? -9.265 -2.873 20.878 1.00 98.56 354 ASN A O 1
ATOM 2638 N N . VAL A 1 355 ? -8.779 -4.273 19.198 1.00 98.62 355 VAL A N 1
ATOM 2639 C CA . VAL A 1 355 ? -8.002 -5.220 19.995 1.00 98.62 355 VAL A CA 1
ATOM 2640 C C . VAL A 1 355 ? -6.579 -5.264 19.463 1.00 98.62 355 VAL A C 1
ATOM 2642 O O . VAL A 1 355 ? -6.352 -5.657 18.324 1.00 98.62 355 VAL A O 1
ATOM 2645 N N . PHE A 1 356 ? -5.617 -4.902 20.301 1.00 98.44 356 PHE A N 1
ATOM 2646 C CA . PHE A 1 356 ? -4.193 -4.925 20.008 1.00 98.44 356 PHE A CA 1
ATOM 2647 C C . PHE A 1 356 ? -3.492 -5.943 20.904 1.00 98.44 356 PHE A C 1
ATOM 2649 O O . PHE A 1 356 ? -3.603 -5.882 22.131 1.00 98.44 356 PHE A O 1
ATOM 2656 N N . ARG A 1 357 ? -2.723 -6.850 20.302 1.00 98.19 357 ARG A N 1
ATOM 2657 C CA . ARG A 1 357 ? -1.955 -7.875 21.015 1.00 98.19 357 ARG A CA 1
ATOM 2658 C C . ARG A 1 357 ? -0.519 -7.942 20.529 1.00 98.19 357 ARG A C 1
ATOM 2660 O O . ARG A 1 357 ? -0.258 -7.843 19.330 1.00 98.19 357 ARG A O 1
ATOM 2667 N N . ASP A 1 358 ? 0.391 -8.212 21.459 1.00 97.50 358 ASP A N 1
ATOM 2668 C CA . ASP A 1 358 ? 1.782 -8.581 21.174 1.00 97.50 358 ASP A CA 1
ATOM 2669 C C . ASP A 1 358 ? 2.560 -7.496 20.408 1.00 97.50 358 ASP A C 1
ATOM 2671 O O . ASP A 1 358 ? 3.238 -7.781 19.415 1.00 97.50 358 ASP A O 1
ATOM 2675 N N . GLY A 1 359 ? 2.446 -6.245 20.857 1.00 95.81 359 GLY A N 1
ATOM 2676 C CA . GLY A 1 359 ? 3.211 -5.126 20.314 1.00 95.81 359 GLY A CA 1
ATOM 2677 C C . GLY A 1 359 ? 4.633 -5.077 20.866 1.00 95.81 359 GLY A C 1
ATOM 2678 O O . GLY A 1 359 ? 4.845 -5.104 22.077 1.00 95.81 359 GLY A O 1
ATOM 2679 N N . CYS A 1 360 ? 5.627 -4.973 19.984 1.00 95.12 360 CYS A N 1
ATOM 2680 C CA . CYS A 1 360 ? 7.030 -4.884 20.404 1.00 95.12 360 CYS A CA 1
ATOM 2681 C C . CYS A 1 360 ? 7.453 -3.467 20.840 1.00 95.12 360 CYS A C 1
ATOM 2683 O O . CYS A 1 360 ? 8.538 -3.306 21.391 1.00 95.12 360 CYS A O 1
ATOM 2685 N N . GLU A 1 361 ? 6.603 -2.460 20.618 1.00 94.31 361 GLU A N 1
ATOM 2686 C CA . GLU A 1 361 ? 6.861 -1.043 20.906 1.00 94.31 361 GLU A CA 1
ATOM 2687 C C . GLU A 1 361 ? 5.709 -0.421 21.724 1.00 94.31 361 GLU A C 1
ATOM 2689 O O . GLU A 1 361 ? 5.083 -1.109 22.537 1.00 94.31 361 GLU A O 1
ATOM 2694 N N . GLY A 1 362 ? 5.455 0.887 21.583 1.00 93.00 362 GLY A N 1
ATOM 2695 C CA . GLY A 1 362 ? 4.317 1.558 22.211 1.00 93.00 362 GLY A CA 1
ATOM 2696 C C . GLY A 1 362 ? 2.966 1.153 21.612 1.00 93.00 362 GLY A C 1
ATOM 2697 O O . GLY A 1 362 ? 2.888 0.700 20.474 1.00 93.00 362 GLY A O 1
ATOM 2698 N N . ALA A 1 363 ? 1.866 1.346 22.341 1.00 92.50 363 ALA A N 1
ATOM 2699 C CA . ALA A 1 363 ? 0.540 1.338 21.712 1.00 92.50 363 ALA A CA 1
ATOM 2700 C C . ALA A 1 363 ? 0.380 2.553 20.781 1.00 92.50 363 ALA A C 1
ATOM 2702 O O . ALA A 1 363 ? -0.070 2.423 19.644 1.00 92.50 363 ALA A O 1
ATOM 2703 N N . PHE A 1 364 ? 0.848 3.712 21.245 1.00 90.44 364 PHE A N 1
ATOM 2704 C CA . PHE A 1 364 ? 0.964 4.944 20.471 1.00 90.44 364 PHE A CA 1
ATOM 2705 C C . PHE A 1 364 ? 2.435 5.348 20.357 1.00 90.44 364 PHE A C 1
ATOM 2707 O O . PHE A 1 364 ? 3.175 5.256 21.332 1.00 90.44 364 PHE A O 1
ATOM 2714 N N . GLY A 1 365 ? 2.862 5.781 19.178 1.00 86.56 365 GLY A N 1
ATOM 2715 C CA . GLY A 1 365 ? 4.179 6.335 18.880 1.00 86.56 365 GLY A CA 1
ATOM 2716 C C . GLY A 1 365 ? 4.147 7.863 18.797 1.00 86.56 365 GLY A C 1
ATOM 2717 O O . GLY A 1 365 ? 3.073 8.439 18.654 1.00 86.56 365 GLY A O 1
ATOM 2718 N N . LEU A 1 366 ? 5.326 8.484 18.921 1.00 78.56 366 LEU A N 1
ATOM 2719 C CA . LEU A 1 366 ? 5.641 9.915 18.756 1.00 78.56 366 LEU A CA 1
ATOM 2720 C C . LEU A 1 366 ? 4.433 10.877 18.762 1.00 78.56 366 LEU A C 1
ATOM 2722 O O . LEU A 1 366 ? 3.866 11.180 17.723 1.00 78.56 366 LEU A O 1
ATOM 2726 N N . VAL A 1 367 ? 4.089 11.425 19.928 1.00 71.62 367 VAL A N 1
ATOM 2727 C CA . VAL A 1 367 ? 3.037 12.447 20.055 1.00 71.62 367 VAL A CA 1
ATOM 2728 C C . VAL A 1 367 ? 3.665 13.837 20.092 1.00 71.62 367 VAL A C 1
ATOM 2730 O O . VAL A 1 367 ? 4.397 14.168 21.032 1.00 71.62 367 VAL A O 1
ATOM 2733 N N . ASN A 1 368 ? 3.349 14.669 19.105 1.00 70.44 368 ASN A N 1
ATOM 2734 C CA . ASN A 1 368 ? 3.876 16.020 18.967 1.00 70.44 368 ASN A CA 1
ATOM 2735 C C . ASN A 1 368 ? 2.879 17.100 19.403 1.00 70.44 368 ASN A C 1
ATOM 2737 O O . ASN A 1 368 ? 1.692 16.875 19.622 1.00 70.44 368 ASN A O 1
ATOM 2741 N N . GLY A 1 369 ? 3.388 18.325 19.562 1.00 64.38 369 GLY A N 1
ATOM 2742 C CA . GLY A 1 369 ? 2.587 19.463 20.016 1.00 64.38 369 GLY A CA 1
ATOM 2743 C C . GLY A 1 369 ? 1.571 19.976 18.991 1.00 64.38 369 GLY A C 1
ATOM 2744 O O . GLY A 1 369 ? 0.649 20.687 19.385 1.00 64.38 369 GLY A O 1
ATOM 2745 N N . ASP A 1 370 ? 1.740 19.647 17.712 1.00 68.75 370 ASP A N 1
ATOM 2746 C CA . ASP A 1 370 ? 0.809 19.936 16.618 1.00 68.75 370 ASP A CA 1
ATOM 2747 C C . ASP A 1 370 ? -0.283 18.871 16.459 1.00 68.75 370 ASP A C 1
ATOM 2749 O O . ASP A 1 370 ? -1.282 19.141 15.800 1.00 68.75 370 ASP A O 1
ATOM 2753 N N . ASP A 1 371 ? -0.164 17.721 17.123 1.00 73.81 371 ASP A N 1
ATOM 2754 C CA . ASP A 1 371 ? -1.250 16.747 17.187 1.00 73.81 371 ASP A CA 1
ATOM 2755 C C . ASP A 1 371 ? -2.373 17.277 18.091 1.00 73.81 371 ASP A C 1
ATOM 2757 O O . ASP A 1 371 ? -2.124 17.886 19.141 1.00 73.81 371 ASP A O 1
ATOM 2761 N N . THR A 1 372 ? -3.626 17.086 17.680 1.00 73.00 372 THR A N 1
ATOM 2762 C CA . THR A 1 372 ? -4.810 17.593 18.387 1.00 73.00 372 THR A CA 1
ATOM 2763 C C . THR A 1 372 ? -5.940 16.576 18.330 1.00 73.00 372 THR A C 1
ATOM 2765 O O . THR A 1 372 ? -6.170 15.987 17.281 1.00 73.00 372 THR A O 1
ATOM 2768 N N . ASP A 1 373 ? -6.678 16.428 19.431 1.00 79.62 373 ASP A N 1
ATOM 2769 C CA . ASP A 1 373 ? -7.940 15.679 19.493 1.00 79.62 373 ASP A CA 1
ATOM 2770 C C . ASP A 1 373 ? -7.813 14.188 19.133 1.00 79.62 373 ASP A C 1
ATOM 2772 O O . ASP A 1 373 ? -8.528 13.651 18.284 1.00 79.62 373 ASP A O 1
ATOM 2776 N N . ILE A 1 374 ? -6.895 13.493 19.812 1.00 84.50 374 ILE A N 1
ATOM 2777 C CA . ILE A 1 374 ? -6.758 12.038 19.692 1.00 84.50 374 ILE A CA 1
ATOM 2778 C C . ILE A 1 374 ? -7.600 11.377 20.781 1.00 84.50 374 ILE A C 1
ATOM 2780 O O . ILE A 1 374 ? -7.325 11.486 21.978 1.00 84.50 374 ILE A O 1
ATOM 2784 N N . LEU A 1 375 ? -8.638 10.667 20.355 1.00 89.25 375 LEU A N 1
ATOM 2785 C CA . LEU A 1 375 ? -9.596 10.010 21.229 1.00 89.25 375 LEU A CA 1
ATOM 2786 C C . LEU A 1 375 ? -9.483 8.496 21.095 1.00 89.25 375 LEU A C 1
ATOM 2788 O O . LEU A 1 375 ? -9.978 7.925 20.122 1.00 89.25 375 LEU A O 1
ATOM 2792 N N . ALA A 1 376 ? -8.914 7.837 22.102 1.00 90.88 376 ALA A N 1
ATOM 2793 C CA . ALA A 1 376 ? -8.825 6.386 22.151 1.00 90.88 376 ALA A CA 1
ATOM 2794 C C . ALA A 1 376 ? -9.719 5.822 23.264 1.00 90.88 376 ALA A C 1
ATOM 2796 O O . ALA A 1 376 ? -9.442 6.041 24.438 1.00 90.88 376 ALA A O 1
ATOM 2797 N N . ARG A 1 377 ? -10.785 5.080 22.933 1.00 93.25 377 ARG A N 1
ATOM 2798 C CA . ARG A 1 377 ? -11.718 4.513 23.934 1.00 93.25 377 ARG A CA 1
ATOM 2799 C C . ARG A 1 377 ? -12.217 3.119 23.582 1.00 93.25 377 ARG A C 1
ATOM 2801 O O . ARG A 1 377 ? -12.426 2.826 22.415 1.00 93.25 377 ARG A O 1
ATOM 2808 N N . GLY A 1 378 ? -12.483 2.286 24.585 1.00 95.06 378 GLY A N 1
ATOM 2809 C CA . GLY A 1 378 ? -13.035 0.942 24.380 1.00 95.06 378 GLY A CA 1
ATOM 2810 C C . GLY A 1 378 ? -12.042 -0.056 23.780 1.00 95.06 378 GLY A C 1
ATOM 2811 O O . GLY A 1 378 ? -12.419 -1.176 23.459 1.00 95.06 378 GLY A O 1
ATOM 2812 N N . ASN A 1 379 ? -10.770 0.320 23.630 1.00 97.56 379 ASN A N 1
ATOM 2813 C CA . ASN A 1 379 ? -9.754 -0.554 23.058 1.00 97.56 379 ASN A CA 1
ATOM 2814 C C . ASN A 1 379 ? -9.188 -1.510 24.114 1.00 97.56 379 ASN A C 1
ATOM 2816 O O . ASN A 1 379 ? -9.130 -1.193 25.306 1.00 97.56 379 ASN A O 1
ATOM 2820 N N . VAL A 1 380 ? -8.701 -2.658 23.655 1.00 98.00 380 VAL A N 1
ATOM 2821 C CA . VAL A 1 380 ? -7.956 -3.631 24.455 1.00 98.00 380 VAL A CA 1
ATOM 2822 C C . VAL A 1 380 ? -6.510 -3.643 23.976 1.00 98.00 380 VAL A C 1
ATOM 2824 O O . VAL A 1 380 ? -6.260 -3.915 22.807 1.00 98.00 380 VAL A O 1
ATOM 2827 N N . PHE A 1 381 ? -5.563 -3.371 24.871 1.00 97.38 381 PHE A N 1
ATOM 2828 C CA . PHE A 1 381 ? -4.126 -3.442 24.612 1.00 97.38 381 PHE A CA 1
ATOM 2829 C C . PHE A 1 381 ? -3.492 -4.506 25.511 1.00 97.38 381 PHE A C 1
ATOM 2831 O O . PHE A 1 381 ? -3.518 -4.394 26.740 1.00 97.38 381 PHE A O 1
ATOM 2838 N N . GLU A 1 382 ? -2.905 -5.533 24.902 1.00 97.75 382 GLU A N 1
ATOM 2839 C CA . GLU A 1 382 ? -2.263 -6.646 25.602 1.00 97.75 382 GLU A CA 1
ATOM 2840 C C . GLU A 1 382 ? -0.796 -6.798 25.191 1.00 97.75 382 GLU A C 1
ATOM 2842 O O . GLU A 1 382 ? -0.493 -6.880 23.997 1.00 97.75 382 GLU A O 1
ATOM 2847 N N . ARG A 1 383 ? 0.100 -6.940 26.177 1.00 97.06 383 ARG A N 1
ATOM 2848 C CA . ARG A 1 383 ? 1.517 -7.297 25.974 1.00 97.06 383 ARG A CA 1
ATOM 2849 C C . ARG A 1 383 ? 2.232 -6.327 25.028 1.00 97.06 383 ARG A C 1
ATOM 2851 O O . ARG A 1 383 ? 2.748 -6.716 23.982 1.00 97.06 383 ARG A O 1
ATOM 2858 N N . PHE A 1 384 ? 2.228 -5.057 25.418 1.00 95.62 384 PHE A N 1
ATOM 2859 C CA . PHE A 1 384 ? 2.982 -3.979 24.780 1.00 95.62 384 PHE A CA 1
ATOM 2860 C C . PHE A 1 384 ? 4.176 -3.597 25.645 1.00 95.62 384 PHE A C 1
ATOM 2862 O O . PHE A 1 384 ? 4.101 -3.658 26.870 1.00 95.62 384 PHE A O 1
ATOM 2869 N N . ALA A 1 385 ? 5.261 -3.137 25.022 1.00 91.88 385 ALA A N 1
ATOM 2870 C CA . ALA A 1 385 ? 6.438 -2.689 25.762 1.00 91.88 385 ALA A CA 1
ATOM 2871 C C . ALA A 1 385 ? 6.172 -1.420 26.592 1.00 91.88 385 ALA A C 1
ATOM 2873 O O . ALA A 1 385 ? 6.902 -1.155 27.544 1.00 91.88 385 ALA A O 1
ATOM 2874 N N . ARG A 1 386 ? 5.168 -0.618 26.201 1.00 91.06 386 ARG A N 1
ATOM 2875 C CA . ARG A 1 386 ? 4.759 0.646 26.839 1.00 91.06 386 ARG A CA 1
ATOM 2876 C C . ARG A 1 386 ? 3.442 1.158 26.255 1.00 91.06 386 ARG A C 1
ATOM 2878 O O . ARG A 1 386 ? 3.061 0.787 25.147 1.00 91.06 386 ARG A O 1
ATOM 2885 N N . ARG A 1 387 ? 2.774 2.081 26.951 1.00 89.69 387 ARG A N 1
ATOM 2886 C CA . ARG A 1 387 ? 1.602 2.793 26.396 1.00 89.69 387 ARG A CA 1
ATOM 2887 C C . ARG A 1 387 ? 1.983 3.785 25.293 1.00 89.69 387 ARG A C 1
ATOM 2889 O O . ARG A 1 387 ? 1.341 3.809 24.249 1.00 89.69 387 ARG A O 1
ATOM 2896 N N . ILE A 1 388 ? 3.048 4.562 25.509 1.00 85.31 388 ILE A N 1
ATOM 2897 C CA . ILE A 1 388 ? 3.536 5.596 24.581 1.00 85.31 388 ILE A CA 1
ATOM 2898 C C . ILE A 1 388 ? 5.021 5.357 24.265 1.00 85.31 388 ILE A C 1
ATOM 2900 O O . ILE A 1 388 ? 5.834 5.208 25.179 1.00 85.31 388 ILE A O 1
ATOM 2904 N N . GLY A 1 389 ? 5.375 5.316 22.980 1.00 73.50 389 GLY A N 1
ATOM 2905 C CA . GLY A 1 389 ? 6.735 5.173 22.464 1.00 73.50 389 GLY A CA 1
ATOM 2906 C C . GLY A 1 389 ? 7.516 6.491 22.428 1.00 73.50 389 GLY A C 1
ATOM 2907 O O . GLY A 1 389 ? 7.019 7.479 21.907 1.00 73.50 389 GLY A O 1
ATOM 2908 N N . TYR A 1 390 ? 8.747 6.458 22.961 1.00 71.38 390 TYR A N 1
ATOM 2909 C CA . TYR A 1 390 ? 9.784 7.514 23.008 1.00 71.38 390 TYR A CA 1
ATOM 2910 C C . TYR A 1 390 ? 9.429 8.896 23.643 1.00 71.38 390 TYR A C 1
ATOM 2912 O O . TYR A 1 390 ? 8.343 9.445 23.516 1.00 71.38 390 TYR A O 1
ATOM 2920 N N . ASN A 1 391 ? 10.410 9.448 24.378 1.00 51.69 391 ASN A N 1
ATOM 2921 C CA . ASN A 1 391 ? 10.454 10.723 25.139 1.00 51.69 391 ASN A CA 1
ATOM 2922 C C . ASN A 1 391 ? 10.321 11.980 24.237 1.00 51.69 391 ASN A C 1
ATOM 2924 O O . ASN A 1 391 ? 10.779 11.942 23.108 1.00 51.69 391 ASN A O 1
ATOM 2928 N N . ALA A 1 392 ? 9.893 13.190 24.624 1.00 40.97 392 ALA A N 1
ATOM 2929 C CA . ALA A 1 392 ? 9.478 13.791 25.889 1.00 40.97 392 ALA A CA 1
ATOM 2930 C C . ALA A 1 392 ? 8.901 15.203 25.614 1.00 40.97 392 ALA A C 1
ATOM 2932 O O . ALA A 1 392 ? 9.667 16.151 25.471 1.00 40.97 392 ALA A O 1
ATOM 2933 N N . ARG A 1 393 ? 7.569 15.363 25.588 1.00 44.09 393 ARG A N 1
ATOM 2934 C CA . ARG A 1 393 ? 6.834 16.610 25.936 1.00 44.09 393 ARG A CA 1
ATOM 2935 C C . ARG A 1 393 ? 5.417 16.290 26.442 1.00 44.09 393 ARG A C 1
ATOM 2937 O O . ARG A 1 393 ? 4.451 16.977 26.121 1.00 44.09 393 ARG A O 1
ATOM 2944 N N . LEU A 1 394 ? 5.288 15.246 27.265 1.00 48.72 394 LEU A N 1
ATOM 2945 C CA . LEU A 1 394 ? 3.997 14.832 27.834 1.00 48.72 394 LEU A CA 1
ATOM 2946 C C . LEU A 1 394 ? 3.301 15.932 28.649 1.00 48.72 394 LEU A C 1
ATOM 2948 O O . LEU A 1 394 ? 2.084 15.909 28.760 1.00 48.72 394 LEU A O 1
ATOM 2952 N N . THR A 1 395 ? 4.031 16.935 29.143 1.00 47.47 395 THR A N 1
ATOM 2953 C CA . THR A 1 395 ? 3.449 18.035 29.924 1.00 47.47 395 THR A CA 1
ATOM 2954 C C . THR A 1 395 ? 2.532 18.971 29.129 1.00 47.47 395 THR A C 1
ATOM 2956 O O . THR A 1 395 ? 1.808 19.734 29.754 1.00 47.47 395 THR A O 1
ATOM 2959 N N . ALA A 1 396 ? 2.520 18.910 27.790 1.00 46.88 396 ALA A N 1
ATOM 2960 C CA . ALA A 1 396 ? 1.554 19.634 26.947 1.00 46.88 396 ALA A CA 1
ATOM 2961 C C . ALA A 1 396 ? 0.710 18.712 26.039 1.00 46.88 396 ALA A C 1
ATOM 2963 O O . ALA A 1 396 ? -0.222 19.179 25.388 1.00 46.88 396 ALA A O 1
ATOM 2964 N N . ALA A 1 397 ? 1.034 17.414 25.984 1.00 48.50 397 ALA A N 1
ATOM 2965 C CA . ALA A 1 397 ? 0.334 16.421 25.165 1.00 48.50 397 ALA A CA 1
ATOM 2966 C C . ALA A 1 397 ? -0.764 15.665 25.938 1.00 48.50 397 ALA A C 1
ATOM 2968 O O . ALA A 1 397 ? -1.719 15.190 25.329 1.00 48.50 397 ALA A O 1
ATOM 2969 N N . SER A 1 398 ? -0.680 15.594 27.275 1.00 49.34 398 SER A N 1
ATOM 2970 C CA . SER A 1 398 ? -1.678 14.905 28.113 1.00 49.34 398 SER A CA 1
ATOM 2971 C C . SER A 1 398 ? -3.068 15.550 28.089 1.00 49.34 398 SER A C 1
ATOM 2973 O O . SER A 1 398 ? -4.039 14.908 28.463 1.00 49.34 398 SER A O 1
ATOM 2975 N N . GLU A 1 399 ? -3.181 16.808 27.653 1.00 55.72 399 GLU A N 1
ATOM 2976 C CA . GLU A 1 399 ? -4.477 17.476 27.452 1.00 55.72 399 GLU A CA 1
ATOM 2977 C C . GLU A 1 399 ? -5.113 17.151 26.090 1.00 55.72 399 GL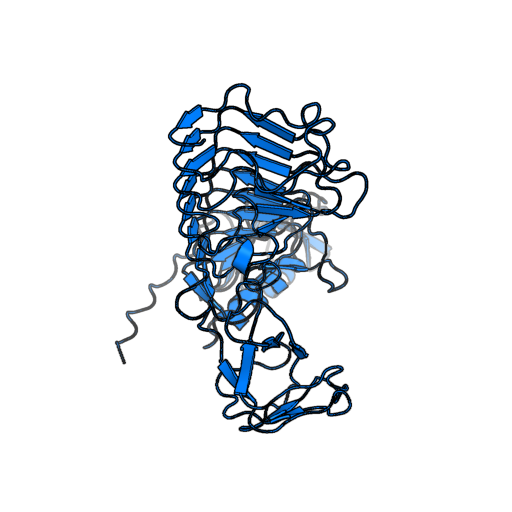U A C 1
ATOM 2979 O O . GLU A 1 399 ? -6.275 17.479 25.868 1.00 55.72 399 GLU A O 1
ATOM 2984 N N . LYS A 1 400 ? -4.368 16.516 25.173 1.00 64.25 400 LYS A N 1
ATOM 2985 C CA . LYS A 1 400 ? -4.767 16.325 23.768 1.00 64.25 400 LYS A CA 1
ATOM 2986 C C . LYS A 1 400 ? -5.029 14.874 23.378 1.00 64.25 400 LYS A C 1
ATOM 2988 O O . LYS A 1 400 ? -5.567 14.625 22.300 1.00 64.25 400 LYS A O 1
ATOM 2993 N N . ILE A 1 401 ? -4.624 13.935 24.233 1.00 72.44 401 ILE A N 1
ATOM 2994 C CA . ILE A 1 401 ? -4.765 12.500 24.010 1.00 72.44 401 ILE A CA 1
ATOM 2995 C C . ILE A 1 401 ? -5.434 11.862 25.223 1.00 72.44 401 ILE A C 1
ATOM 2997 O O . ILE A 1 401 ? -4.830 11.752 26.289 1.00 72.44 401 ILE A O 1
ATOM 3001 N N . ASP A 1 402 ? -6.660 11.383 25.039 1.00 78.12 402 ASP A N 1
ATOM 3002 C CA . ASP A 1 402 ? -7.341 10.537 26.020 1.00 78.12 402 ASP A CA 1
ATOM 3003 C C . ASP A 1 402 ? -7.123 9.066 25.639 1.00 78.12 402 ASP A C 1
ATOM 3005 O O . ASP A 1 402 ? -7.843 8.533 24.795 1.00 78.12 402 ASP A O 1
ATOM 3009 N N . ILE A 1 403 ? -6.092 8.434 26.219 1.00 80.88 403 ILE A N 1
ATOM 3010 C CA . ILE A 1 403 ? -5.785 6.995 26.046 1.00 80.88 403 ILE A CA 1
ATOM 3011 C C . ILE A 1 403 ? -5.985 6.167 27.316 1.00 80.88 403 ILE A C 1
ATOM 3013 O O . ILE A 1 403 ? -5.957 4.937 27.260 1.00 80.88 403 ILE A O 1
ATOM 3017 N N . ASP A 1 404 ? -6.199 6.804 28.462 1.00 77.69 404 ASP A N 1
ATOM 3018 C CA . ASP A 1 404 ? -6.396 6.086 29.721 1.00 77.69 404 ASP A CA 1
ATOM 3019 C C . ASP A 1 404 ? -7.883 5.840 30.010 1.00 77.69 404 ASP A C 1
ATOM 3021 O O . ASP A 1 404 ? -8.233 4.841 30.643 1.00 77.69 404 ASP A O 1
ATOM 3025 N N . THR A 1 405 ? -8.788 6.693 29.517 1.00 83.00 405 THR A N 1
ATOM 3026 C CA . THR A 1 405 ? -10.215 6.564 29.824 1.00 83.00 405 THR A CA 1
ATOM 3027 C C . THR A 1 405 ? -10.874 5.478 28.980 1.00 83.00 405 THR A C 1
ATOM 3029 O O . THR A 1 405 ? -11.074 5.619 27.776 1.00 83.00 405 THR A O 1
ATOM 3032 N N . GLY A 1 406 ? -11.304 4.398 29.632 1.00 87.81 406 GLY A N 1
ATOM 3033 C CA . GLY A 1 406 ? -12.136 3.368 29.005 1.00 87.81 406 GLY A CA 1
ATOM 3034 C C . GLY A 1 406 ? -11.391 2.389 28.095 1.00 87.81 406 GLY A C 1
ATOM 3035 O O . GLY A 1 406 ? -12.052 1.620 27.404 1.00 87.81 406 GLY A O 1
ATOM 3036 N N . ASN A 1 407 ? -10.054 2.388 28.092 1.00 93.75 407 ASN A N 1
ATOM 3037 C CA . ASN A 1 407 ? -9.254 1.325 27.477 1.00 93.75 407 ASN A CA 1
ATOM 3038 C C . ASN A 1 407 ? -8.847 0.281 28.527 1.00 93.75 407 ASN A C 1
ATOM 3040 O O . ASN A 1 407 ? -8.643 0.601 29.699 1.00 93.75 407 ASN A O 1
ATOM 3044 N N . THR A 1 408 ? -8.708 -0.972 28.099 1.00 96.69 408 THR A N 1
ATOM 3045 C CA . THR A 1 408 ? -8.205 -2.072 28.931 1.00 96.69 408 THR A CA 1
ATOM 3046 C C . THR A 1 408 ? -6.738 -2.324 28.611 1.00 96.69 408 THR A C 1
ATOM 3048 O O . THR A 1 408 ? -6.396 -2.567 27.458 1.00 96.69 408 THR A O 1
ATOM 3051 N N . TRP A 1 409 ? -5.882 -2.309 29.633 1.00 95.88 409 TRP A N 1
ATOM 3052 C CA . TRP A 1 409 ? -4.442 -2.542 29.513 1.00 95.88 409 TRP A CA 1
ATOM 3053 C C . TRP A 1 409 ? -4.062 -3.807 30.283 1.00 95.88 409 TRP A C 1
ATOM 3055 O O . TRP A 1 409 ? -4.314 -3.892 31.484 1.00 95.88 409 TRP A O 1
ATOM 3065 N N . THR A 1 410 ? -3.468 -4.789 29.607 1.00 96.75 410 THR A N 1
ATOM 3066 C CA . THR A 1 410 ? -3.006 -6.048 30.217 1.00 96.75 410 THR A CA 1
ATOM 3067 C C . THR A 1 410 ? -1.543 -6.278 29.865 1.00 96.75 410 THR A C 1
ATOM 3069 O O . THR A 1 410 ? -1.186 -6.275 28.691 1.00 96.75 410 THR A O 1
ATOM 3072 N N . ASP A 1 411 ? -0.691 -6.475 30.872 1.00 94.06 411 ASP A N 1
ATOM 3073 C CA . ASP A 1 411 ? 0.757 -6.657 30.695 1.00 94.06 411 ASP A CA 1
ATOM 3074 C C . ASP A 1 411 ? 1.415 -5.527 29.874 1.00 94.06 411 ASP A C 1
ATOM 3076 O O . ASP A 1 411 ? 2.242 -5.774 28.996 1.00 94.06 411 ASP A O 1
ATOM 3080 N N . VAL A 1 412 ? 1.013 -4.278 30.146 1.00 88.50 412 VAL A N 1
ATOM 3081 C CA . VAL A 1 412 ? 1.587 -3.062 29.547 1.00 88.50 412 VAL A CA 1
ATOM 3082 C C . VAL A 1 412 ? 2.107 -2.155 30.670 1.00 88.50 412 VAL A C 1
ATOM 3084 O O . VAL A 1 412 ? 1.283 -1.670 31.455 1.00 88.50 412 VAL A O 1
ATOM 3087 N N . PRO A 1 413 ? 3.433 -1.960 30.787 1.00 79.81 413 PRO A N 1
ATOM 3088 C CA . PRO A 1 413 ? 4.041 -1.160 31.846 1.00 79.81 413 PRO A CA 1
ATOM 3089 C C . PRO A 1 413 ? 3.846 0.351 31.669 1.00 79.81 413 PRO A C 1
ATOM 3091 O O . PRO A 1 413 ? 3.519 0.816 30.545 1.00 79.81 413 PRO A O 1
#

Radius of gyration: 23.8 Å; chains: 1; bounding box: 69×51×64 Å

Secondary structure (DSSP, 8-state):
---------PPPSP--TTSEEESSHHHHHT--S--SEEEEEETTEEEEEEEESS---SS--EEE-GGG-EEEEPTT--EEEEGGG---S-HHHHHHHHHHHHHTSTTEEEE-SSEEEESSPEEE-TT-EEESSEEEEPPPPEEEB-S-B-TT-SEEEBS--TT--TTSEEEEEESTTS-EEEEEE-B-S--BTTEEEBGGG----S-B-TT-EEEEE--SEEEB-TTSSB-B--SEEEES-EEE--GGGTTT---TTSS-SEEEEEEEEEES-EEE--SS-SEEEEEEEEES-EEES-SS-SEEEE--SSSPPPEEEES-EEES--TT-HHHHSS--EEEEEESS---EEEES-EEEEEEEEEE----TT---EEEES-EEEEEEEEE-S-S-HHHHTTTEE-STT-EEES--

Sequence (413 aa):
MQPQTDAGVPAPCPEETGCVVVPSYAALRAYSGDATALCVAQPRLCGRFERVDACVVDNGVCLEGLAGRRWQRALGSPLVLRLSYWETSDATIAVRAASMAARDLTGAVVEFDRIYEVYRSMPVYSGVTYRGGGLRRRCTPHAKVTAPAAASDTCLQVDQTSGFVPNTQLLVLRGSGYQMIAGEIWPDRNIAADRLCAYEAAPLGYVAAVGQDVVEVFDLLQGINPSGSAGHVNNVTIRGMLFDGNRACNGYTADWRYNTVGAVKGDVTFVDNTIIDTPSEALTICGGTWLNNHLRNLGGSFVHKSCGMSPPPTDRLEGNVIEGVNRLGDALMGHSEGAITLSANAGELVVRDNVFRDGCEGAFGLVNGDDTDILARGNVFERFARRIGYNARLTAASEKIDIDTGNTWTDVP

pLDDT: mean 82.61, std 16.31, range [25.59, 98.69]